Protein 7WEJ (pdb70)

Foldseek 3Di:
DDDDDDDVLQVLLLVVLVCVVQPVQVVVVSCVVVVHDFWAWDPLVVLLVCLLLLVLVVNCVSCVVVPPPPDDDLVLQLLSLLLNLVLLLLVQLVVDPDPSCVSVVSLVSSVVRDPDPVVSVVSVVCNPDSHNCVDPVNVPPFSNSSSVVSSVVVCVVVVPDGDPDGPRHADNSNVVVVLVVQVVLLVVVVVVCVVPPDDPVGSVVCTDSVAGSPNDPDDCPVVVVVVPDDPVVPDDDDDDRDDDDPVPRVVRSCSSVVSVVD/DDDDDDVLVVLLLVVLVCVVLVVQVVLVSCVVVVHDQDDWDPLVVLLVCLQLLVLVVNCVSCVVVPPPPPPVLVLLLLSLVLNLLLLQQVVLVVVSVSNVVSLVSNVVSDPDPVVSVLSVVCNVDSHNCVDPVNVPDDNRSSSVVSSVVVCVVCVVDPIVPTDDSVVRHDDHSNVVVVLVVQVVLLVVVVVVCVVVPDDCVSVVQGDSPQSPPNDDDDPDVVVVVVPDDPVVVVDDDDDDDDDDDDPDDNSVVVSVD

InterPro domains:
  IPR001680 WD40 repeat [PF00400] (599-633)
  IPR001680 WD40 repeat [PF00400] (659-688)
  IPR001680 WD40 repeat [PF00400] (749-783)
  IPR001680 WD40 repeat [PF00400] (795-829)
  IPR001680 WD40 repeat [PF00400] (834-870)
  IPR001680 WD40 repeat [PF00400] (882-916)
  IPR001680 WD40 repeat [PS50082] (658-688)
  IPR001680 WD40 repeat [PS50082] (752-792)
  IPR001680 WD40 repeat [PS50082] (797-838)
  IPR001680 WD40 repeat [PS50082] (839-873)
  IPR001680 WD40 repeat [PS50082] (885-920)
  IPR001680 WD40 repeat [SM00320] (597-635)
  IPR001680 WD40 repeat [SM00320] (648-690)
  IPR001680 WD40 repeat [SM00320] (698-742)
  IPR001680 WD40 repeat [SM00320] (745-783)
  IPR001680 WD40 repeat 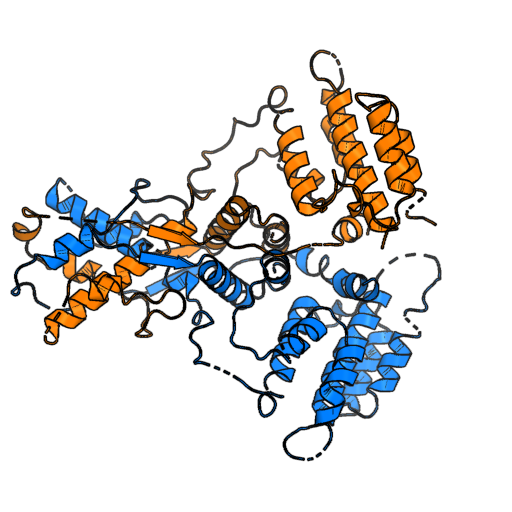[SM00320] (790-829)
  IPR001680 WD40 repeat [SM00320] (832-871)
  IPR001680 WD40 repeat [SM00320] (878-917)
  IPR006594 LIS1 homology motif [PS50896] (10-42)
  IPR006594 LIS1 homology motif [SM00667] (10-42)

Sequence (519 aa):
EETVNVKEVEIIKLILDFLNSKKLHISLALEKESGVINGLFSDDLFLRQLILDGQWDEVLQFIQPLECEKFDKKRFRYIILKQKFLEALCVNNAQHLEFTQEAVQCLHALEEYCPSKDDYSKLCLLLTLPRLTNHAEFKDWNPSTARVHCFEEVCVVAEFIPASEAGFKASNNRLFQLVKGLLYECCVEFCQSKATGITESEVLLGIDLLCGNGCDDLDLSLLSWLQNLPSSVFLNIHVDKLLKPTKAAYYADLLTPLISKLSETVNVKEVEIIKLILDFLNSKKLHISLALEKESGVINGLFSDDLFLRQLILDGQWDEVLQFIQPLECEKFDKKRFRYIILKQKFLEALCVNNAEFTQEAVQCLHALEEYCPSKDDYSKLCLLLTLPRLTNHAEFKDWNPSTARVHCFEEVCVVAEFIPADRKLSEAGFKASNNRLFQLVKGLLYECCVEFCQSKATGTESEVLLGIDLLCGNGCDDLDLSLLSWLQNLPSSVFSCALNIHVDKLLKPTLLTPLISKL

Secondary structure (DSSP, 8-state):
--EEEEEHHHHHHHHHHHHHHTT-----HHHHHHT--SS------HHHHHHHTT-HHHHHHHSGGG----S-HHHHHHHHHHHHHHHHHHHHH--------HHHHHHHHGGGG-S-HHHHHHHHHTSSSS-GGGSGGGTT--HHHHHHHHHHHHH--TTSS----STTS--TTHHHHH--HHHHHHHHHHHHHHTT---HHHHHHT--SSS-SS-----THHHHHHHTS-GGG---EEEE-----THHHHHHTTHHHHHHT-/--EEEEHHHHHHHHHHHHHHTT-----HHHHHH---SS------HHHHHHTTT-HHHHHHHSGGGG--TT-HHHHHHHHHHHHHHHHHHHHH-----HHHHHHHHHGGG-SSHHHHHHHHHHHHSSSGGGSGGGTT--HHHHHHHHHHHHH--TTTS----S--SBTTB--SSHHHHH--HHHHHHHHHHHHHHHT---HHHHT---SSS-SS-----S-HHHHHHHS-TTSTT---EEEEE---------HHHHH-

Nearest PDB structures (foldseek):
  7wej-assembly1_A  TM=1.004E+00  e=2.080E-37  Mus musculus
  7wej-assembly1_B  TM=8.939E-01  e=1.781E-29  Mus musculus
  7wek-assembly1_A  TM=9.346E-01  e=2.706E-26  Mus musculus
  7wek-assembly1_B  TM=8.889E-01  e=4.913E-27  Mus musculus
  4zhe-assembly1_C  TM=5.044E-01  e=4.305E-06  Oryza sativa Japonica Group

Radius of gyration: 27.25 Å; Cα contacts (8 Å, |Δi|>4): 610; chains: 2; bounding box: 67×61×81 Å

GO terms:
  GO:0043005 neuron projection (C, IDA)
  GO:0044297 cell body (C, IDA)
  GO:0005737 cytoplasm (C, IDA)
  GO:0005874 microtubule (C, IDA)
  GO:0030424 axon (C, IDA)
  GO:0030425 dendrite (C, IDA)
  GO:0030426 growth cone (C, IDA)
  GO:0006914 autophagy (P, IDA)
  GO:0031175 neuron projection development (P, IMP)
  GO:0021801 cerebral cortex radial glia-guided migration (P, IMP)
  GO:0021960 anterior commissure morphogenesis (P, IMP)
  GO:0021987 cerebral cortex development (P, IMP)
  GO:0022038 corpus callosum development (P, IMP)
  GO:0097150 neuronal stem cell population maintenance (P, IMP)
  GO:0006914 autophagy (P, IMP)
  GO:0120168 detection of hot stimulus involved in thermoception (P, IMP)
  GO:0007026 negative regulation of microtubule depolymerization (P, IMP)
  GO:0007420 brain development (P, IMP)
  GO:0007626 locomotory behavior (P, IMP)
  GO:0008344 adult locomotory behavior (P, IMP)

Organism: Mus musculus (NCBI:txid10090)

Solvent-accessible surface area: 27419 Å² total

B-factor: mean 99.3, std 19.81, range [30.0, 165.73]

Structure (mmCIF, N/CA/C/O backbone):
data_7WEJ
#
_entry.id   7WEJ
#
_cell.length_a   57.384
_cell.length_b   75.762
_cell.length_c   170.023
_cell.angle_alpha   90.000
_cell.angle_beta   90.000
_cell.angle_gamma   90.000
#
_symmetry.space_group_name_H-M   'P 21 21 21'
#
loop_
_atom_site.group_PDB
_atom_site.id
_atom_site.type_symbol
_atom_site.label_atom_id
_atom_site.label_alt_id
_atom_site.label_comp_id
_atom_site.label_asym_id
_atom_site.label_entity_id
_atom_site.label_seq_id
_atom_site.pdbx_PDB_ins_code
_atom_site.Cartn_x
_atom_site.Cartn_y
_atom_site.Cartn_z
_atom_site.occupancy
_atom_site.B_iso_or_equiv
_atom_site.auth_seq_id
_atom_site.auth_comp_id
_atom_site.auth_asym_id
_atom_site.auth_atom_id
_atom_site.pdbx_PDB_model_num
ATOM 1 N N . GLU A 1 8 ? -15.41003 17.60494 20.03709 1.000 109.00000 4 GLU A N 1
ATOM 2 C CA . GLU A 1 8 ? -15.59939 17.38807 18.60697 1.000 109.00000 4 GLU A CA 1
ATOM 3 C C . GLU A 1 8 ? -14.25900 17.26579 17.89028 1.000 109.00000 4 GLU A C 1
ATOM 4 O O . GLU A 1 8 ? -13.60970 18.26863 17.59908 1.000 109.00000 4 GLU A O 1
ATOM 6 N N . GLU A 1 9 ? -13.84641 16.03475 17.60909 1.000 109.00000 5 GLU A N 1
ATOM 7 C CA . GLU A 1 9 ? -12.61079 15.78976 16.88167 1.000 109.00000 5 GLU A CA 1
ATOM 8 C C . GLU A 1 9 ? -12.89633 15.63640 15.39152 1.000 109.00000 5 GLU A C 1
ATOM 9 O O . GLU A 1 9 ? -14.03041 15.39736 14.97181 1.000 109.00000 5 GLU A O 1
ATOM 11 N N . THR A 1 10 ? -11.84454 15.77816 14.59042 1.000 110.67000 6 THR A N 1
ATOM 12 C CA . THR A 1 10 ? -11.95739 15.76183 13.13976 1.000 109.53000 6 THR A CA 1
ATOM 13 C C . THR A 1 10 ? -11.08130 14.66479 12.55274 1.000 108.78000 6 THR A C 1
ATOM 14 O O . THR A 1 10 ? -9.99034 14.38719 13.06095 1.000 107.88000 6 THR A O 1
ATOM 16 N N . VAL A 1 11 ? -11.56795 14.04551 11.48006 1.000 110.15000 7 VAL A N 1
ATOM 17 C CA . VAL A 1 11 ? -10.81711 13.04398 10.73440 1.000 109.30000 7 VAL A CA 1
ATOM 18 C C . VAL A 1 11 ? -10.46921 13.61944 9.36902 1.000 107.87000 7 VAL A C 1
ATOM 19 O O . VAL A 1 11 ? -11.17865 14.47908 8.83321 1.000 107.95000 7 VAL A O 1
ATOM 23 N N . ASN A 1 12 ? -9.36187 13.14407 8.80752 1.000 104.05000 8 ASN A N 1
ATOM 24 C CA . ASN A 1 12 ? -8.88659 13.58384 7.50277 1.000 108.06000 8 ASN A CA 1
ATOM 25 C C . ASN A 1 12 ? -8.96420 12.42884 6.51534 1.000 108.43000 8 ASN A C 1
ATOM 26 O O . ASN A 1 12 ? -8.55360 11.30682 6.83095 1.000 106.79000 8 ASN A O 1
ATOM 31 N N . VAL A 1 13 ? -9.49061 12.70779 5.32495 1.000 103.63000 9 VAL A N 1
ATOM 32 C CA . VAL A 1 13 ? -9.67744 11.70467 4.28340 1.000 101.57000 9 VAL A CA 1
ATOM 33 C C . VAL A 1 13 ? -9.01561 12.20927 3.00986 1.000 100.61000 9 VAL A C 1
ATOM 34 O O . VAL A 1 13 ? -9.36381 13.28557 2.50907 1.000 100.12000 9 VAL A O 1
ATOM 38 N N . LYS A 1 14 ? -8.06731 11.43590 2.48936 1.000 92.60000 10 LYS A N 1
ATOM 39 C CA . LYS A 1 14 ? -7.40769 11.74654 1.22817 1.000 94.00000 10 LYS A CA 1
ATOM 40 C C . LYS A 1 14 ? -8.17620 11.08401 0.09148 1.000 93.28000 10 LYS A C 1
ATOM 41 O O . LYS A 1 14 ? -8.29945 9.85462 0.05643 1.000 98.77000 10 LYS A O 1
ATOM 47 N N . GLU A 1 15 ? -8.69438 11.89422 -0.83555 1.000 91.56000 11 GLU A N 1
ATOM 48 C CA . GLU A 1 15 ? -9.34894 11.32971 -2.01041 1.000 89.18000 11 GLU A CA 1
ATOM 49 C C . GLU A 1 15 ? -8.37579 10.53426 -2.86866 1.000 88.08000 11 GLU A C 1
ATOM 50 O O . GLU A 1 15 ? -8.80754 9.67388 -3.64471 1.000 90.41000 11 GLU A O 1
ATOM 56 N N . VAL A 1 16 ? -7.07394 10.80463 -2.74293 1.000 83.87000 12 VAL A N 1
ATOM 57 C CA . VAL A 1 16 ? -6.06759 9.99076 -3.41755 1.000 82.01000 12 VAL A CA 1
ATOM 58 C C . VAL A 1 16 ? -6.18208 8.53651 -2.97917 1.000 82.05000 12 VAL A C 1
ATOM 59 O O . VAL A 1 16 ? -6.08928 7.61565 -3.79811 1.000 83.46000 12 VAL A O 1
ATOM 63 N N . GLU A 1 17 ? -6.41374 8.30556 -1.68507 1.000 82.61000 13 GLU A N 1
ATOM 64 C CA . GLU A 1 17 ? -6.54286 6.93733 -1.19435 1.000 82.61000 13 GLU A CA 1
ATOM 65 C C . GLU A 1 17 ? -7.85053 6.29504 -1.64686 1.000 76.56000 13 GLU A C 1
ATOM 66 O O . GLU A 1 17 ? -7.89009 5.08497 -1.90358 1.000 75.48000 13 GLU A O 1
ATOM 72 N N . ILE A 1 18 ? -8.92337 7.08099 -1.76491 1.000 77.16000 14 ILE A N 1
ATOM 73 C CA . ILE A 1 18 ? -10.16673 6.55048 -2.31858 1.000 77.46000 14 ILE A CA 1
ATOM 74 C C . ILE A 1 18 ? -9.95682 6.12153 -3.76516 1.000 73.32000 14 ILE A C 1
ATOM 75 O O . ILE A 1 18 ? -10.43110 5.06087 -4.19339 1.000 68.16000 14 ILE A O 1
ATOM 80 N N . ILE A 1 19 ? -9.23059 6.93324 -4.53732 1.000 74.78000 15 ILE A N 1
ATOM 81 C CA . ILE A 1 19 ? -8.91852 6.56385 -5.91361 1.000 70.34000 15 ILE A CA 1
ATOM 82 C C . ILE A 1 19 ? -8.00373 5.34493 -5.95080 1.000 68.09000 15 ILE A C 1
ATOM 83 O O . ILE A 1 19 ? -8.09311 4.52563 -6.86890 1.000 62.01000 15 ILE A O 1
ATOM 88 N N . LYS A 1 20 ? -7.12299 5.19438 -4.95795 1.000 67.57000 16 LYS A N 1
ATOM 89 C CA . LYS A 1 20 ? -6.32098 3.97659 -4.85449 1.000 68.09000 16 LYS A CA 1
ATOM 90 C C . LYS A 1 20 ? -7.20471 2.74967 -4.65573 1.000 66.28000 16 LYS A C 1
ATOM 91 O O . LYS A 1 20 ? -6.97563 1.70025 -5.27086 1.000 66.61000 16 LYS A O 1
ATOM 97 N N . LEU A 1 21 ? -8.21096 2.86039 -3.78426 1.000 68.70000 17 LEU A N 1
ATOM 98 C CA . LEU A 1 21 ? -9.15420 1.75923 -3.59606 1.000 69.72000 17 LEU A CA 1
ATOM 99 C C . LEU A 1 21 ? -9.90401 1.45314 -4.88712 1.000 68.75000 17 LEU A C 1
ATOM 100 O O . LEU A 1 21 ? -10.10671 0.28321 -5.24145 1.000 64.93000 17 LEU A O 1
ATOM 105 N N . ILE A 1 22 ? -10.32871 2.49886 -5.59874 1.000 64.74000 18 ILE A N 1
ATOM 106 C CA . ILE A 1 22 ? -11.03190 2.31019 -6.86526 1.000 64.86000 18 ILE A CA 1
ATOM 107 C C . ILE A 1 22 ? -10.13032 1.61579 -7.87984 1.000 66.30000 18 ILE A C 1
ATOM 108 O O . ILE A 1 22 ? -10.57491 0.73944 -8.62944 1.000 66.83000 18 ILE A O 1
ATOM 113 N N . LEU A 1 23 ? -8.84874 1.98983 -7.91371 1.000 68.02000 19 LEU A N 1
ATOM 114 C CA . LEU A 1 23 ? -7.91068 1.37667 -8.84933 1.000 65.30000 19 LEU A CA 1
ATOM 115 C C . LEU A 1 23 ? -7.65775 -0.08354 -8.50075 1.000 63.03000 19 LEU A C 1
ATOM 116 O O . LEU A 1 23 ? -7.53482 -0.92955 -9.39508 1.000 63.79000 19 LEU A O 1
ATOM 121 N N . ASP A 1 24 ? -7.56794 -0.39608 -7.20626 1.000 64.15000 20 ASP A N 1
ATOM 122 C CA . ASP A 1 24 ? -7.46339 -1.79146 -6.79249 1.000 66.68000 20 ASP A CA 1
ATOM 123 C C . ASP A 1 24 ? -8.68240 -2.58732 -7.24158 1.000 66.29000 20 ASP A C 1
ATOM 124 O O . ASP A 1 24 ? -8.55191 -3.70765 -7.75314 1.000 66.36000 20 ASP A O 1
ATOM 129 N N . PHE A 1 25 ? -9.87812 -2.01973 -7.06366 1.000 67.49000 21 PHE A N 1
ATOM 130 C CA . PHE A 1 25 ? -11.08939 -2.70636 -7.50192 1.000 69.54000 21 PHE A CA 1
ATOM 131 C C . PHE A 1 25 ? -11.09315 -2.91023 -9.01301 1.000 70.20000 21 PHE A C 1
ATOM 132 O O . PHE A 1 25 ? -11.49027 -3.97397 -9.50336 1.000 72.69000 21 PHE A O 1
ATOM 140 N N . LEU A 1 26 ? -10.65374 -1.89977 -9.76650 1.000 66.82000 22 LEU A N 1
ATOM 141 C CA . LEU A 1 26 ? -10.61691 -2.01627 -11.22088 1.000 66.32000 22 LEU A CA 1
ATOM 142 C C . LEU A 1 26 ? -9.63021 -3.08875 -11.66432 1.000 66.61000 22 LEU A C 1
ATOM 143 O O . LEU A 1 26 ? -9.91081 -3.85481 -12.59356 1.000 68.43000 22 LEU A O 1
ATOM 148 N N . ASN A 1 27 ? -8.46767 -3.16010 -11.01218 1.000 68.91000 23 ASN A N 1
ATOM 149 C CA . ASN A 1 27 ? -7.49607 -4.19176 -11.35971 1.000 71.83000 23 ASN A CA 1
ATOM 150 C C . ASN A 1 27 ? -8.01303 -5.57947 -11.00384 1.000 72.58000 23 ASN A C 1
ATOM 151 O O . ASN A 1 27 ? -7.74141 -6.55003 -11.72073 1.000 73.33000 23 ASN A O 1
ATOM 156 N N . SER A 1 28 ? -8.75749 -5.69450 -9.89977 1.000 72.81000 24 SER A N 1
ATOM 157 C CA . SER A 1 28 ? -9.25555 -7.00210 -9.48242 1.000 76.26000 24 SER A CA 1
ATOM 158 C C . SER A 1 28 ? -10.18937 -7.60108 -10.52766 1.000 79.02000 24 SER A C 1
ATOM 159 O O . SER A 1 28 ? -10.20512 -8.82073 -10.73150 1.000 78.41000 24 SER A O 1
ATOM 162 N N . LYS A 1 29 ? -10.96771 -6.76123 -11.20611 1.000 75.75000 25 LYS A N 1
ATOM 163 C CA . LYS A 1 29 ? -11.90849 -7.21575 -12.22000 1.000 77.71000 25 LYS A CA 1
ATOM 164 C C . LYS A 1 29 ? -11.33584 -7.13594 -13.62935 1.000 75.08000 25 LYS A C 1
ATOM 165 O O . LYS A 1 29 ? -12.07745 -7.32869 -14.59831 1.000 72.22000 25 LYS A O 1
ATOM 171 N N . LYS A 1 30 ? -10.03575 -6.85745 -13.75818 1.000 76.00000 26 LYS A N 1
ATOM 172 C CA . LYS A 1 30 ? -9.35205 -6.76484 -15.05138 1.000 76.84000 26 LYS A CA 1
ATOM 173 C C . LYS A 1 30 ? -9.94314 -5.66013 -15.92584 1.000 71.55000 26 LYS A C 1
ATOM 174 O O . LYS A 1 30 ? -10.03502 -5.79151 -17.14876 1.000 71.76000 26 LYS A O 1
ATOM 180 N N . LEU A 1 31 ? -10.33930 -4.55941 -15.29559 1.000 73.98000 27 LEU A N 1
ATOM 181 C CA . LEU A 1 31 ? -10.78566 -3.36737 -16.01540 1.000 73.49000 27 LEU A CA 1
ATOM 182 C C . LEU A 1 31 ? -9.61766 -2.39713 -16.17890 1.000 69.43000 27 LEU A C 1
ATOM 183 O O . LEU A 1 31 ? -9.60985 -1.27980 -15.66005 1.000 69.08000 27 LEU A O 1
ATOM 188 N N . HIS A 1 32 ? -8.61459 -2.85273 -16.93192 1.000 71.75000 28 HIS A N 1
ATOM 189 C CA . HIS A 1 32 ? -7.33201 -2.16134 -16.99035 1.000 70.78000 28 HIS A CA 1
ATOM 190 C C . HIS A 1 32 ? -7.34034 -0.93791 -17.89713 1.000 69.59000 28 HIS A C 1
ATOM 191 O O . HIS A 1 32 ? -6.50721 -0.04526 -17.70772 1.000 73.28000 28 HIS A O 1
ATOM 198 N N . ILE A 1 33 ? -8.24281 -0.87585 -18.87723 1.000 64.36000 29 ILE A N 1
ATOM 199 C CA . ILE A 1 33 ? -8.34828 0.31783 -19.71468 1.000 65.36000 29 ILE A CA 1
ATOM 200 C C . ILE A 1 33 ? -8.76526 1.51207 -18.86605 1.000 67.41000 29 ILE A C 1
ATOM 201 O O . ILE A 1 33 ? -8.09005 2.54965 -18.83307 1.000 65.66000 29 ILE A O 1
ATOM 206 N N . SER A 1 34 ? -9.89098 1.37335 -18.16078 1.000 67.00000 30 SER A N 1
ATOM 207 C CA . SER A 1 34 ? -10.35201 2.43315 -17.27299 1.000 68.53000 30 SER A CA 1
ATOM 208 C C . SER A 1 34 ? -9.38722 2.65768 -16.11660 1.000 68.02000 30 SER A C 1
ATOM 209 O O . SER A 1 34 ? -9.27791 3.78120 -15.61776 1.000 66.11000 30 SER A O 1
ATOM 220 N N . LEU A 1 36 ? -6.00320 2.43864 -16.28460 1.000 67.24000 32 LEU A N 1
ATOM 221 C CA . LEU A 1 36 ? -4.96214 3.30121 -16.83464 1.000 66.17000 32 LEU A CA 1
ATOM 222 C C . LEU A 1 36 ? -5.48923 4.70839 -17.08306 1.000 65.30000 32 LEU A C 1
ATOM 223 O O . LEU A 1 36 ? -4.78086 5.69500 -16.84635 1.000 62.59000 32 LEU A O 1
ATOM 228 N N . ALA A 1 37 ? -6.73222 4.82123 -17.56226 1.000 65.28000 33 ALA A N 1
ATOM 229 C CA . ALA A 1 37 ? -7.32380 6.13951 -17.77166 1.000 65.18000 33 ALA A CA 1
ATOM 230 C C . ALA A 1 37 ? -7.41435 6.91766 -16.46421 1.000 65.22000 33 ALA A C 1
ATOM 231 O O . ALA A 1 37 ? -7.07793 8.10708 -16.41570 1.000 63.26000 33 ALA A O 1
ATOM 233 N N . LEU A 1 38 ? -7.85328 6.25613 -15.38941 1.000 68.90000 34 LEU A N 1
ATOM 234 C CA . LEU A 1 38 ? -7.95695 6.91359 -14.09121 1.000 68.42000 34 LEU A CA 1
ATOM 235 C C . LEU A 1 38 ? -6.58538 7.30274 -13.55672 1.000 68.66000 34 LEU A C 1
ATOM 236 O O . LEU A 1 38 ? -6.41608 8.40100 -13.01352 1.000 69.67000 34 LEU A O 1
ATOM 241 N N . GLU A 1 39 ? -5.59607 6.41670 -13.69992 1.000 65.20000 35 GLU A N 1
ATOM 242 C CA . GLU A 1 39 ? -4.23761 6.74947 -13.28072 1.000 66.73000 35 GLU A CA 1
ATOM 243 C C . GLU A 1 39 ? -3.73306 7.99046 -14.00533 1.000 65.65000 35 GLU A C 1
ATOM 244 O O . GLU A 1 39 ? -3.24166 8.93467 -13.37696 1.000 63.78000 35 GLU A O 1
ATOM 250 N N . LYS A 1 40 ? -3.86641 8.01355 -15.33371 1.000 62.32000 36 LYS A N 1
ATOM 251 C CA . LYS A 1 40 ? -3.35869 9.13975 -16.10932 1.000 64.30000 36 LYS A CA 1
ATOM 252 C C . LYS A 1 40 ? -4.13096 10.42324 -15.82771 1.000 64.48000 36 LYS A C 1
ATOM 253 O O . LYS A 1 40 ? -3.55335 11.51452 -15.89002 1.000 65.65000 36 LYS A O 1
ATOM 259 N N . GLU A 1 41 ? -5.42460 10.32168 -15.51086 1.000 66.86000 37 GLU A N 1
ATOM 260 C CA . GLU A 1 41 ? -6.22750 11.52487 -15.32686 1.000 68.70000 37 GLU A CA 1
ATOM 261 C C . GLU A 1 41 ? -6.11243 12.09472 -13.91791 1.000 70.20000 37 GLU A C 1
ATOM 262 O O . GLU A 1 41 ? -6.24286 13.31104 -13.73874 1.000 73.19000 37 GLU A O 1
ATOM 268 N N . SER A 1 42 ? -5.86658 11.25306 -12.91228 1.000 74.61000 38 SER A N 1
ATOM 269 C CA . SER A 1 42 ? -5.79499 11.71624 -11.53400 1.000 74.08000 38 SER A CA 1
ATOM 270 C C . SER A 1 42 ? -4.37264 11.81550 -10.99967 1.000 73.65000 38 SER A C 1
ATOM 271 O O . SER A 1 42 ? -4.17970 12.35982 -9.90683 1.000 74.22000 38 SER A O 1
ATOM 274 N N . GLY A 1 43 ? -3.37949 11.31529 -11.73184 1.000 74.42000 39 GLY A N 1
ATOM 275 C CA . GLY A 1 43 ? -2.01637 11.33672 -11.23773 1.000 74.03000 39 GLY A CA 1
ATOM 276 C C . GLY A 1 43 ? -1.79467 10.49529 -10.00210 1.000 71.29000 39 GLY A C 1
ATOM 277 O O . GLY A 1 43 ? -0.94570 10.83601 -9.17252 1.000 77.05000 39 GLY A O 1
ATOM 278 N N . VAL A 1 44 ? -2.53737 9.40099 -9.85515 1.000 69.43000 40 VAL A N 1
ATOM 279 C CA . VAL A 1 44 ? -2.47401 8.54841 -8.67450 1.000 69.33000 40 VAL A CA 1
ATOM 280 C C . VAL A 1 44 ? -2.10288 7.13908 -9.11180 1.000 68.70000 40 VAL A C 1
ATOM 281 O O . VAL A 1 44 ? -2.72137 6.58435 -10.02773 1.000 68.02000 40 VAL A O 1
ATOM 285 N N . ILE A 1 45 ? -1.09340 6.56721 -8.46035 1.000 66.74000 41 ILE A N 1
ATOM 286 C CA . ILE A 1 45 ? -0.66453 5.19371 -8.69736 1.000 69.26000 41 ILE A CA 1
ATOM 287 C C . ILE A 1 45 ? -0.82922 4.42838 -7.39294 1.000 68.02000 41 ILE A C 1
ATOM 288 O O . ILE A 1 45 ? -0.26896 4.82234 -6.36230 1.000 64.10000 41 ILE A O 1
ATOM 293 N N . ASN A 1 46 ? -1.59291 3.33958 -7.43538 1.000 70.94000 42 ASN A N 1
ATOM 294 C CA . ASN A 1 46 ? -1.84153 2.52437 -6.24804 1.000 73.21000 42 ASN A CA 1
ATOM 295 C C . ASN A 1 46 ? -0.67302 1.56613 -6.06001 1.000 73.96000 42 ASN A C 1
ATOM 296 O O . ASN A 1 46 ? -0.60188 0.51527 -6.70169 1.000 71.56000 42 ASN A O 1
ATOM 301 N N . GLY A 1 47 ? 0.24160 1.92564 -5.17801 1.000 73.66000 43 GLY A N 1
ATOM 302 C CA . GLY A 1 47 ? 1.39745 1.09557 -4.90078 1.000 77.81000 43 GLY A CA 1
ATOM 303 C C . GLY A 1 47 ? 2.56608 1.93560 -4.43703 1.000 80.00000 43 GLY A C 1
ATOM 304 O O . GLY A 1 47 ? 2.58686 3.15715 -4.57200 1.000 79.30000 43 GLY A O 1
ATOM 305 N N . LEU A 1 48 ? 3.55207 1.24856 -3.87320 1.000 78.15000 44 LEU A N 1
ATOM 306 C CA . LEU A 1 48 ? 4.78970 1.86727 -3.40778 1.000 82.25000 44 LEU A CA 1
ATOM 307 C C . LEU A 1 48 ? 5.88662 1.50928 -4.40400 1.000 79.24000 44 LEU A C 1
ATOM 308 O O . LEU A 1 48 ? 6.37432 0.37559 -4.42433 1.000 79.40000 44 LEU A O 1
ATOM 313 N N . PHE A 1 49 ? 6.26844 2.47713 -5.23219 1.000 78.04000 45 PHE A N 1
ATOM 314 C CA . PHE A 1 49 ? 7.28392 2.27302 -6.25154 1.000 78.59000 45 PHE A CA 1
ATOM 315 C C . PHE A 1 49 ? 8.31970 3.38442 -6.17655 1.000 81.53000 45 PHE A C 1
ATOM 316 O O . PHE A 1 49 ? 8.00420 4.52991 -5.84183 1.000 81.54000 45 PHE A O 1
ATOM 324 N N . SER A 1 50 ? 9.56261 3.03255 -6.49467 1.000 83.96000 46 SER A N 1
ATOM 325 C CA . SER A 1 50 ? 10.62270 4.02204 -6.57694 1.000 87.46000 46 SER A CA 1
ATOM 326 C C . SER A 1 50 ? 10.45511 4.86749 -7.83839 1.000 89.36000 46 SER A C 1
ATOM 327 O O . SER A 1 50 ? 9.63206 4.57865 -8.71159 1.000 94.49000 46 SER A O 1
ATOM 330 N N . ASP A 1 51 ? 11.25544 5.93225 -7.92832 1.000 89.87000 47 ASP A N 1
ATOM 331 C CA . ASP A 1 51 ? 11.16800 6.81798 -9.08481 1.000 92.02000 47 ASP A CA 1
ATOM 332 C C . ASP A 1 51 ? 11.57710 6.10833 -10.36912 1.000 88.82000 47 ASP A C 1
ATOM 333 O O . ASP A 1 51 ? 11.07182 6.43914 -11.44804 1.000 89.06000 47 ASP A O 1
ATOM 338 N N . ASP A 1 52 ? 12.48476 5.13452 -10.27818 1.000 88.73000 48 ASP A N 1
ATOM 339 C CA . ASP A 1 52 ? 12.81529 4.32579 -11.44600 1.000 87.99000 48 ASP A CA 1
ATOM 340 C C . ASP A 1 52 ? 11.72171 3.30869 -11.74104 1.000 82.79000 48 ASP A C 1
ATOM 341 O O . ASP A 1 52 ? 11.40650 3.05215 -12.90860 1.000 77.97000 48 ASP A O 1
ATOM 354 N N . LEU A 1 54 ? 8.54748 3.65171 -11.05173 1.000 76.83000 50 LEU A N 1
ATOM 355 C CA . LEU A 1 54 ? 7.42424 4.38821 -11.62245 1.000 76.46000 50 LEU A CA 1
ATOM 356 C C . LEU A 1 54 ? 7.65916 4.70142 -13.09449 1.000 74.48000 50 LEU A C 1
ATOM 357 O O . LEU A 1 54 ? 6.73769 4.59500 -13.91218 1.000 76.50000 50 LEU A O 1
ATOM 362 N N . PHE A 1 55 ? 8.88643 5.08383 -13.45348 1.000 75.76000 51 PHE A N 1
ATOM 363 C CA . PHE A 1 55 ? 9.18396 5.37094 -14.85272 1.000 76.07000 51 PHE A CA 1
ATOM 364 C C . PHE A 1 55 ? 9.11770 4.10535 -15.69904 1.000 75.78000 51 PHE A C 1
ATOM 365 O O . PHE A 1 55 ? 8.64762 4.13991 -16.84252 1.000 74.06000 51 PHE A O 1
ATOM 373 N N . LEU A 1 56 ? 9.57243 2.97611 -15.14982 1.000 75.98000 52 LEU A N 1
ATOM 374 C CA . LEU A 1 56 ? 9.45082 1.70740 -15.86053 1.000 75.61000 52 LEU A CA 1
ATOM 375 C C . LEU A 1 56 ? 7.98812 1.32933 -16.06084 1.000 78.61000 52 LEU A C 1
ATOM 376 O O . LEU A 1 56 ? 7.60386 0.85558 -17.13693 1.000 79.02000 52 LEU A O 1
ATOM 381 N N . ARG A 1 57 ? 7.15951 1.52885 -15.03147 1.000 75.77000 53 ARG A N 1
ATOM 382 C CA . ARG A 1 57 ? 5.72352 1.30083 -15.16562 1.000 75.89000 53 ARG A CA 1
ATOM 383 C C . ARG A 1 57 ? 5.13147 2.17382 -16.26333 1.000 77.80000 53 ARG A C 1
ATOM 384 O O . ARG A 1 57 ? 4.35199 1.70076 -17.09831 1.000 78.24000 53 ARG A O 1
ATOM 392 N N . GLN A 1 58 ? 5.48550 3.46026 -16.26591 1.000 75.61000 54 GLN A N 1
ATOM 393 C CA . GLN A 1 58 ? 4.97041 4.37945 -17.27497 1.000 76.49000 54 GLN A CA 1
ATOM 394 C C . GLN A 1 58 ? 5.36543 3.92522 -18.67566 1.000 75.80000 54 GLN A C 1
ATOM 395 O O . GLN A 1 58 ? 4.53460 3.89983 -19.59336 1.000 74.57000 54 GLN A O 1
ATOM 401 N N . LEU A 1 59 ? 6.63150 3.53594 -18.84931 1.000 76.98000 55 LEU A N 1
ATOM 402 C CA . LEU A 1 59 ? 7.10611 3.09390 -20.15723 1.000 75.36000 55 LEU A CA 1
ATOM 403 C C . LEU A 1 59 ? 6.38993 1.82583 -20.60823 1.000 74.78000 55 LEU A C 1
ATOM 404 O O . LEU A 1 59 ? 5.96142 1.72006 -21.76345 1.000 76.62000 55 LEU A O 1
ATOM 409 N N . ILE A 1 60 ? 6.25099 0.84837 -19.70882 1.000 73.84000 56 ILE A N 1
ATOM 410 C CA . ILE A 1 60 ? 5.63042 -0.41792 -20.08742 1.000 72.89000 56 ILE A CA 1
ATOM 411 C C . ILE A 1 60 ? 4.15280 -0.22063 -20.40560 1.000 75.24000 56 ILE A C 1
ATOM 412 O O . ILE A 1 60 ? 3.62383 -0.81711 -21.35192 1.000 76.60000 56 ILE A O 1
ATOM 417 N N . LEU A 1 61 ? 3.46417 0.62753 -19.63876 1.000 74.69000 57 LEU A N 1
ATOM 418 C CA . LEU A 1 61 ? 2.04124 0.83550 -19.87616 1.000 75.97000 57 LEU A CA 1
ATOM 419 C C . LEU A 1 61 ? 1.78184 1.69674 -21.10555 1.000 76.32000 57 LEU A C 1
ATOM 420 O O . LEU A 1 61 ? 0.72629 1.56259 -21.73465 1.000 74.12000 57 LEU A O 1
ATOM 425 N N . ASP A 1 62 ? 2.71502 2.57532 -21.46731 1.000 74.55000 58 ASP A N 1
ATOM 426 C CA . ASP A 1 62 ? 2.57564 3.37925 -22.67351 1.000 78.34000 58 ASP A CA 1
ATOM 427 C C . ASP A 1 62 ? 3.14192 2.69194 -23.91076 1.000 81.34000 58 ASP A C 1
ATOM 428 O O . ASP A 1 62 ? 3.21526 3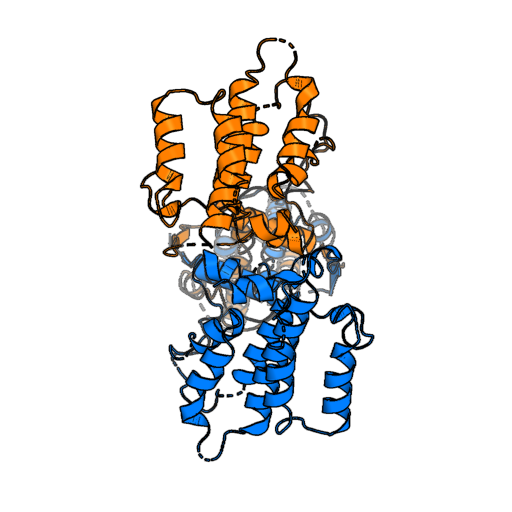.31787 -24.97318 1.000 83.28000 58 ASP A O 1
ATOM 433 N N . GLY A 1 63 ? 3.54152 1.42672 -23.79804 1.000 80.74000 59 GLY A N 1
ATOM 434 C CA . GLY A 1 63 ? 4.01425 0.68347 -24.94887 1.000 77.19000 59 GLY A CA 1
ATOM 435 C C . GLY A 1 63 ? 5.35668 1.11361 -25.49119 1.000 76.17000 59 GLY A C 1
ATOM 436 O O . GLY A 1 63 ? 5.65552 0.84272 -26.65668 1.000 81.13000 59 GLY A O 1
ATOM 437 N N . GLN A 1 64 ? 6.18208 1.77675 -24.67976 1.000 76.96000 60 GLN A N 1
ATOM 438 C CA . GLN A 1 64 ? 7.50616 2.22312 -25.11485 1.000 76.20000 60 GLN A CA 1
ATOM 439 C C . GLN A 1 64 ? 8.50307 1.09792 -24.85000 1.000 74.68000 60 GLN A C 1
ATOM 440 O O . GLN A 1 64 ? 9.28559 1.12126 -23.89842 1.000 75.17000 60 GLN A O 1
ATOM 446 N N . TRP A 1 65 ? 8.47550 0.09549 -25.73202 1.000 81.37000 61 TRP A N 1
ATOM 447 C CA . TRP A 1 65 ? 9.24193 -1.12432 -25.49294 1.000 79.15000 61 TRP A CA 1
ATOM 448 C C . TRP A 1 65 ? 10.73715 -0.89996 -25.68846 1.000 82.46000 61 TRP A C 1
ATOM 449 O O . TRP A 1 65 ? 11.55139 -1.39455 -24.89850 1.000 82.23000 61 TRP A O 1
ATOM 460 N N . ASP A 1 66 ? 11.12136 -0.16984 -26.73868 1.000 78.22000 62 ASP A N 1
ATOM 461 C CA . ASP A 1 66 ? 12.53387 0.14257 -26.93353 1.000 79.88000 62 ASP A CA 1
ATOM 462 C C . ASP A 1 66 ? 13.06146 1.00539 -25.79480 1.000 79.67000 62 ASP A C 1
ATOM 463 O O . ASP A 1 66 ? 14.21135 0.84846 -25.36408 1.000 79.10000 62 ASP A O 1
ATOM 468 N N . GLU A 1 67 ? 12.22827 1.91730 -25.28729 1.000 77.13000 63 GLU A N 1
ATOM 469 C CA . GLU A 1 67 ? 12.607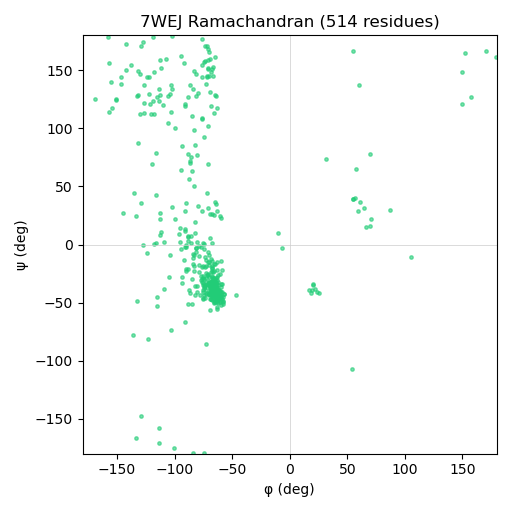67 2.69152 -24.11122 1.000 77.89000 63 GLU A CA 1
ATOM 470 C C . GLU A 1 67 ? 12.82149 1.78799 -22.90396 1.000 75.49000 63 GLU A C 1
ATOM 471 O O . GLU A 1 67 ? 13.74635 2.00666 -22.11621 1.000 73.89000 63 GLU A O 1
ATOM 477 N N . VAL A 1 68 ? 11.98412 0.75917 -22.74747 1.000 74.55000 64 VAL A N 1
ATOM 478 C CA . VAL A 1 68 ? 12.16326 -0.18410 -21.64502 1.000 75.10000 64 VAL A CA 1
ATOM 479 C C . VAL A 1 68 ? 13.47753 -0.93912 -21.79692 1.000 74.88000 64 VAL A C 1
ATOM 480 O O . VAL A 1 68 ? 14.22152 -1.12851 -20.82429 1.000 75.54000 64 VAL A O 1
ATOM 484 N N . LEU A 1 69 ? 13.78135 -1.38488 -23.01899 1.000 79.85000 65 LEU A N 1
ATOM 485 C CA . LEU A 1 69 ? 15.02797 -2.10573 -23.25922 1.000 78.84000 65 LEU A CA 1
ATOM 486 C C . LEU A 1 69 ? 16.23940 -1.22730 -22.97240 1.000 79.80000 65 LEU A C 1
ATOM 487 O O . LEU A 1 69 ? 17.23843 -1.69701 -22.41501 1.000 75.50000 65 LEU A O 1
ATOM 492 N N . GLN A 1 70 ? 16.16928 0.05311 -23.34373 1.000 76.63000 66 GLN A N 1
ATOM 493 C CA . GLN A 1 70 ? 17.27411 0.96219 -23.05484 1.000 80.73000 66 GLN A CA 1
ATOM 494 C C . GLN A 1 70 ? 17.35081 1.30723 -21.57184 1.000 81.82000 66 GLN A C 1
ATOM 495 O O . GLN A 1 70 ? 18.43939 1.59011 -21.05833 1.000 87.92000 66 GLN A O 1
ATOM 501 N N . PHE A 1 71 ? 16.21553 1.28337 -20.87098 1.000 84.17000 67 PHE A N 1
ATOM 502 C CA . PHE A 1 71 ? 16.18127 1.66630 -19.46442 1.000 82.48000 67 PHE A CA 1
ATOM 503 C C . PHE A 1 71 ? 16.71400 0.55777 -18.56442 1.000 82.10000 67 PHE A C 1
ATOM 504 O O . PHE A 1 71 ? 17.48830 0.82641 -17.63904 1.000 80.59000 67 PHE A O 1
ATOM 512 N N . ILE A 1 72 ? 16.31392 -0.69355 -18.81968 1.000 81.96000 68 ILE A N 1
ATOM 513 C CA . ILE A 1 72 ? 16.77175 -1.81936 -18.00913 1.000 84.00000 68 ILE A CA 1
ATOM 514 C C . ILE A 1 72 ? 18.10503 -2.37800 -18.49656 1.000 88.79000 68 ILE A C 1
ATOM 515 O O . ILE A 1 72 ? 18.61656 -3.34517 -17.91504 1.000 95.80000 68 ILE A O 1
ATOM 520 N N . GLN A 1 73 ? 18.69477 -1.78678 -19.53528 1.000 90.69000 69 GLN A N 1
ATOM 521 C CA . GLN A 1 73 ? 19.99810 -2.24841 -20.00779 1.000 90.56000 69 GLN A CA 1
ATOM 522 C C . GLN A 1 73 ? 21.08395 -2.22204 -18.93327 1.000 85.80000 69 GLN A C 1
ATOM 523 O O . GLN A 1 73 ? 21.86160 -3.19005 -18.86676 1.000 84.14000 69 GLN A O 1
ATOM 529 N N . PRO A 1 74 ? 21.21357 -1.18938 -18.08980 1.000 86.82000 70 PRO A N 1
ATOM 530 C CA . PRO A 1 74 ? 22.25841 -1.22540 -17.05059 1.000 87.04000 70 PRO A CA 1
ATOM 531 C C . PRO A 1 74 ? 22.13463 -2.38807 -16.07643 1.000 86.96000 70 PRO A C 1
ATOM 532 O O . PRO A 1 74 ? 23.09672 -2.65786 -15.34630 1.000 87.47000 70 PRO A O 1
ATOM 536 N N . LEU A 1 75 ? 20.99964 -3.08034 -16.03669 1.000 89.23000 71 LEU A N 1
ATOM 537 C CA . LEU A 1 75 ? 20.81851 -4.20937 -15.13450 1.000 94.41000 71 LEU A CA 1
ATOM 538 C C . LEU A 1 75 ? 21.13565 -5.55073 -15.78367 1.000 98.80000 71 LEU A C 1
ATOM 539 O O . LEU A 1 75 ? 21.09963 -6.57603 -15.09553 1.000 99.28000 71 LEU A O 1
ATOM 544 N N . GLU A 1 76 ? 21.45127 -5.57056 -17.08181 1.000 97.49000 72 GLU A N 1
ATOM 545 C CA . GLU A 1 76 ? 21.72162 -6.82886 -17.76889 1.000 102.33000 72 GLU A CA 1
ATOM 546 C C . GLU A 1 76 ? 23.00201 -7.49800 -17.28029 1.000 104.07000 72 GLU A C 1
ATOM 547 O O . GLU A 1 76 ? 23.16594 -8.70746 -17.47209 1.000 105.91000 72 GLU A O 1
ATOM 553 N N . CYS A 1 77 ? 23.90459 -6.74656 -16.64821 1.000 107.13000 73 CYS A N 1
ATOM 554 C CA . CYS A 1 77 ? 25.19136 -7.27921 -16.21880 1.000 109.33000 73 CYS A CA 1
ATOM 555 C C . CYS A 1 77 ? 25.14179 -7.96374 -14.85886 1.000 111.00000 73 CYS A C 1
ATOM 556 O O . CYS A 1 77 ? 26.06783 -8.71397 -14.52805 1.000 113.31000 73 CYS A O 1
ATOM 567 N N . GLU A 1 79 ? 24.29072 -10.51330 -11.75712 1.000 121.33000 75 GLU A N 1
ATOM 568 C CA . GLU A 1 79 ? 24.16980 -11.96648 -11.70491 1.000 128.12000 75 GLU A CA 1
ATOM 569 C C . GLU A 1 79 ? 22.74991 -12.39164 -11.35004 1.000 128.72000 75 GLU A C 1
ATOM 570 O O . GLU A 1 79 ? 22.18945 -13.29625 -11.97868 1.000 128.02000 75 GLU A O 1
ATOM 576 N N . LYS A 1 80 ? 22.15235 -11.74740 -10.34748 1.000 125.00000 76 LYS A N 1
ATOM 577 C CA . LYS A 1 80 ? 20.79212 -12.06965 -9.93322 1.000 123.87000 76 LYS A CA 1
ATOM 578 C C . LYS A 1 80 ? 19.77126 -11.35937 -10.81338 1.000 118.78000 76 LYS A C 1
ATOM 579 O O . LYS A 1 80 ? 18.84598 -10.71598 -10.30736 1.000 125.41000 76 LYS A O 1
ATOM 585 N N . PHE A 1 81 ? 19.93124 -11.47302 -12.13002 1.000 120.95000 77 PHE A N 1
ATOM 586 C CA . PHE A 1 81 ? 19.01239 -10.85538 -13.08025 1.000 114.31000 77 PHE A CA 1
ATOM 587 C C . PHE A 1 81 ? 19.05853 -11.65096 -14.37364 1.000 114.05000 77 PHE A C 1
ATOM 588 O O . PHE A 1 81 ? 20.10921 -11.72386 -15.01782 1.000 120.90000 77 PHE A O 1
ATOM 596 N N . ASP A 1 82 ? 17.92860 -12.24260 -14.75039 1.000 109.19000 78 ASP A N 1
ATOM 597 C CA . ASP A 1 82 ? 17.85197 -13.00338 -15.98881 1.000 106.47000 78 ASP A CA 1
ATOM 598 C C . ASP A 1 82 ? 17.69074 -12.05418 -17.16905 1.000 103.70000 78 ASP A C 1
ATOM 599 O O . ASP A 1 82 ? 16.83065 -11.16803 -17.15271 1.000 107.46000 78 ASP A O 1
ATOM 604 N N . LYS A 1 83 ? 18.52155 -12.24072 -18.19293 1.000 103.21000 79 LYS A N 1
ATOM 605 C CA . LYS A 1 83 ? 18.48213 -11.38292 -19.36978 1.000 101.48000 79 LYS A CA 1
ATOM 606 C C . LYS A 1 83 ? 17.61110 -11.94566 -20.48281 1.000 104.74000 79 LYS A C 1
ATOM 607 O O . LYS A 1 83 ? 17.05761 -11.17389 -21.27467 1.000 108.06000 79 LYS A O 1
ATOM 609 N N . LYS A 1 84 ? 17.47168 -13.27027 -20.56023 1.000 100.68000 80 LYS A N 1
ATOM 610 C CA . LYS A 1 84 ? 16.72439 -13.86916 -21.66074 1.000 106.40000 80 LYS A CA 1
ATOM 611 C C . LYS A 1 84 ? 15.22320 -13.68492 -21.47406 1.000 105.75000 80 LYS A C 1
ATOM 612 O O . LYS A 1 84 ? 14.51605 -13.30356 -22.41281 1.000 102.88000 80 LYS A O 1
ATOM 618 N N . ARG A 1 85 ? 14.71895 -13.94427 -20.26417 1.000 104.85000 81 ARG A N 1
ATOM 619 C CA . ARG A 1 85 ? 13.27931 -13.86626 -20.02775 1.000 105.79000 81 ARG A CA 1
ATOM 620 C C . ARG A 1 85 ? 12.76548 -12.43629 -20.15512 1.000 97.52000 81 ARG A C 1
ATOM 621 O O . ARG A 1 85 ? 11.69881 -12.20534 -20.73816 1.000 97.76000 81 ARG A O 1
ATOM 629 N N . PHE A 1 86 ? 13.50437 -11.46522 -19.61260 1.000 97.81000 82 PHE A N 1
ATOM 630 C CA . PHE A 1 86 ? 13.06996 -10.07290 -19.68529 1.000 93.02000 82 PHE A CA 1
ATOM 631 C C . PHE A 1 86 ? 13.00113 -9.59258 -21.12941 1.000 89.35000 82 PHE A C 1
ATOM 632 O O . PHE A 1 86 ? 11.97718 -9.05308 -21.57220 1.000 89.22000 82 PHE A O 1
ATOM 640 N N . ARG A 1 87 ? 14.09853 -9.75635 -21.87219 1.000 91.12000 83 ARG A N 1
ATOM 641 C CA . ARG A 1 87 ? 14.09216 -9.38928 -23.28255 1.000 92.64000 83 ARG A CA 1
ATOM 642 C C . ARG A 1 87 ? 13.03353 -10.17360 -24.04293 1.000 90.52000 83 ARG A C 1
ATOM 643 O O . ARG A 1 87 ? 12.37716 -9.63177 -24.93872 1.000 87.05000 83 ARG A O 1
ATOM 651 N N . TYR A 1 88 ? 12.83436 -11.44444 -23.68187 1.000 93.05000 84 TYR A N 1
ATOM 652 C CA . TYR A 1 88 ? 11.81790 -12.24916 -24.35126 1.000 93.46000 84 TYR A CA 1
ATOM 653 C C . TYR A 1 88 ? 10.43646 -11.62945 -24.19769 1.000 93.38000 84 TYR A C 1
ATOM 654 O O . TYR A 1 88 ? 9.73359 -11.41261 -25.18807 1.000 94.15000 84 TYR A O 1
ATOM 663 N N . ILE A 1 89 ? 10.03100 -11.32781 -22.96182 1.000 87.71000 85 ILE A N 1
ATOM 664 C CA . ILE A 1 89 ? 8.67676 -10.82453 -22.74556 1.000 88.40000 85 ILE A CA 1
ATOM 665 C C . ILE A 1 89 ? 8.51913 -9.42394 -23.33043 1.000 89.60000 85 ILE A C 1
ATOM 666 O O . ILE A 1 89 ? 7.47398 -9.09618 -23.91027 1.000 91.83000 85 ILE A O 1
ATOM 671 N N . ILE A 1 90 ? 9.5552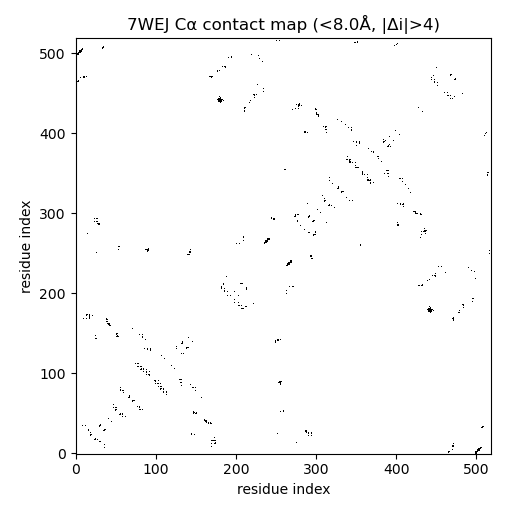8 -8.58547 -23.22364 1.000 85.04000 86 ILE A N 1
ATOM 672 C CA . ILE A 1 90 ? 9.45301 -7.22800 -23.75487 1.000 85.77000 86 ILE A CA 1
ATOM 673 C C . ILE A 1 90 ? 9.32972 -7.25568 -25.27450 1.000 84.33000 86 ILE A C 1
ATOM 674 O O . ILE A 1 90 ? 8.43883 -6.62007 -25.85394 1.000 82.16000 86 ILE A O 1
ATOM 679 N N . LEU A 1 91 ? 10.21647 -7.99695 -25.94523 1.000 87.45000 87 LEU A N 1
ATOM 680 C CA . LEU A 1 91 ? 10.14878 -8.08670 -27.39731 1.000 86.33000 87 LEU A CA 1
ATOM 681 C C . LEU A 1 91 ? 8.89817 -8.82108 -27.85831 1.000 83.56000 87 LEU A C 1
ATOM 682 O O . LEU A 1 91 ? 8.38962 -8.53911 -28.94545 1.000 85.38000 87 LEU A O 1
ATOM 687 N N . LYS A 1 92 ? 8.36852 -9.73873 -27.04561 1.000 80.92000 88 LYS A N 1
ATOM 688 C CA . LYS A 1 92 ? 7.14039 -10.42601 -27.42393 1.000 80.20000 88 LYS A CA 1
ATOM 689 C C . LYS A 1 92 ? 5.94802 -9.48306 -27.37085 1.000 78.04000 88 LYS A C 1
ATOM 690 O O . LYS A 1 92 ? 5.09147 -9.51146 -28.25997 1.000 77.58000 88 LYS A O 1
ATOM 696 N N . GLN A 1 93 ? 5.87544 -8.63562 -26.34103 1.000 78.39000 89 GLN A N 1
ATOM 697 C CA . GLN A 1 93 ? 4.82953 -7.61731 -26.31460 1.000 79.49000 89 GLN A CA 1
ATOM 698 C C . GLN A 1 93 ? 4.99726 -6.62974 -27.46329 1.000 81.63000 89 GLN A C 1
ATOM 699 O O . GLN A 1 93 ? 4.00993 -6.20769 -28.07987 1.000 84.41000 89 GLN A O 1
ATOM 705 N N . LYS A 1 94 ? 6.24317 -6.25845 -27.77084 1.000 82.32000 90 LYS A N 1
ATOM 706 C CA . LYS A 1 94 ? 6.50293 -5.37370 -28.90377 1.000 79.32000 90 LYS A CA 1
ATOM 707 C C . LYS A 1 94 ? 6.00699 -5.99219 -30.20776 1.000 80.23000 90 LYS A C 1
ATOM 708 O O . LYS A 1 94 ? 5.34485 -5.32891 -31.01567 1.000 80.02000 90 LYS A O 1
ATOM 714 N N . PHE A 1 95 ? 6.30495 -7.27634 -30.41688 1.000 83.72000 91 PHE A N 1
ATOM 715 C CA . PHE A 1 95 ? 5.89100 -7.96359 -31.63512 1.000 85.44000 91 PHE A CA 1
ATOM 716 C C . PHE A 1 95 ? 4.37893 -8.13139 -31.69468 1.000 83.85000 91 PHE A C 1
ATOM 717 O O . PHE A 1 95 ? 3.77889 -8.00190 -32.76710 1.000 84.25000 91 PHE A O 1
ATOM 725 N N . LEU A 1 96 ? 3.74450 -8.42155 -30.55655 1.000 84.90000 92 LEU A N 1
ATOM 726 C CA . LEU A 1 96 ? 2.29177 -8.54800 -30.53806 1.000 84.43000 92 LEU A CA 1
ATOM 727 C C . LEU A 1 96 ? 1.62229 -7.22192 -30.86967 1.000 82.84000 92 LEU A C 1
ATOM 728 O O . LEU A 1 96 ? 0.64669 -7.18534 -31.62574 1.000 84.39000 92 LEU A O 1
ATOM 733 N N . GLU A 1 97 ? 2.14279 -6.11579 -30.33307 1.000 81.59000 93 GLU A N 1
ATOM 734 C CA . GLU A 1 97 ? 1.56023 -4.81691 -30.65435 1.000 83.65000 93 GLU A CA 1
ATOM 735 C C . GLU A 1 97 ? 1.82500 -4.42117 -32.10286 1.000 86.99000 93 GLU A C 1
ATOM 736 O O . GLU A 1 97 ? 0.97174 -3.78527 -32.73509 1.000 87.56000 93 GLU A O 1
ATOM 742 N N . ALA A 1 98 ? 2.98762 -4.79053 -32.64856 1.000 89.63000 94 ALA A N 1
ATOM 743 C CA . ALA A 1 98 ? 3.24217 -4.54694 -34.06547 1.000 94.03000 94 ALA A CA 1
ATOM 744 C C . ALA A 1 98 ? 2.27541 -5.33705 -34.93959 1.000 94.62000 94 ALA A C 1
ATOM 745 O O . ALA A 1 98 ? 1.72758 -4.80797 -35.91375 1.000 93.16000 94 ALA A O 1
ATOM 747 N N . LEU A 1 99 ? 2.04111 -6.60471 -34.59743 1.000 92.96000 95 LEU A N 1
ATOM 748 C CA . LEU A 1 99 ? 1.06874 -7.40187 -35.33543 1.000 95.64000 95 LEU A CA 1
ATOM 749 C C . LEU A 1 99 ? -0.34118 -6.84409 -35.18288 1.000 98.66000 95 LEU A C 1
ATOM 750 O O . LEU A 1 99 ? -1.14334 -6.92160 -36.11944 1.000 100.79000 95 LEU A O 1
ATOM 755 N N . CYS A 1 100 ? -0.65734 -6.26971 -34.01986 1.000 99.69000 96 CYS A N 1
ATOM 756 C CA . CYS A 1 100 ? -1.97774 -5.68207 -33.81398 1.000 102.50000 96 CYS A CA 1
ATOM 757 C C . CYS A 1 100 ? -2.17187 -4.44293 -34.67981 1.000 105.21000 96 CYS A C 1
ATOM 758 O O . CYS A 1 100 ? -3.21153 -4.28776 -35.33126 1.000 105.37000 96 CYS A O 1
ATOM 761 N N . VAL A 1 101 ? -1.18357 -3.54303 -34.69814 1.000 105.51000 97 VAL A N 1
ATOM 762 C CA . VAL A 1 101 ? -1.29365 -2.37164 -35.56279 1.000 108.03000 97 VAL A CA 1
ATOM 763 C C . VAL A 1 101 ? -1.22957 -2.76459 -37.03264 1.000 111.40000 97 VAL A C 1
ATOM 764 O O . VAL A 1 101 ? -1.70982 -2.01576 -37.89150 1.000 112.38000 97 VAL A O 1
ATOM 768 N N . ASN A 1 102 ? -0.65006 -3.92621 -37.34818 1.000 113.73000 98 ASN A N 1
ATOM 769 C CA . ASN A 1 102 ? -0.70742 -4.42561 -38.71761 1.000 117.79000 98 ASN A CA 1
ATOM 770 C C . ASN A 1 102 ? -2.09987 -4.94550 -39.05583 1.000 118.74000 98 ASN A C 1
ATOM 771 O O . ASN A 1 102 ? -2.56820 -4.79011 -40.18977 1.000 124.10000 98 ASN A O 1
ATOM 776 N N . ASN A 1 103 ? -2.77726 -5.56511 -38.08524 1.000 116.86000 99 ASN A N 1
ATOM 777 C CA . ASN A 1 103 ? -4.12922 -6.06040 -38.31769 1.000 116.35000 99 ASN A CA 1
ATOM 778 C C . ASN A 1 103 ? -5.14615 -4.93394 -38.44214 1.000 119.64000 99 ASN A C 1
ATOM 779 O O . ASN A 1 103 ? -6.26286 -5.17450 -38.91305 1.000 121.73000 99 ASN A O 1
ATOM 784 N N . ALA A 1 104 ? -4.79166 -3.71897 -38.02994 1.000 122.45000 100 ALA A N 1
ATOM 785 C CA . ALA A 1 104 ? -5.67875 -2.56880 -38.12684 1.000 125.61000 100 ALA A CA 1
ATOM 786 C C . ALA A 1 104 ? -5.58586 -1.86424 -39.47456 1.000 130.81000 100 ALA A C 1
ATOM 787 O O . ALA A 1 104 ? -6.18295 -0.79618 -39.64428 1.000 131.29000 100 ALA A O 1
ATOM 797 N N . GLN A 1 112 ? -6.21374 0.45272 -49.22850 1.000 144.69000 108 GLN A N 1
ATOM 798 C CA . GLN A 1 112 ? -4.91749 1.04401 -49.53898 1.000 148.36000 108 GLN A CA 1
ATOM 799 C C . GLN A 1 112 ? -3.78027 0.10716 -49.14772 1.000 150.39000 108 GLN A C 1
ATOM 800 O O . GLN A 1 112 ? -3.98798 -0.86862 -48.42648 1.000 153.88000 108 GLN A O 1
ATOM 806 N N . HIS A 1 113 ? -2.57399 0.41256 -49.62636 1.000 151.27000 109 HIS A N 1
ATOM 807 C CA . HIS A 1 113 ? -1.38134 -0.39367 -49.36157 1.000 152.27000 109 HIS A CA 1
ATOM 808 C C . HIS A 1 113 ? -0.25810 0.53928 -48.91543 1.000 151.30000 109 HIS A C 1
ATOM 809 O O . HIS A 1 113 ? 0.54258 1.00366 -49.73128 1.000 152.21000 109 HIS A O 1
ATOM 816 N N . LEU A 1 114 ? -0.20895 0.81081 -47.61084 1.000 148.58000 110 LEU A N 1
ATOM 817 C CA . LEU A 1 114 ? 0.83599 1.61784 -46.99115 1.000 145.57000 110 LEU A CA 1
ATOM 818 C C . LEU A 1 114 ? 1.42159 0.88017 -45.79237 1.000 141.31000 110 LEU A C 1
ATOM 819 O O . LEU A 1 114 ? 1.77400 1.49214 -44.78149 1.000 143.58000 110 LEU A O 1
ATOM 824 N N . GLU A 1 115 ? 1.53248 -0.44420 -45.89590 1.000 141.68000 111 GLU A N 1
ATOM 825 C CA . GLU A 1 115 ? 1.79769 -1.29478 -44.73721 1.000 133.53000 111 GLU A CA 1
ATOM 826 C C . GLU A 1 115 ? 3.29637 -1.54499 -44.59961 1.000 128.82000 111 GLU A C 1
ATOM 827 O O . GLU A 1 115 ? 3.84174 -2.54307 -45.07134 1.000 121.35000 111 GLU A O 1
ATOM 833 N N . PHE A 1 116 ? 3.97002 -0.60275 -43.93556 1.000 122.86000 112 PHE A N 1
ATOM 834 C CA . PHE A 1 116 ? 5.29241 -0.85018 -43.37361 1.000 118.59000 112 PHE A CA 1
ATOM 835 C C . PHE A 1 116 ? 5.20937 -1.50034 -42.00001 1.000 119.22000 112 PHE A C 1
ATOM 836 O O . PHE A 1 116 ? 6.24031 -1.92052 -41.45621 1.000 117.96000 112 PHE A O 1
ATOM 838 N N . THR A 1 117 ? 4.00141 -1.59293 -41.43564 1.000 115.24000 113 THR A N 1
ATOM 839 C CA . THR A 1 117 ? 3.81852 -2.28079 -40.16380 1.000 116.09000 113 THR A CA 1
ATOM 840 C C . THR A 1 117 ? 4.15644 -3.76002 -40.27770 1.000 117.56000 113 THR A C 1
ATOM 841 O O . THR A 1 117 ? 4.60619 -4.36769 -39.30225 1.000 119.98000 113 THR A O 1
ATOM 853 N N . GLN A 1 119 ? 6.58200 -5.00498 -42.20957 1.000 112.41000 115 GLN A N 1
ATOM 854 C CA . GLN A 1 119 ? 8.03767 -5.03829 -42.11513 1.000 109.29000 115 GLN A CA 1
ATOM 855 C C . GLN A 1 119 ? 8.49842 -4.80265 -40.68259 1.000 108.44000 115 GLN A C 1
ATOM 856 O O . GLN A 1 119 ? 9.44847 -5.44031 -40.21359 1.000 103.22000 115 GLN A O 1
ATOM 858 N N . GLU A 1 120 ? 7.82900 -3.89596 -39.96743 1.000 110.01000 116 GLU A N 1
ATOM 859 C CA . GLU A 1 120 ? 8.19098 -3.64836 -38.57374 1.000 107.62000 116 GLU A CA 1
ATOM 860 C C . GLU A 1 120 ? 7.92272 -4.87536 -37.70548 1.000 102.28000 116 GLU A C 1
ATOM 861 O O . GLU A 1 120 ? 8.71362 -5.19787 -36.80986 1.000 101.42000 116 GLU A O 1
ATOM 867 N N . ALA A 1 121 ? 6.81994 -5.58108 -37.96573 1.000 99.62000 117 ALA A N 1
ATOM 868 C CA . ALA A 1 121 ? 6.52056 -6.79829 -37.21946 1.000 97.65000 117 ALA A CA 1
ATOM 869 C C . ALA A 1 121 ? 7.51640 -7.90362 -37.54466 1.000 96.98000 117 ALA A C 1
ATOM 870 O O . ALA A 1 121 ? 7.88166 -8.69429 -36.66802 1.000 98.81000 117 ALA A O 1
ATOM 872 N N . VAL A 1 122 ? 7.96762 -7.97576 -38.79843 1.000 97.67000 118 VAL A N 1
ATOM 873 C CA . VAL A 1 122 ? 9.00341 -8.94265 -39.15147 1.000 97.39000 118 VAL A CA 1
ATOM 874 C C . VAL A 1 122 ? 10.31098 -8.60257 -38.44374 1.000 100.00000 118 VAL A C 1
ATOM 875 O O . VAL A 1 122 ? 11.03728 -9.49426 -37.98882 1.000 100.33000 118 VAL A O 1
ATOM 879 N N . GLN A 1 123 ? 10.62434 -7.30942 -38.32562 1.000 96.29000 119 GLN A N 1
ATOM 880 C CA . GLN A 1 123 ? 11.79501 -6.89725 -37.55434 1.000 99.04000 119 GLN A CA 1
ATOM 881 C C . GLN A 1 123 ? 11.66861 -7.31787 -36.09425 1.000 99.35000 119 GLN A C 1
ATOM 882 O O . GLN A 1 123 ? 12.62854 -7.82234 -35.49661 1.000 95.97000 119 GLN A O 1
ATOM 888 N N . CYS A 1 124 ? 10.48861 -7.11178 -35.50343 1.000 99.90000 120 CYS A N 1
ATOM 889 C CA . CYS A 1 124 ? 10.26966 -7.51615 -34.11671 1.000 97.32000 120 CYS A CA 1
ATOM 890 C C . CYS A 1 124 ? 10.40920 -9.02478 -33.95084 1.000 95.91000 120 CYS A C 1
ATOM 891 O O . CYS A 1 124 ? 10.98241 -9.49851 -32.96263 1.000 99.24000 120 CYS A O 1
ATOM 894 N N . LEU A 1 125 ? 9.88496 -9.79563 -34.90684 1.000 97.63000 121 LEU A N 1
ATOM 895 C CA . LEU A 1 125 ? 10.00935 -11.24800 -34.84399 1.000 97.35000 121 LEU A CA 1
ATOM 896 C C . LEU A 1 125 ? 11.45640 -11.69252 -35.01470 1.000 98.32000 121 LEU A C 1
ATOM 897 O O . LEU A 1 125 ? 11.86518 -12.70632 -34.43718 1.000 98.67000 121 LEU A O 1
ATOM 902 N N . HIS A 1 126 ? 12.24063 -10.95433 -35.80353 1.000 95.87000 122 HIS A N 1
ATOM 903 C CA . HIS A 1 126 ? 13.66862 -11.23624 -35.89947 1.000 99.04000 122 HIS A CA 1
ATOM 904 C C . HIS A 1 126 ? 14.39092 -10.90911 -34.59962 1.000 96.78000 122 HIS A C 1
ATOM 905 O O . HIS A 1 126 ? 15.36314 -11.58550 -34.24458 1.000 93.76000 122 HIS A O 1
ATOM 912 N N . ALA A 1 127 ? 13.93315 -9.88024 -33.88172 1.000 99.59000 123 ALA A N 1
ATOM 913 C CA . ALA A 1 127 ? 14.62919 -9.45231 -32.67193 1.000 99.09000 123 ALA A CA 1
ATOM 914 C C . ALA A 1 127 ? 14.54572 -10.50376 -31.57087 1.000 96.63000 123 ALA A C 1
ATOM 915 O O . ALA A 1 127 ? 15.54115 -10.77352 -30.88870 1.000 91.61000 123 ALA A O 1
ATOM 917 N N . LEU A 1 128 ? 13.37460 -11.10807 -31.38131 1.000 97.71000 124 LEU A N 1
ATOM 918 C CA . LEU A 1 128 ? 13.15701 -12.06033 -30.29994 1.000 98.93000 124 LEU A CA 1
ATOM 919 C C . LEU A 1 128 ? 13.45764 -13.50047 -30.69945 1.000 102.63000 124 LEU A C 1
ATOM 920 O O . LEU A 1 128 ? 13.10772 -14.42050 -29.95273 1.000 104.35000 124 LEU A O 1
ATOM 925 N N . GLU A 1 129 ? 14.09873 -13.71726 -31.85040 1.000 101.28000 125 GLU A N 1
ATOM 926 C CA . GLU A 1 129 ? 14.34858 -15.08020 -32.31030 1.000 103.91000 125 GLU A CA 1
ATOM 927 C C . GLU A 1 129 ? 15.30222 -15.81528 -31.37535 1.000 100.44000 125 GLU A C 1
ATOM 928 O O . GLU A 1 129 ? 15.15440 -17.02271 -31.15177 1.000 100.98000 125 GLU A O 1
ATOM 934 N N . GLU A 1 130 ? 16.27846 -15.10658 -30.81529 1.000 101.99000 126 GLU A N 1
ATOM 935 C CA . GLU A 1 130 ? 17.27865 -15.71062 -29.94612 1.000 102.64000 126 GLU A CA 1
ATOM 936 C C . GLU A 1 130 ? 16.86220 -15.74395 -28.48148 1.000 102.60000 126 GLU A C 1
ATOM 937 O O . GLU A 1 130 ? 17.65150 -16.18801 -27.64121 1.000 108.09000 126 GLU A O 1
ATOM 943 N N . TYR A 1 131 ? 15.65205 -15.29197 -28.15184 1.000 108.07000 127 TYR A N 1
ATOM 944 C CA . TYR A 1 131 ? 15.19931 -15.24637 -26.76915 1.000 106.57000 127 TYR A CA 1
ATOM 945 C C . TYR A 1 131 ? 14.00736 -16.15010 -26.48635 1.000 108.61000 127 TYR A C 1
ATOM 946 O O . TYR A 1 131 ? 13.52626 -16.17071 -25.34753 1.000 110.32000 127 TYR A O 1
ATOM 955 N N . CYS A 1 132 ? 13.51904 -16.89374 -27.47392 1.000 102.20000 128 CYS A N 1
ATOM 956 C CA . CYS A 1 132 ? 12.37406 -17.76268 -27.24542 1.000 107.08000 128 CYS A CA 1
ATOM 957 C C . CYS A 1 132 ? 12.78283 -18.96096 -26.39034 1.000 110.49000 128 CYS A C 1
ATOM 958 O O . CYS A 1 132 ? 13.90161 -19.46704 -26.52212 1.000 113.33000 128 CYS A O 1
ATOM 961 N N . PRO A 1 133 ? 11.90226 -19.43655 -25.50438 1.000 109.63000 129 PRO A N 1
ATOM 962 C CA . PRO A 1 133 ? 12.26565 -20.58416 -24.65877 1.000 110.98000 129 PRO A CA 1
ATOM 963 C C . PRO A 1 133 ? 12.31451 -21.90249 -25.40908 1.000 110.96000 129 PRO A C 1
ATOM 964 O O . PRO A 1 133 ? 12.93093 -22.85323 -24.91239 1.000 112.22000 129 PRO A O 1
ATOM 968 N N . SER A 1 134 ? 11.69002 -21.99412 -26.57999 1.000 108.75000 130 SER A N 1
ATOM 969 C CA . SER A 1 134 ? 11.69360 -23.22843 -27.35112 1.000 109.78000 130 SER A CA 1
ATOM 970 C C . SER A 1 134 ? 11.42619 -22.89455 -28.81020 1.000 110.64000 130 SER A C 1
ATOM 971 O O . SER A 1 134 ? 10.83356 -21.86109 -29.13189 1.000 113.05000 130 SER A O 1
ATOM 974 N N . LYS A 1 135 ? 11.87742 -23.78926 -29.69257 1.000 111.47000 131 LYS A N 1
ATOM 975 C CA . LYS A 1 135 ? 11.64970 -23.59314 -31.11978 1.000 113.97000 131 LYS A CA 1
ATOM 976 C C . LYS A 1 135 ? 10.16841 -23.67489 -31.46385 1.000 111.33000 131 LYS A C 1
ATOM 977 O O . LYS A 1 135 ? 9.71113 -23.00252 -32.39557 1.000 110.24000 131 LYS A O 1
ATOM 983 N N . ASP A 1 136 ? 9.40540 -24.48246 -30.72290 1.000 109.56000 132 ASP A N 1
ATOM 984 C CA . ASP A 1 136 ? 7.96727 -24.56034 -30.95589 1.000 110.88000 132 ASP A CA 1
ATOM 985 C C . ASP A 1 136 ? 7.28157 -23.24439 -30.61017 1.000 110.50000 132 ASP A C 1
ATOM 986 O O . ASP A 1 136 ? 6.32767 -22.83958 -31.28387 1.000 111.52000 132 ASP A O 1
ATOM 991 N N . ASP A 1 137 ? 7.75998 -22.55648 -29.57075 1.000 109.54000 133 ASP A N 1
ATOM 992 C CA . ASP A 1 137 ? 7.19657 -21.25496 -29.22619 1.000 108.78000 133 ASP A CA 1
ATOM 993 C C . ASP A 1 137 ? 7.45990 -20.23393 -30.32704 1.000 109.07000 133 ASP A C 1
ATOM 994 O O . ASP A 1 137 ? 6.56982 -19.45249 -30.68618 1.000 105.32000 133 ASP A O 1
ATOM 999 N N . TYR A 1 138 ? 8.67372 -20.23274 -30.88405 1.000 107.88000 134 TYR A N 1
ATOM 1000 C CA . TYR A 1 138 ? 8.97288 -19.32441 -31.98496 1.000 107.30000 134 TYR A CA 1
ATOM 1001 C C . TYR A 1 138 ? 8.18625 -19.68437 -33.23842 1.000 106.65000 134 TYR A C 1
ATOM 1002 O O . TYR A 1 138 ? 7.80572 -18.79277 -34.00419 1.000 106.75000 134 TYR A O 1
ATOM 1011 N N . SER A 1 139 ? 7.92830 -20.97505 -33.46409 1.000 110.82000 135 SER A N 1
ATOM 1012 C CA . SER A 1 139 ? 7.10351 -21.36874 -34.60225 1.000 109.30000 135 SER A CA 1
ATOM 1013 C C . SER A 1 139 ? 5.65806 -20.92393 -34.41190 1.000 108.79000 135 SER A C 1
ATOM 1014 O O . SER A 1 139 ? 4.99580 -20.51714 -35.37408 1.000 105.83000 135 SER A O 1
ATOM 1017 N N . LYS A 1 140 ? 5.15103 -21.00132 -33.17794 1.000 111.65000 136 LYS A N 1
ATOM 1018 C CA . LYS A 1 140 ? 3.82610 -20.46330 -32.88386 1.000 108.97000 136 LYS A CA 1
ATOM 1019 C C . LYS A 1 140 ? 3.78133 -18.96054 -33.12433 1.000 107.25000 136 LYS A C 1
ATOM 1020 O O . LYS A 1 140 ? 2.81391 -18.44248 -33.69427 1.000 103.78000 136 LYS A O 1
ATOM 1026 N N . LEU A 1 141 ? 4.82019 -18.24336 -32.68832 1.000 106.77000 137 LEU A N 1
ATOM 1027 C CA . LEU A 1 141 ? 4.87553 -16.80356 -32.92241 1.000 105.84000 137 LEU A CA 1
ATOM 1028 C C . LEU A 1 141 ? 4.95677 -16.47975 -34.40893 1.000 104.36000 137 LEU A C 1
ATOM 1029 O O . LEU A 1 141 ? 4.42667 -15.45352 -34.85023 1.000 102.84000 137 LEU A O 1
ATOM 1034 N N . CYS A 1 142 ? 5.61328 -17.33758 -35.19443 1.000 108.65000 138 CYS A N 1
ATOM 1035 C CA . CYS A 1 142 ? 5.64130 -17.14396 -36.63997 1.000 106.53000 138 CYS A CA 1
ATOM 1036 C C . CYS A 1 142 ? 4.29762 -17.47317 -37.27503 1.000 107.80000 138 CYS A C 1
ATOM 1037 O O . CYS A 1 142 ? 3.92263 -16.85920 -38.28045 1.000 108.19000 138 CYS A O 1
ATOM 1040 N N . LEU A 1 143 ? 3.56158 -18.43235 -36.70880 1.000 108.53000 139 LEU A N 1
ATOM 1041 C CA . LEU A 1 143 ? 2.25044 -18.78469 -37.23875 1.000 108.19000 139 LEU A CA 1
ATOM 1042 C C . LEU A 1 143 ? 1.22986 -17.66878 -37.06599 1.000 108.69000 139 LEU A C 1
ATOM 1043 O O . LEU A 1 143 ? 0.16500 -17.72253 -37.68982 1.000 105.73000 139 LEU A O 1
ATOM 1045 N N . LEU A 1 144 ? 1.52513 -16.66625 -36.24062 1.000 104.90000 140 LEU A N 1
ATOM 1046 C CA . LEU A 1 144 ? 0.62923 -15.53242 -36.06489 1.000 107.21000 140 LEU A CA 1
ATOM 1047 C C . LEU A 1 144 ? 0.72614 -14.52057 -37.19888 1.000 104.87000 140 LEU A C 1
ATOM 1048 O O . LEU A 1 144 ? -0.10640 -13.60966 -37.26554 1.000 101.07000 140 LEU A O 1
ATOM 1053 N N . LEU A 1 145 ? 1.71343 -14.65747 -38.08749 1.000 106.21000 141 LEU A N 1
ATOM 1054 C CA . LEU A 1 145 ? 1.83425 -13.74734 -39.22105 1.000 110.37000 141 LEU A CA 1
ATOM 1055 C C . LEU A 1 145 ? 0.83007 -14.06504 -40.32093 1.000 115.69000 141 LEU A C 1
ATOM 1056 O O . LEU A 1 145 ? 0.39487 -13.15597 -41.03673 1.000 114.62000 141 LEU A O 1
ATOM 1061 N N . THR A 1 146 ? 0.45513 -15.33525 -40.47451 1.000 119.49000 142 THR A N 1
ATOM 1062 C CA . THR A 1 146 ? -0.51369 -15.72092 -41.49136 1.000 118.87000 142 THR A CA 1
ATOM 1063 C C . THR A 1 146 ? -1.95444 -15.51468 -41.04494 1.000 118.86000 142 THR A C 1
ATOM 1064 O O . THR A 1 146 ? -2.86432 -15.64152 -41.87147 1.000 122.73000 142 THR A O 1
ATOM 1068 N N . LEU A 1 147 ? -2.18333 -15.20448 -39.77504 1.000 116.77000 143 LEU A N 1
ATOM 1069 C CA . LEU A 1 147 ? -3.53979 -14.97484 -39.29475 1.000 117.22000 143 LEU A CA 1
ATOM 1070 C C . LEU A 1 147 ? -3.95293 -13.53529 -39.58034 1.000 118.13000 143 LEU A C 1
ATOM 1071 O O . LEU A 1 147 ? -3.17666 -12.61087 -39.31787 1.000 112.96000 143 LEU A O 1
ATOM 1076 N N . PRO A 1 148 ? -5.15364 -13.30561 -40.12109 1.000 123.79000 144 PRO A N 1
ATOM 1077 C CA . PRO A 1 148 ? -5.61589 -11.92479 -40.32734 1.000 126.00000 144 PRO A CA 1
ATOM 1078 C C . PRO A 1 148 ? -5.93095 -11.19471 -39.03649 1.000 127.35000 144 PRO A C 1
ATOM 1079 O O . PRO A 1 148 ? -6.16959 -9.98095 -39.07523 1.000 122.50000 144 PRO A O 1
ATOM 1083 N N . ARG A 1 149 ? -5.94067 -11.88825 -37.90188 1.000 127.37000 145 ARG A N 1
ATOM 1084 C CA . ARG A 1 149 ? -6.26836 -11.26965 -36.62372 1.000 126.57000 145 ARG A CA 1
ATOM 1085 C C . ARG A 1 149 ? -5.53811 -12.02664 -35.52747 1.000 122.83000 145 ARG A C 1
ATOM 1086 O O . ARG A 1 149 ? -5.67991 -13.24860 -35.41800 1.000 117.11000 145 ARG A O 1
ATOM 1094 N N . LEU A 1 150 ? -4.75581 -11.30181 -34.72515 1.000 122.45000 146 LEU A N 1
ATOM 1095 C CA . LEU A 1 150 ? -3.97689 -11.94540 -33.67413 1.000 120.89000 146 LEU A CA 1
ATOM 1096 C C . LEU A 1 150 ? -4.87071 -12.53876 -32.59374 1.000 125.19000 146 LEU A C 1
ATOM 1097 O O . LEU A 1 150 ? -4.51499 -13.55719 -31.98916 1.000 124.21000 146 LEU A O 1
ATOM 1099 N N . THR A 1 151 ? -6.02780 -11.93068 -32.34057 1.000 125.44000 147 THR A N 1
ATOM 1100 C CA . THR A 1 151 ? -6.93618 -12.42231 -31.31437 1.000 128.38000 147 THR A CA 1
ATOM 1101 C C . THR A 1 151 ? -7.94060 -13.43980 -31.84303 1.000 130.28000 147 THR A C 1
ATOM 1102 O O . THR A 1 151 ? -8.75952 -13.93888 -31.06444 1.000 134.91000 147 THR A O 1
ATOM 1106 N N . ASN A 1 152 ? -7.90126 -13.76127 -33.13596 1.000 130.85000 148 ASN A N 1
ATOM 1107 C CA . ASN A 1 152 ? -8.70968 -14.85096 -33.66940 1.000 132.67000 148 ASN A CA 1
ATOM 1108 C C . ASN A 1 152 ? -8.08016 -16.21794 -33.43690 1.000 127.82000 148 ASN A C 1
ATOM 1109 O O . ASN A 1 152 ? -8.68683 -17.23201 -33.79938 1.000 121.67000 148 ASN A O 1
ATOM 1114 N N . HIS A 1 153 ? -6.88761 -16.26896 -32.85046 1.000 127.71000 149 HIS A N 1
ATOM 1115 C CA . HIS A 1 153 ? -6.23902 -17.53607 -32.55919 1.000 129.53000 149 HIS A CA 1
ATOM 1116 C C . HIS A 1 153 ? -6.91168 -18.21393 -31.36736 1.000 130.22000 149 HIS A C 1
ATOM 1117 O O . HIS A 1 153 ? -7.56506 -17.57343 -30.53878 1.000 132.89000 149 HIS A O 1
ATOM 1124 N N . ALA A 1 154 ? -6.74709 -19.53677 -31.29188 1.000 131.43000 150 ALA A N 1
ATOM 1125 C CA . ALA A 1 154 ? -7.37333 -20.29674 -30.21445 1.000 132.26000 150 ALA A CA 1
ATOM 1126 C C . ALA A 1 154 ? -6.73611 -19.98047 -28.86684 1.000 131.07000 150 ALA A C 1
ATOM 1127 O O . ALA A 1 154 ? -7.42825 -19.93184 -27.84320 1.000 135.29000 150 ALA A O 1
ATOM 1129 N N . GLU A 1 155 ? -5.42332 -19.76285 -28.84484 1.000 129.40000 151 GLU A N 1
ATOM 1130 C CA . GLU A 1 155 ? -4.70275 -19.44638 -27.61968 1.000 128.51000 151 GLU A CA 1
ATOM 1131 C C . GLU A 1 155 ? -4.66373 -17.95071 -27.32764 1.000 125.70000 151 GLU A C 1
ATOM 1132 O O . GLU A 1 155 ? -3.98524 -17.53274 -26.38365 1.000 124.03000 151 GLU A O 1
ATOM 1138 N N . PHE A 1 156 ? -5.36989 -17.14075 -28.11416 1.000 121.53000 152 PHE A N 1
ATOM 1139 C CA . PHE A 1 156 ? -5.44375 -15.69730 -27.91131 1.000 121.16000 152 PHE A CA 1
ATOM 1140 C C . PHE A 1 156 ? -6.88071 -15.21940 -28.06287 1.000 127.08000 152 PHE A C 1
ATOM 1141 O O . PHE A 1 156 ? -7.14845 -14.19572 -28.69952 1.000 130.41000 152 PHE A O 1
ATOM 1149 N N . LYS A 1 157 ? -7.82703 -15.95451 -27.47391 1.000 127.16000 153 LYS A N 1
ATOM 1150 C CA . LYS A 1 157 ? -9.24039 -15.66057 -27.69497 1.000 128.20000 153 LYS A CA 1
ATOM 1151 C C . LYS A 1 157 ? -9.62635 -14.30627 -27.11086 1.000 121.38000 153 LYS A C 1
ATOM 1152 O O . LYS A 1 157 ? -10.23417 -13.47482 -27.79536 1.000 113.91000 153 LYS A O 1
ATOM 1158 N N . ASP A 1 158 ? -9.28370 -14.06566 -25.84881 1.000 127.42000 154 ASP A N 1
ATOM 1159 C CA . ASP A 1 158 ? -9.62656 -12.82962 -25.15665 1.000 122.03000 154 ASP A CA 1
ATOM 1160 C C . ASP A 1 158 ? -8.37438 -12.04711 -24.77836 1.000 117.00000 154 ASP A C 1
ATOM 1161 O O . ASP A 1 158 ? -8.26602 -11.50511 -23.67636 1.000 123.36000 154 ASP A O 1
ATOM 1163 N N . TRP A 1 159 ? -7.41141 -11.97928 -25.69343 1.000 117.68000 155 TRP A N 1
ATOM 1164 C CA . TRP A 1 159 ? -6.19097 -11.22830 -25.43693 1.000 108.16000 155 TRP A CA 1
ATOM 1165 C C . TRP A 1 159 ? -6.47041 -9.73147 -25.49571 1.000 111.20000 155 TRP A C 1
ATOM 1166 O O . TRP A 1 159 ? -7.20358 -9.25244 -26.36536 1.000 113.39000 155 TRP A O 1
ATOM 1177 N N . ASN A 1 160 ? -5.88093 -8.99028 -24.55871 1.000 96.19000 156 ASN A N 1
ATOM 1178 C CA . ASN A 1 160 ? -6.12264 -7.56151 -24.43287 1.000 93.33000 156 ASN A CA 1
ATOM 1179 C C . ASN A 1 160 ? -4.78808 -6.83705 -24.30713 1.000 85.74000 156 ASN A C 1
ATOM 1180 O O . ASN A 1 160 ? -3.95564 -7.21765 -23.46591 1.000 84.88000 156 ASN A O 1
ATOM 1185 N N . PRO A 1 161 ? -4.53852 -5.80336 -25.11838 1.000 85.84000 157 PRO A N 1
ATOM 1186 C CA . PRO A 1 161 ? -3.25589 -5.08211 -25.00250 1.000 85.33000 157 PRO A CA 1
ATOM 1187 C C . PRO A 1 161 ? -3.02196 -4.46614 -23.63212 1.000 83.25000 157 PRO A C 1
ATOM 1188 O O . PRO A 1 161 ? -1.93868 -4.63809 -23.05874 1.000 84.59000 157 PRO A O 1
ATOM 1192 N N . SER A 1 162 ? -4.00890 -3.74820 -23.08762 1.000 82.67000 158 SER A N 1
ATOM 1193 C CA . SER A 1 162 ? -3.82613 -3.11115 -21.78581 1.000 80.03000 158 SER A CA 1
ATOM 1194 C C . SER A 1 162 ? -3.62572 -4.14566 -20.68500 1.000 78.03000 158 SER A C 1
ATOM 1195 O O . SER A 1 162 ? -2.75186 -3.98557 -19.82437 1.000 83.37000 158 SER A O 1
ATOM 1198 N N . THR A 1 163 ? -4.42444 -5.21543 -20.69563 1.000 77.19000 159 THR A N 1
ATOM 1199 C CA . THR A 1 163 ? -4.24105 -6.28138 -19.71530 1.000 77.97000 159 THR A CA 1
ATOM 1200 C C . THR A 1 163 ? -2.88770 -6.96104 -19.89213 1.000 77.89000 159 THR A C 1
ATOM 1201 O O . THR A 1 163 ? -2.21185 -7.28948 -18.90735 1.000 80.84000 159 THR A O 1
ATOM 1205 N N . ALA A 1 164 ? -2.47082 -7.17255 -21.14323 1.000 78.10000 160 ALA A N 1
ATOM 1206 C CA . ALA A 1 164 ? -1.15602 -7.75286 -21.39214 1.000 79.42000 160 ALA A CA 1
ATOM 1207 C C . ALA A 1 164 ? -0.04722 -6.82080 -20.92367 1.000 78.74000 160 ALA A C 1
ATOM 1208 O O . ALA A 1 164 ? 0.97162 -7.27723 -20.39557 1.000 82.67000 160 ALA A O 1
ATOM 1210 N N . ARG A 1 165 ? -0.22958 -5.50899 -21.10075 1.000 78.07000 161 ARG A N 1
ATOM 1211 C CA . ARG A 1 165 ? 0.75579 -4.55548 -20.59927 1.000 77.05000 161 ARG A CA 1
ATOM 1212 C C . ARG A 1 165 ? 0.83361 -4.59318 -19.07894 1.000 76.04000 161 ARG A C 1
ATOM 1213 O O . ARG A 1 165 ? 1.92505 -4.51248 -18.50457 1.000 72.70000 161 ARG A O 1
ATOM 1221 N N . VAL A 1 166 ? -0.31408 -4.72342 -18.40907 1.000 76.07000 162 VAL A N 1
ATOM 1222 C CA . VAL A 1 166 ? -0.31459 -4.80167 -16.94966 1.000 78.50000 162 VAL A CA 1
ATOM 1223 C C . VAL A 1 166 ? 0.39905 -6.06476 -16.48111 1.000 80.81000 162 VAL A C 1
ATOM 1224 O O . VAL A 1 166 ? 1.21203 -6.02668 -15.54873 1.000 77.26000 162 VAL A O 1
ATOM 1228 N N . HIS A 1 167 ? 0.11446 -7.20160 -17.12307 1.000 79.38000 163 HIS A N 1
ATOM 1229 C CA . HIS A 1 167 ? 0.77052 -8.44967 -16.73698 1.000 84.96000 163 HIS A CA 1
ATOM 1230 C C . HIS A 1 167 ? 2.26975 -8.39758 -17.01266 1.000 84.11000 163 HIS A C 1
ATOM 1231 O O . HIS A 1 167 ? 3.07603 -8.90533 -16.22112 1.000 89.66000 163 HIS A O 1
ATOM 1238 N N . CYS A 1 168 ? 2.66334 -7.78244 -18.12950 1.000 84.20000 164 CYS A N 1
ATOM 1239 C CA . CYS A 1 168 ? 4.08024 -7.63952 -18.43868 1.000 83.09000 164 CYS A CA 1
ATOM 1240 C C . CYS A 1 168 ? 4.77616 -6.75017 -17.41804 1.000 79.79000 164 CYS A C 1
ATOM 1241 O O . CYS A 1 168 ? 5.89786 -7.04613 -16.98867 1.000 77.98000 164 CYS A O 1
ATOM 1244 N N . PHE A 1 169 ? 4.12778 -5.65289 -17.01796 1.000 80.14000 165 PHE A N 1
ATOM 1245 C CA . PHE A 1 169 ? 4.70377 -4.80152 -15.98450 1.000 80.82000 165 PHE A CA 1
ATOM 1246 C C . PHE A 1 169 ? 4.82431 -5.54725 -14.66452 1.000 81.42000 165 PHE A C 1
ATOM 1247 O O . PHE A 1 169 ? 5.81100 -5.38271 -13.94372 1.000 80.66000 165 PHE A O 1
ATOM 1255 N N . GLU A 1 170 ? 3.83041 -6.37234 -14.32976 1.000 80.39000 166 GLU A N 1
ATOM 1256 C CA . GLU A 1 170 ? 3.91303 -7.16011 -13.10313 1.000 83.17000 166 GLU A CA 1
ATOM 1257 C C . GLU A 1 170 ? 5.09215 -8.12453 -13.14673 1.000 86.24000 166 GLU A C 1
ATOM 1258 O O . GLU A 1 170 ? 5.83759 -8.25346 -12.16684 1.000 90.96000 166 GLU A O 1
ATOM 1264 N N . GLU A 1 171 ? 5.28248 -8.80202 -14.28123 1.000 88.41000 167 GLU A N 1
ATOM 1265 C CA . GLU A 1 171 ? 6.39851 -9.73576 -14.41307 1.000 88.20000 167 GLU A CA 1
ATOM 1266 C C . GLU A 1 171 ? 7.73918 -9.01264 -14.31158 1.000 85.72000 167 GLU A C 1
ATOM 1267 O O . GLU A 1 171 ? 8.64028 -9.44221 -13.57763 1.000 79.49000 167 GLU A O 1
ATOM 1273 N N . VAL A 1 172 ? 7.88741 -7.90398 -15.04255 1.000 85.94000 168 VAL A N 1
ATOM 1274 C CA . VAL A 1 172 ? 9.13972 -7.15274 -15.01246 1.000 89.48000 168 VAL A CA 1
ATOM 1275 C C . VAL A 1 172 ? 9.38591 -6.56620 -13.62878 1.000 91.02000 168 VAL A C 1
ATOM 1276 O O . VAL A 1 172 ? 10.53671 -6.44595 -13.19269 1.000 95.41000 168 VAL A O 1
ATOM 1280 N N . CYS A 1 173 ? 8.31997 -6.21031 -12.90860 1.000 90.12000 169 CYS A N 1
ATOM 1281 C CA . CYS A 1 173 ? 8.47684 -5.68783 -11.55744 1.000 91.89000 169 CYS A CA 1
ATOM 1282 C C . CYS A 1 173 ? 8.94184 -6.77507 -10.60170 1.000 92.79000 169 CYS A C 1
ATOM 1283 O O . CYS A 1 173 ? 9.81201 -6.53421 -9.75832 1.000 92.04000 169 CYS A O 1
ATOM 1286 N N . VAL A 1 174 ? 8.36908 -7.97601 -10.71518 1.000 91.94000 170 VAL A N 1
ATOM 1287 C CA . VAL A 1 174 ? 8.84896 -9.10250 -9.91878 1.000 93.76000 170 VAL A CA 1
ATOM 1288 C C . VAL A 1 174 ? 10.31719 -9.37622 -10.22175 1.000 96.81000 170 VAL A C 1
ATOM 1289 O O . VAL A 1 174 ? 11.10515 -9.69508 -9.32203 1.000 93.40000 170 VAL A O 1
ATOM 1301 N N . VAL A 1 176 ? 12.83145 -7.15787 -11.59082 1.000 91.85000 172 VAL A N 1
ATOM 1302 C CA . VAL A 1 176 ? 13.77051 -6.09433 -11.24683 1.000 94.19000 172 VAL A CA 1
ATOM 1303 C C . VAL A 1 176 ? 13.52630 -5.59409 -9.82836 1.000 98.20000 172 VAL A C 1
ATOM 1304 O O . VAL A 1 176 ? 14.09505 -4.57712 -9.41535 1.000 99.59000 172 VAL A O 1
ATOM 1308 N N . ALA A 1 177 ? 12.68487 -6.30341 -9.06960 1.000 103.15000 173 ALA A N 1
ATOM 1309 C CA . ALA A 1 177 ? 12.42301 -5.90158 -7.69008 1.000 101.69000 173 ALA A CA 1
ATOM 1310 C C . ALA A 1 177 ? 13.67633 -5.98742 -6.83180 1.000 99.65000 173 ALA A C 1
ATOM 1311 O O . ALA A 1 177 ? 13.81407 -5.23784 -5.85830 1.000 95.56000 173 ALA A O 1
ATOM 1313 N N . GLU A 1 178 ? 14.59633 -6.89229 -7.17441 1.000 102.53000 174 GLU A N 1
ATOM 1314 C CA . GLU A 1 178 ? 15.81578 -7.05084 -6.39032 1.000 104.67000 174 GLU A CA 1
ATOM 1315 C C . GLU A 1 178 ? 16.67095 -5.79050 -6.41881 1.000 103.55000 174 GLU A C 1
ATOM 1316 O O . GLU A 1 178 ? 17.40776 -5.51805 -5.46372 1.000 103.05000 174 GLU A O 1
ATOM 1322 N N . PHE A 1 179 ? 16.57743 -5.00683 -7.48824 1.000 107.09000 175 PHE A N 1
ATOM 1323 C CA . PHE A 1 179 ? 17.39056 -3.81576 -7.67046 1.000 106.99000 175 PHE A CA 1
ATOM 1324 C C . PHE A 1 179 ? 16.52196 -2.56511 -7.62016 1.000 111.38000 175 PHE A C 1
ATOM 1325 O O . PHE A 1 179 ? 15.31262 -2.61274 -7.86336 1.000 114.22000 175 PHE A O 1
ATOM 1333 N N . ILE A 1 180 ? 17.17703 -1.44144 -7.32868 1.000 105.18000 176 ILE A N 1
ATOM 1334 C CA . ILE A 1 180 ? 16.57624 -0.12929 -7.06423 1.000 111.02000 176 ILE A CA 1
ATOM 1335 C C . ILE A 1 180 ? 15.20312 -0.27857 -6.40812 1.000 113.09000 176 ILE A C 1
ATOM 1336 O O . ILE A 1 180 ? 14.16515 -0.07557 -7.05635 1.000 112.49000 176 ILE A O 1
ATOM 1341 N N . PRO A 1 181 ? 15.14552 -0.65627 -5.12675 1.000 113.36000 177 PRO A N 1
ATOM 1342 C CA . PRO A 1 181 ? 13.85512 -0.70107 -4.43217 1.000 114.25000 177 PRO A CA 1
ATOM 1343 C C . PRO A 1 181 ? 13.64609 0.51667 -3.54704 1.000 118.93000 177 PRO A C 1
ATOM 1344 O O . PRO A 1 181 ? 14.46912 1.43763 -3.54514 1.000 120.16000 177 PRO A O 1
ATOM 1348 N N . ALA A 1 182 ? 12.55444 0.53093 -2.78943 1.000 121.81000 178 ALA A N 1
ATOM 1349 C CA . ALA A 1 182 ? 12.26554 1.64088 -1.88844 1.000 126.99000 178 ALA A CA 1
ATOM 1350 C C . ALA A 1 182 ? 12.33016 1.19189 -0.43069 1.000 131.54000 178 ALA A C 1
ATOM 1351 O O . ALA A 1 182 ? 12.29787 2.01296 0.48645 1.000 132.44000 178 ALA A O 1
ATOM 1353 N N . SER A 1 187 ? 10.02684 3.47677 3.67336 1.000 124.91000 183 SER A N 1
ATOM 1354 C CA . SER A 1 187 ? 8.57029 3.54713 3.66203 1.000 121.27000 183 SER A CA 1
ATOM 1355 C C . SER A 1 187 ? 7.95666 2.15081 3.61283 1.000 122.72000 183 SER A C 1
ATOM 1356 O O . SER A 1 187 ? 8.42048 1.28412 2.86674 1.000 122.32000 183 SER A O 1
ATOM 1359 N N . GLU A 1 188 ? 6.91368 1.93847 4.41419 1.000 119.53000 184 GLU A N 1
ATOM 1360 C CA . GLU A 1 188 ? 6.20404 0.66988 4.43077 1.000 122.11000 184 GLU A CA 1
ATOM 1361 C C . GLU A 1 188 ? 5.16188 0.62944 3.31081 1.000 118.83000 184 GLU A C 1
ATOM 1362 O O . GLU A 1 188 ? 4.99489 1.57871 2.53822 1.000 116.80000 184 GLU A O 1
ATOM 1368 N N . ALA A 1 189 ? 4.43991 -0.48943 3.23021 1.000 118.20000 185 ALA A N 1
ATOM 1369 C CA . ALA A 1 189 ? 3.38755 -0.67913 2.23605 1.000 114.81000 185 ALA A CA 1
ATOM 1370 C C . ALA A 1 189 ? 2.08451 0.01386 2.61479 1.000 111.56000 185 ALA A C 1
ATOM 1371 O O . ALA A 1 189 ? 1.00017 -0.47782 2.29518 1.000 110.46000 185 ALA A O 1
ATOM 1373 N N . GLY A 1 190 ? 2.15676 1.15734 3.29090 1.000 106.83000 186 GLY A N 1
ATOM 1374 C CA . GLY A 1 190 ? 0.96337 1.90458 3.63635 1.000 100.09000 186 GLY A CA 1
ATOM 1375 C C . GLY A 1 190 ? 0.59030 2.93597 2.59331 1.000 97.96000 186 GLY A C 1
ATOM 1376 O O . GLY A 1 190 ? -0.00814 3.96370 2.92037 1.000 94.01000 186 GLY A O 1
ATOM 1377 N N . PHE A 1 191 ? 0.94013 2.67054 1.33348 1.000 94.64000 187 PHE A N 1
ATOM 1378 C CA . PHE A 1 191 ? 0.62037 3.55433 0.22205 1.000 90.22000 187 PHE A CA 1
ATOM 1379 C C . PHE A 1 191 ? -0.28522 2.90243 -0.81234 1.000 82.42000 187 PHE A C 1
ATOM 1380 O O . PHE A 1 191 ? -0.61694 3.54401 -1.81659 1.000 75.37000 187 PHE A O 1
ATOM 1388 N N . LYS A 1 192 ? -0.68604 1.65022 -0.60462 1.000 80.75000 188 LYS A N 1
ATOM 1389 C CA . LYS A 1 192 ? -1.62444 0.97143 -1.48326 1.000 79.63000 188 LYS A CA 1
ATOM 1390 C C . LYS A 1 192 ? -2.70821 0.30247 -0.65048 1.000 77.13000 188 LYS A C 1
ATOM 1391 O O . LYS A 1 192 ? -2.47275 -0.11883 0.48554 1.000 77.09000 188 LYS A O 1
ATOM 1397 N N . ALA A 1 193 ? -3.90325 0.21551 -1.22694 1.000 84.68000 189 ALA A N 1
ATOM 1398 C CA . ALA A 1 193 ? -5.01408 -0.42861 -0.54697 1.000 82.43000 189 ALA A CA 1
ATOM 1399 C C . ALA A 1 193 ? -4.82806 -1.94407 -0.53832 1.000 82.99000 189 ALA A C 1
ATOM 1400 O O . ALA A 1 193 ? -4.11208 -2.51792 -1.36430 1.000 84.65000 189 ALA A O 1
ATOM 1401 N N . SER A 1 194 ? -5.49086 -2.59207 0.41640 1.000 79.55000 190 SER A N 1
ATOM 1402 C CA . SER A 1 194 ? -5.42742 -4.03773 0.55510 1.000 83.76000 190 SER A CA 1
ATOM 1403 C C . SER A 1 194 ? -6.25352 -4.71185 -0.53979 1.000 89.36000 190 SER A C 1
ATOM 1404 O O . SER A 1 194 ? -6.85539 -4.05884 -1.39714 1.000 91.97000 190 SER A O 1
ATOM 1407 N N . ASN A 1 195 ? -6.28461 -6.04289 -0.50788 1.000 91.33000 191 ASN A N 1
ATOM 1408 C CA . ASN A 1 195 ? -7.01573 -6.81099 -1.50917 1.000 96.83000 191 ASN A CA 1
ATOM 1409 C C . ASN A 1 195 ? -8.51552 -6.59469 -1.34127 1.000 93.23000 191 ASN A C 1
ATOM 1410 O O . ASN A 1 195 ? -9.08125 -6.91671 -0.29094 1.000 99.43000 191 ASN A O 1
ATOM 1415 N N . ASN A 1 196 ? -9.15452 -6.04917 -2.37946 1.000 92.65000 192 ASN A N 1
ATOM 1416 C CA . ASN A 1 196 ? -10.59239 -5.76948 -2.37398 1.000 91.93000 192 ASN A CA 1
ATOM 1417 C C . ASN A 1 196 ? -10.98169 -4.86944 -1.20387 1.000 90.40000 192 ASN A C 1
ATOM 1418 O O . ASN A 1 196 ? -12.02469 -5.05614 -0.57550 1.000 92.07000 192 ASN A O 1
ATOM 1423 N N . ARG A 1 197 ? -10.13631 -3.87830 -0.91195 1.000 90.44000 193 ARG A N 1
ATOM 1424 C CA . ARG A 1 197 ? -10.40188 -2.99000 0.21540 1.000 87.25000 193 ARG A CA 1
ATOM 1425 C C . ARG A 1 197 ? -11.67639 -2.18334 -0.00077 1.000 86.70000 193 ARG A C 1
ATOM 1426 O O . ARG A 1 197 ? -12.44400 -1.95729 0.94276 1.000 85.27000 193 ARG A O 1
ATOM 1434 N N . LEU A 1 198 ? -11.91948 -1.74119 -1.23737 1.000 83.92000 194 LEU A N 1
ATOM 1435 C CA . LEU A 1 198 ? -13.13015 -0.97808 -1.52323 1.000 80.83000 194 LEU A CA 1
ATOM 1436 C C . LEU A 1 198 ? -14.37954 -1.80890 -1.26001 1.000 80.96000 194 LEU A C 1
ATOM 1437 O O . LEU A 1 198 ? -15.34297 -1.32057 -0.65820 1.000 84.77000 194 LEU A O 1
ATOM 1442 N N . PHE A 1 199 ? -14.37844 -3.07041 -1.69805 1.000 88.26000 195 PHE A N 1
ATOM 1443 C CA . PHE A 1 199 ? -15.52618 -3.94023 -1.46089 1.000 87.27000 195 PHE A CA 1
ATOM 1444 C C . PHE A 1 199 ? -15.74106 -4.17732 0.02884 1.000 89.98000 195 PHE A C 1
ATOM 1445 O O . PHE A 1 199 ? -16.87859 -4.12976 0.51614 1.000 91.01000 195 PHE A O 1
ATOM 1453 N N . GLN A 1 200 ? -14.65800 -4.43933 0.76732 1.000 86.52000 196 GLN A N 1
ATOM 1454 C CA . GLN A 1 200 ? -14.77348 -4.64257 2.20822 1.000 90.92000 196 GLN A CA 1
ATOM 1455 C C . GLN A 1 200 ? -15.34512 -3.40833 2.89348 1.000 88.64000 196 GLN A C 1
ATOM 1456 O O . GLN A 1 200 ? -16.21863 -3.51969 3.76051 1.000 95.97000 196 GLN A O 1
ATOM 1462 N N . LEU A 1 201 ? -14.87771 -2.21941 2.50615 1.000 84.09000 197 LEU A N 1
ATOM 1463 C CA . LEU A 1 201 ? -15.35485 -0.99835 3.14824 1.000 83.19000 197 LEU A CA 1
ATOM 1464 C C . LEU A 1 201 ? -16.80410 -0.70256 2.78188 1.000 84.14000 197 LEU A C 1
ATOM 1465 O O . LEU A 1 201 ? -17.56838 -0.20038 3.61316 1.000 86.70000 197 LEU A O 1
ATOM 1470 N N . VAL A 1 202 ? -17.20994 -1.01871 1.55174 1.000 83.49000 198 VAL A N 1
ATOM 1471 C CA . VAL A 1 202 ? -18.60612 -0.81861 1.17331 1.000 84.11000 198 VAL A CA 1
ATOM 1472 C C . VAL A 1 202 ? -19.51268 -1.77349 1.94390 1.000 85.08000 198 VAL A C 1
ATOM 1473 O O . VAL A 1 202 ? -20.58775 -1.38373 2.42282 1.000 86.66000 198 VAL A O 1
ATOM 1485 N N . LYS A 1 204 ? -18.85635 -3.05769 4.87562 1.000 82.15000 200 LYS A N 1
ATOM 1486 C CA . LYS A 1 204 ? -18.86906 -2.59241 6.25724 1.000 81.95000 200 LYS A CA 1
ATOM 1487 C C . LYS A 1 204 ? -19.74556 -1.35860 6.42635 1.000 79.71000 200 LYS A C 1
ATOM 1488 O O . LYS A 1 204 ? -20.40140 -1.21020 7.45966 1.000 82.58000 200 LYS A O 1
ATOM 1494 N N . GLY A 1 205 ? -19.78769 -0.47635 5.42667 1.000 81.42000 201 GLY A N 1
ATOM 1495 C CA . GLY A 1 205 ? -20.70436 0.65045 5.49035 1.000 81.76000 201 GLY A CA 1
ATOM 1496 C C . GLY A 1 205 ? -22.15672 0.21919 5.42549 1.000 82.71000 201 GLY A C 1
ATOM 1497 O O . GLY A 1 205 ? -23.01601 0.79208 6.10182 1.000 83.63000 201 GLY A O 1
ATOM 1498 N N . LEU A 1 206 ? -22.44965 -0.80584 4.62219 1.000 82.48000 202 LEU A N 1
ATOM 1499 C CA . LEU A 1 206 ? -23.80599 -1.34467 4.58767 1.000 85.13000 202 LEU A CA 1
ATOM 1500 C C . LEU A 1 206 ? -24.18832 -1.96178 5.92884 1.000 89.23000 202 LEU A C 1
ATOM 1501 O O . LEU A 1 206 ? -25.30374 -1.75385 6.42342 1.000 89.38000 202 LEU A O 1
ATOM 1506 N N . LEU A 1 207 ? -23.27250 -2.71852 6.53882 1.000 87.70000 203 LEU A N 1
ATOM 1507 C CA . LEU A 1 207 ? -23.55038 -3.27625 7.85965 1.000 90.83000 203 LEU A CA 1
ATOM 1508 C C . LEU A 1 207 ? -23.67160 -2.18497 8.91794 1.000 90.22000 203 LEU A C 1
ATOM 1509 O O . LEU A 1 207 ? -24.44626 -2.32994 9.86939 1.000 91.31000 203 LEU A O 1
ATOM 1514 N N . TYR A 1 208 ? -22.92490 -1.08909 8.76857 1.000 89.43000 204 TYR A N 1
ATOM 1515 C CA . TYR A 1 208 ? -23.06756 0.04204 9.67839 1.000 89.43000 204 TYR A CA 1
ATOM 1516 C C . TYR A 1 208 ? -24.44063 0.68497 9.53839 1.000 88.73000 204 TYR A C 1
ATOM 1517 O O . TYR A 1 208 ? -25.06344 1.05573 10.53930 1.000 90.22000 204 TYR A O 1
ATOM 1526 N N . GLU A 1 209 ? -24.92498 0.82920 8.30258 1.000 91.56000 205 GLU A N 1
ATOM 1527 C CA . GLU A 1 209 ? -26.28942 1.30600 8.09599 1.000 93.24000 205 GLU A CA 1
ATOM 1528 C C . GLU A 1 209 ? -27.30104 0.36347 8.73374 1.000 97.47000 205 GLU A C 1
ATOM 1529 O O . GLU A 1 209 ? -28.29251 0.80961 9.32427 1.000 101.50000 205 GLU A O 1
ATOM 1535 N N . CYS A 1 210 ? -27.06893 -0.94582 8.61693 1.000 100.25000 206 CYS A N 1
ATOM 1536 C CA . CYS A 1 210 ? -27.95935 -1.91766 9.24638 1.000 102.27000 206 CYS A CA 1
ATOM 1537 C C . CYS A 1 210 ? -27.97929 -1.74257 10.76147 1.000 104.17000 206 CYS A C 1
ATOM 1538 O O . CYS A 1 210 ? -29.04696 -1.73811 11.38571 1.000 105.38000 206 CYS A O 1
ATOM 1541 N N . CYS A 1 211 ? -26.79981 -1.59018 11.36875 1.000 100.53000 207 CYS A N 1
ATOM 1542 C CA . CYS A 1 211 ? -26.72296 -1.41208 12.81649 1.000 101.21000 207 CYS A CA 1
ATOM 1543 C C . CYS A 1 211 ? -27.38058 -0.10775 13.25130 1.000 104.58000 207 CYS A C 1
ATOM 1544 O O . CYS A 1 211 ? -28.03059 -0.05129 14.30207 1.000 113.26000 207 CYS A O 1
ATOM 1547 N N . VAL A 1 212 ? -27.22484 0.95236 12.45578 1.000 104.24000 208 VAL A N 1
ATOM 1548 C CA . VAL A 1 212 ? -27.83950 2.23075 12.79925 1.000 104.44000 208 VAL A CA 1
ATOM 1549 C C . VAL A 1 212 ? -29.35753 2.13481 12.71502 1.000 105.51000 208 VAL A C 1
ATOM 1550 O O . VAL A 1 212 ? -30.07290 2.63048 13.59433 1.000 112.34000 208 VAL A O 1
ATOM 1554 N N . GLU A 1 213 ? -29.87635 1.48974 11.66664 1.000 106.41000 209 GLU A N 1
ATOM 1555 C CA . GLU A 1 213 ? -31.32133 1.31851 11.56134 1.000 112.24000 209 GLU A CA 1
ATOM 1556 C C . GLU A 1 213 ? -31.85704 0.40470 12.65691 1.000 113.65000 209 GLU A C 1
ATOM 1557 O O . GLU A 1 213 ? -33.00433 0.56502 13.08910 1.000 118.25000 209 GLU A O 1
ATOM 1563 N N . PHE A 1 214 ? -31.04759 -0.55118 13.11939 1.000 116.22000 210 PHE A N 1
ATOM 1564 C CA . PHE A 1 214 ? -31.46447 -1.39847 14.23237 1.000 118.23000 210 PHE A CA 1
ATOM 1565 C C . PHE A 1 214 ? -31.53658 -0.60076 15.52883 1.000 117.47000 210 PHE A C 1
ATOM 1566 O O . PHE A 1 214 ? -32.51754 -0.69740 16.27571 1.000 121.92000 210 PHE A O 1
ATOM 1574 N N . CYS A 1 215 ? -30.49882 0.19052 15.81562 1.000 116.44000 211 CYS A N 1
ATOM 1575 C CA . CYS A 1 215 ? -30.51045 1.02195 17.01549 1.000 117.59000 211 CYS A CA 1
ATOM 1576 C C . CYS A 1 215 ? -31.62479 2.05844 16.96734 1.000 117.46000 211 CYS A C 1
ATOM 1577 O O . CYS A 1 215 ? -32.15807 2.44643 18.01324 1.000 113.64000 211 CYS A O 1
ATOM 1580 N N . GLN A 1 216 ? -31.98966 2.51720 15.76936 1.000 117.08000 212 GLN A N 1
ATOM 1581 C CA . GLN A 1 216 ? -33.09209 3.45782 15.62701 1.000 125.11000 212 GLN A CA 1
ATOM 1582 C C . GLN A 1 216 ? -34.45185 2.77607 15.70388 1.000 127.17000 212 GLN A C 1
ATOM 1583 O O . GLN A 1 216 ? -35.45808 3.45373 15.93978 1.000 129.99000 212 GLN A O 1
ATOM 1589 N N . SER A 1 217 ? -34.50313 1.45491 15.52024 1.000 129.15000 213 SER A N 1
ATOM 1590 C CA . SER A 1 217 ? -35.77933 0.74775 15.50771 1.000 128.84000 213 SER A CA 1
ATOM 1591 C C . SER A 1 217 ? -36.23355 0.38323 16.91667 1.000 127.84000 213 SER A C 1
ATOM 1592 O O . SER A 1 217 ? -37.37381 0.66587 17.30001 1.000 128.77000 213 SER A O 1
ATOM 1595 N N . LYS A 1 218 ? -35.35619 -0.24824 17.70100 1.000 126.26000 214 LYS A N 1
ATOM 1596 C CA . LYS A 1 218 ? -35.74444 -0.67725 19.04149 1.000 125.36000 214 LYS A CA 1
ATOM 1597 C C . LYS A 1 218 ? -35.96911 0.51487 19.96433 1.000 125.94000 214 LYS A C 1
ATOM 1598 O O . LYS A 1 218 ? -36.86969 0.48984 20.81161 1.000 126.18000 214 LYS A O 1
ATOM 1604 N N . ALA A 1 219 ? -35.17064 1.56948 19.81166 1.000 123.76000 215 ALA A N 1
ATOM 1605 C CA . ALA A 1 219 ? -35.31356 2.76454 20.63329 1.000 126.18000 215 ALA A CA 1
ATOM 1606 C C . ALA A 1 219 ? -36.50876 3.62250 20.23760 1.000 127.49000 215 ALA A C 1
ATOM 1607 O O . ALA A 1 219 ? -36.72319 4.67413 20.85029 1.000 127.67000 215 ALA A O 1
ATOM 1609 N N . THR A 1 220 ? -37.28690 3.20721 19.23843 1.000 131.47000 216 THR A N 1
ATOM 1610 C CA . THR A 1 220 ? -38.44687 3.97492 18.80321 1.000 132.51000 216 THR A CA 1
ATOM 1611 C C . THR A 1 220 ? -39.64690 3.06362 18.57640 1.000 136.73000 216 THR A C 1
ATOM 1612 O O . THR A 1 220 ? -40.55118 2.99771 19.41538 1.000 135.52000 216 THR A O 1
ATOM 1614 N N . GLY A 1 221 ? -39.66400 2.35903 17.44923 1.000 139.35000 217 GLY A N 1
ATOM 1615 C CA . GLY A 1 221 ? -40.76606 1.47284 17.12201 1.000 142.39000 217 GLY A CA 1
ATOM 1616 C C . GLY A 1 221 ? -40.34096 0.03929 16.87139 1.000 146.41000 217 GLY A C 1
ATOM 1617 O O . GLY A 1 221 ? -40.17936 -0.37896 15.72502 1.000 141.01000 217 GLY A O 1
ATOM 1618 N N . ILE A 1 224 ? -38.34528 -5.14871 14.63150 1.000 150.16000 220 ILE A N 1
ATOM 1619 C CA . ILE A 1 224 ? -37.30081 -5.44089 13.65924 1.000 145.04000 220 ILE A CA 1
ATOM 1620 C C . ILE A 1 224 ? -36.68446 -6.80364 13.97133 1.000 138.62000 220 ILE A C 1
ATOM 1621 O O . ILE A 1 224 ? -36.62543 -7.21617 15.13051 1.000 143.81000 220 ILE A O 1
ATOM 1626 N N . THR A 1 225 ? -36.24399 -7.50967 12.93541 1.000 147.16000 221 THR A N 1
ATOM 1627 C CA . THR A 1 225 ? -35.65511 -8.83549 13.07312 1.000 140.51000 221 THR A CA 1
ATOM 1628 C C . THR A 1 225 ? -34.21788 -8.81904 12.55883 1.000 136.93000 221 THR A C 1
ATOM 1629 O O . THR A 1 225 ? -33.71062 -7.79841 12.08725 1.000 133.9800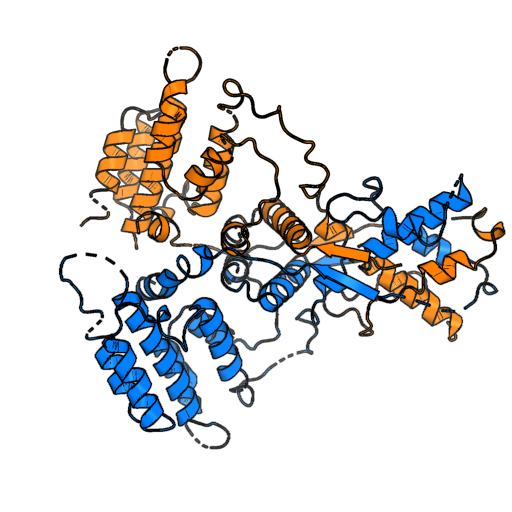0 221 THR A O 1
ATOM 1633 N N . GLU A 1 226 ? -33.56002 -9.97718 12.65573 1.000 138.45000 222 GLU A N 1
ATOM 1634 C CA . GLU A 1 226 ? -32.19871 -10.09994 12.14563 1.000 138.02000 222 GLU A CA 1
ATOM 1635 C C . GLU A 1 226 ? -32.17852 -10.18050 10.62462 1.000 134.07000 222 GLU A C 1
ATOM 1636 O O . GLU A 1 226 ? -31.20127 -9.75930 9.99495 1.000 128.43000 222 GLU A O 1
ATOM 1642 N N . SER A 1 227 ? -33.24174 -10.71009 10.01920 1.000 131.33000 223 SER A N 1
ATOM 1643 C CA . SER A 1 227 ? -33.31468 -10.83567 8.56978 1.000 130.90000 223 SER A CA 1
ATOM 1644 C C . SER A 1 227 ? -33.94197 -9.62479 7.89373 1.000 130.17000 223 SER A C 1
ATOM 1645 O O . SER A 1 227 ? -33.68478 -9.39458 6.70657 1.000 132.72000 223 SER A O 1
ATOM 1648 N N . GLU A 1 228 ? -34.75028 -8.84398 8.61422 1.000 132.44000 224 GLU A N 1
ATOM 1649 C CA . GLU A 1 228 ? -35.37237 -7.67393 8.00196 1.000 130.04000 224 GLU A CA 1
ATOM 1650 C C . GLU A 1 228 ? -34.34778 -6.58155 7.71746 1.000 123.67000 224 GLU A C 1
ATOM 1651 O O . GLU A 1 228 ? -34.45559 -5.87337 6.70946 1.000 122.61000 224 GLU A O 1
ATOM 1657 N N . VAL A 1 229 ? -33.34343 -6.43228 8.58516 1.000 123.02000 225 VAL A N 1
ATOM 1658 C CA . VAL A 1 229 ? -32.29795 -5.44705 8.32491 1.000 121.48000 225 VAL A CA 1
ATOM 1659 C C . VAL A 1 229 ? -31.43041 -5.87707 7.14743 1.000 119.65000 225 VAL A C 1
ATOM 1660 O O . VAL A 1 229 ? -30.92540 -5.03245 6.39759 1.000 115.86000 225 VAL A O 1
ATOM 1664 N N . LEU A 1 230 ? -31.24575 -7.18472 6.95785 1.000 117.05000 226 LEU A N 1
ATOM 1665 C CA . LEU A 1 230 ? -30.47633 -7.67522 5.81993 1.000 117.62000 226 LEU A CA 1
ATOM 1666 C C . LEU A 1 230 ? -31.25902 -7.57602 4.51745 1.000 119.10000 226 LEU A C 1
ATOM 1667 O O . LEU A 1 230 ? -30.66810 -7.31662 3.46283 1.000 127.88000 226 LEU A O 1
ATOM 1672 N N . LEU A 1 231 ? -32.57667 -7.78126 4.56637 1.000 119.36000 227 LEU A N 1
ATOM 1673 C CA . LEU A 1 231 ? -33.39110 -7.63906 3.36481 1.000 120.68000 227 LEU A CA 1
ATOM 1674 C C . LEU A 1 231 ? -33.64229 -6.17889 3.01176 1.000 119.12000 227 LEU A C 1
ATOM 1675 O O . LEU A 1 231 ? -33.85493 -5.85885 1.83627 1.000 117.97000 227 LEU A O 1
ATOM 1680 N N . GLY A 1 232 ? -33.62798 -5.28818 4.00195 1.000 115.71000 228 GLY A N 1
ATOM 1681 C CA . GLY A 1 232 ? -33.77216 -3.86934 3.76815 1.000 113.82000 228 GLY A CA 1
ATOM 1682 C C . GLY A 1 232 ? -32.50323 -3.15984 3.36604 1.000 110.54000 228 GLY A C 1
ATOM 1683 O O . GLY A 1 232 ? -32.47207 -1.92701 3.33124 1.000 108.06000 228 GLY A O 1
ATOM 1684 N N . ILE A 1 233 ? -31.44388 -3.91025 3.06222 1.000 107.21000 229 ILE A N 1
ATOM 1685 C CA . ILE A 1 233 ? -30.18689 -3.30329 2.65274 1.000 105.95000 229 ILE A CA 1
ATOM 1686 C C . ILE A 1 233 ? -30.34123 -2.70534 1.25872 1.000 104.28000 229 ILE A C 1
ATOM 1687 O O . ILE A 1 233 ? -31.16411 -3.15291 0.44694 1.000 107.28000 229 ILE A O 1
ATOM 1692 N N . ASP A 1 234 ? -29.55808 -1.66676 0.98280 1.000 98.28000 230 ASP A N 1
ATOM 1693 C CA . ASP A 1 234 ? -29.64292 -0.96757 -0.29420 1.000 96.23000 230 ASP A CA 1
ATOM 1694 C C . ASP A 1 234 ? -28.27390 -0.38836 -0.60780 1.000 96.36000 230 ASP A C 1
ATOM 1695 O O . ASP A 1 234 ? -27.71881 0.36502 0.19747 1.000 95.72000 230 ASP A O 1
ATOM 1700 N N . LEU A 1 235 ? -27.73500 -0.74218 -1.77273 1.000 92.37000 231 LEU A N 1
ATOM 1701 C CA . LEU A 1 235 ? -26.39303 -0.32820 -2.15968 1.000 89.39000 231 LEU A CA 1
ATOM 1702 C C . LEU A 1 235 ? -26.39086 1.02042 -2.87305 1.000 88.10000 231 LEU A C 1
ATOM 1703 O O . LEU A 1 235 ? -25.63924 1.92428 -2.49389 1.000 86.30000 231 LEU A O 1
ATOM 1708 N N . LEU A 1 236 ? -27.22652 1.16984 -3.90328 1.000 86.77000 232 LEU A N 1
ATOM 1709 C CA . LEU A 1 236 ? -27.24226 2.40851 -4.67586 1.000 88.70000 232 LEU A CA 1
ATOM 1710 C C . LEU A 1 236 ? -27.77011 3.57307 -3.84572 1.000 91.50000 232 LEU A C 1
ATOM 1711 O O . LEU A 1 236 ? -27.16781 4.65242 -3.81818 1.000 89.41000 232 LEU A O 1
ATOM 1716 N N . CYS A 1 237 ? -28.89547 3.37768 -3.16888 1.000 92.80000 233 CYS A N 1
ATOM 1717 C CA . CYS A 1 237 ? -29.44856 4.37157 -2.26414 1.000 96.81000 233 CYS A CA 1
ATOM 1718 C C . CYS A 1 237 ? -29.25345 3.91802 -0.82410 1.000 99.65000 233 CYS A C 1
ATOM 1719 O O . CYS A 1 237 ? -29.03566 2.73696 -0.54581 1.000 97.87000 233 CYS A O 1
ATOM 1722 N N . GLY A 1 238 ? -29.32096 4.87500 0.09573 1.000 101.20000 234 GLY A N 1
ATOM 1723 C CA . GLY A 1 238 ? -29.23369 4.56159 1.50364 1.000 107.47000 234 GLY A CA 1
ATOM 1724 C C . GLY A 1 238 ? -30.52476 3.96911 2.03084 1.000 111.73000 234 GLY A C 1
ATOM 1725 O O . GLY A 1 238 ? -31.52174 3.83172 1.32186 1.000 112.61000 234 GLY A O 1
ATOM 1726 N N . ASN A 1 239 ? -30.49209 3.59372 3.31189 1.000 115.16000 235 ASN A N 1
ATOM 1727 C CA . ASN A 1 239 ? -31.71405 3.15424 3.97879 1.000 117.25000 235 ASN A CA 1
ATOM 1728 C C . ASN A 1 239 ? -32.77758 4.24271 3.91899 1.000 121.46000 235 ASN A C 1
ATOM 1729 O O . ASN A 1 239 ? -33.92892 3.98847 3.54631 1.000 122.63000 235 ASN A O 1
ATOM 1734 N N . GLY A 1 240 ? -32.40124 5.46650 4.27521 1.000 128.54000 236 GLY A N 1
ATOM 1735 C CA . GLY A 1 240 ? -33.25087 6.62603 4.10288 1.000 129.48000 236 GLY A CA 1
ATOM 1736 C C . GLY A 1 240 ? -32.41125 7.83538 3.75268 1.000 130.59000 236 GLY A C 1
ATOM 1737 O O . GLY A 1 240 ? -32.79230 8.97486 4.03895 1.000 132.50000 236 GLY A O 1
ATOM 1738 N N . CYS A 1 241 ? -31.25916 7.58307 3.12534 1.000 130.81000 237 CYS A N 1
ATOM 1739 C CA . CYS A 1 241 ? -30.25683 8.61373 2.84995 1.000 132.33000 237 CYS A CA 1
ATOM 1740 C C . CYS A 1 241 ? -29.85883 9.34107 4.13141 1.000 131.93000 237 CYS A C 1
ATOM 1741 O O . CYS A 1 241 ? -29.66238 10.55801 4.15010 1.000 138.68000 237 CYS A O 1
ATOM 1744 N N . ASP A 1 242 ? -29.73717 8.57990 5.21664 1.000 130.02000 238 ASP A N 1
ATOM 1745 C CA . ASP A 1 242 ? -29.38550 9.13567 6.51855 1.000 125.31000 238 ASP A CA 1
ATOM 1746 C C . ASP A 1 242 ? -27.89512 9.45237 6.53851 1.000 122.04000 238 ASP A C 1
ATOM 1747 O O . ASP A 1 242 ? -27.05987 8.54348 6.57738 1.000 123.54000 238 ASP A O 1
ATOM 1749 N N . ASP A 1 243 ? -27.55954 10.73902 6.50318 1.000 124.40000 239 ASP A N 1
ATOM 1750 C CA . ASP A 1 243 ? -26.17184 11.18273 6.61367 1.000 123.06000 239 ASP A CA 1
ATOM 1751 C C . ASP A 1 243 ? -25.71228 10.95700 8.04753 1.000 119.57000 239 ASP A C 1
ATOM 1752 O O . ASP A 1 243 ? -26.04134 11.73033 8.94929 1.000 121.45000 239 ASP A O 1
ATOM 1757 N N . LEU A 1 244 ? -24.94780 9.89286 8.26370 1.000 110.11000 240 LEU A N 1
ATOM 1758 C CA . LEU A 1 244 ? -24.62236 9.43768 9.60607 1.000 115.16000 240 LEU A CA 1
ATOM 1759 C C . LEU A 1 244 ? -23.31568 10.04679 10.10507 1.000 112.71000 240 LEU A C 1
ATOM 1760 O O . LEU A 1 244 ? -22.44718 10.44923 9.32685 1.000 105.46000 240 LEU A O 1
ATOM 1765 N N . ASP A 1 245 ? -23.19075 10.10935 11.43217 1.000 120.65000 241 ASP A N 1
ATOM 1766 C CA . ASP A 1 245 ? -21.96866 10.58339 12.06774 1.000 115.55000 241 ASP A CA 1
ATOM 1767 C C . ASP A 1 245 ? -21.51292 9.58393 13.12422 1.000 114.93000 241 ASP A C 1
ATOM 1768 O O . ASP A 1 245 ? -21.72756 8.37631 12.97461 1.000 115.67000 241 ASP A O 1
ATOM 1770 N N . LEU A 1 246 ? -20.88908 10.06694 14.19744 1.000 118.22000 242 LEU A N 1
ATOM 1771 C CA . LEU A 1 246 ? -20.40530 9.16486 15.23530 1.000 117.35000 242 LEU A CA 1
ATOM 1772 C C . LEU A 1 246 ? -21.47443 8.93396 16.29522 1.000 114.74000 242 LEU A C 1
ATOM 1773 O O . LEU A 1 246 ? -21.16501 8.78817 17.48133 1.000 110.72000 242 LEU A O 1
ATOM 1778 N N . SER A 1 247 ? -22.73736 8.89230 15.86815 1.000 119.74000 243 SER A N 1
ATOM 1779 C CA . SER A 1 247 ? -23.83231 8.65690 16.80373 1.000 117.12000 243 SER A CA 1
ATOM 1780 C C . SER A 1 247 ? -23.73736 7.26287 17.41113 1.000 116.29000 243 SER A C 1
ATOM 1781 O O . SER A 1 247 ? -23.82961 7.09660 18.63267 1.000 121.01000 243 SER A O 1
ATOM 1784 N N . LEU A 1 248 ? -23.53000 6.24678 16.57050 1.000 115.92000 244 LEU A N 1
ATOM 1785 C CA . LEU A 1 248 ? -23.36505 4.88972 17.08116 1.000 109.65000 244 LEU A CA 1
ATOM 1786 C C . LEU A 1 248 ? -22.09066 4.76201 17.90744 1.000 107.91000 244 LEU A C 1
ATOM 1787 O O . LEU A 1 248 ? -22.07032 4.05525 18.92211 1.000 103.92000 244 LEU A O 1
ATOM 1792 N N . LEU A 1 249 ? -21.02084 5.44913 17.49866 1.000 110.53000 245 LEU A N 1
ATOM 1793 C CA . LEU A 1 249 ? -19.77636 5.38979 18.25887 1.000 113.67000 245 LEU A CA 1
ATOM 1794 C C . LEU A 1 249 ? -19.92662 6.06259 19.61712 1.000 116.61000 245 LEU A C 1
ATOM 1795 O O . LEU A 1 249 ? -19.46765 5.52838 20.63302 1.000 118.81000 245 LEU A O 1
ATOM 1800 N N . SER A 1 250 ? -20.56511 7.23539 19.65700 1.000 118.49000 246 SER A N 1
ATOM 1801 C CA . SER A 1 250 ? -20.80072 7.89894 20.93499 1.000 119.82000 246 SER A CA 1
ATOM 1802 C C . SER A 1 250 ? -21.75353 7.09919 21.81300 1.000 119.63000 246 SER A C 1
ATOM 1803 O O . SER A 1 250 ? -21.63891 7.13698 23.04326 1.000 116.86000 246 SER A O 1
ATOM 1806 N N . TRP A 1 251 ? -22.69386 6.37269 21.20519 1.000 116.52000 247 TRP A N 1
ATOM 1807 C CA . TRP A 1 251 ? -23.59096 5.52426 21.98193 1.000 118.11000 247 TRP A CA 1
ATOM 1808 C C . TRP A 1 251 ? -22.83541 4.35270 22.59732 1.000 117.78000 247 TRP A C 1
ATOM 1809 O O . TRP A 1 251 ? -22.98907 4.05965 23.78748 1.000 120.59000 247 TRP A O 1
ATOM 1820 N N . LEU A 1 252 ? -22.00539 3.67418 21.80111 1.000 116.34000 248 LEU A N 1
ATOM 1821 C CA . LEU A 1 252 ? -21.18974 2.58380 22.32458 1.000 119.16000 248 LEU A CA 1
ATOM 1822 C C . LEU A 1 252 ? -20.11729 3.07164 23.28931 1.000 118.91000 248 LEU A C 1
ATOM 1823 O O . LEU A 1 252 ? -19.58371 2.26784 24.06112 1.000 115.42000 248 LEU A O 1
ATOM 1828 N N . GLN A 1 253 ? -19.79226 4.36509 23.26347 1.000 116.28000 249 GLN A N 1
ATOM 1829 C CA . GLN A 1 253 ? -18.69539 4.87900 24.07523 1.000 123.57000 249 GLN A CA 1
ATOM 1830 C C . GLN A 1 253 ? -19.11803 5.11259 25.52174 1.000 125.64000 249 GLN A C 1
ATOM 1831 O O . GLN A 1 253 ? -18.32118 4.90026 26.44290 1.000 122.21000 249 GLN A O 1
ATOM 1837 N N . ASN A 1 254 ? -20.35980 5.54658 25.74490 1.000 126.33000 250 ASN A N 1
ATOM 1838 C CA . ASN A 1 254 ? -20.86576 5.79863 27.08769 1.000 124.32000 250 ASN A CA 1
ATOM 1839 C C . ASN A 1 254 ? -21.72546 4.65270 27.61297 1.000 122.50000 250 ASN A C 1
ATOM 1840 O O . ASN A 1 254 ? -22.54039 4.86144 28.51796 1.000 125.26000 250 ASN A O 1
ATOM 1845 N N . LEU A 1 255 ? -21.56163 3.44855 27.06422 1.000 125.30000 251 LEU A N 1
ATOM 1846 C CA . LEU A 1 255 ? -22.27993 2.29085 27.57006 1.000 123.60000 251 LEU A CA 1
ATOM 1847 C C . LEU A 1 255 ? -21.64964 1.79705 28.87069 1.000 122.37000 251 LEU A C 1
ATOM 1848 O O . LEU A 1 255 ? -20.46345 2.02834 29.12083 1.000 118.29000 251 LEU A O 1
ATOM 1853 N N . PRO A 1 256 ? -22.42347 1.12157 29.71803 1.000 128.28000 252 PRO A N 1
ATOM 1854 C CA . PRO A 1 256 ? -21.83783 0.51910 30.91886 1.000 127.88000 252 PRO A CA 1
ATOM 1855 C C . PRO A 1 256 ? -20.88952 -0.61293 30.55868 1.000 128.79000 252 PRO A C 1
ATOM 1856 O O . PRO A 1 256 ? -21.02203 -1.26208 29.51795 1.000 128.94000 252 PRO A O 1
ATOM 1860 N N . SER A 1 257 ? -19.91694 -0.84453 31.44255 1.000 127.42000 253 SER A N 1
ATOM 1861 C CA . SER A 1 257 ? -18.91495 -1.87722 31.20812 1.000 123.81000 253 SER A CA 1
ATOM 1862 C C . SER A 1 257 ? -19.48826 -3.28720 31.26703 1.000 122.77000 253 SER A C 1
ATOM 1863 O O . SER A 1 257 ? -18.80587 -4.23006 30.85200 1.000 124.36000 253 SER A O 1
ATOM 1865 N N . SER A 1 258 ? -20.71424 -3.45481 31.76026 1.000 124.16000 254 SER A N 1
ATOM 1866 C CA . SER A 1 258 ? -21.32520 -4.77171 31.88901 1.000 125.79000 254 SER A CA 1
ATOM 1867 C C . SER A 1 258 ? -21.88334 -5.30686 30.57627 1.000 124.86000 254 SER A C 1
ATOM 1868 O O . SER A 1 258 ? -22.40044 -6.42905 30.55683 1.000 125.19000 254 SER A O 1
ATOM 1871 N N . VAL A 1 259 ? -21.79421 -4.54517 29.48717 1.000 126.49000 255 VAL A N 1
ATOM 1872 C CA . VAL A 1 259 ? -22.31646 -4.98227 28.19691 1.000 125.76000 255 VAL A CA 1
ATOM 1873 C C . VAL A 1 259 ? -21.22378 -5.71507 27.43057 1.000 125.60000 255 VAL A C 1
ATOM 1874 O O . VAL A 1 259 ? -21.35201 -5.96200 26.22634 1.000 123.66000 255 VAL A O 1
ATOM 1876 N N . PHE A 1 260 ? -20.14663 -6.07056 28.12230 1.000 125.79000 256 PHE A N 1
ATOM 1877 C CA . PHE A 1 260 ? -19.00585 -6.71351 27.48326 1.000 123.06000 256 PHE A CA 1
ATOM 1878 C C . PHE A 1 260 ? -18.55191 -7.93735 28.27314 1.000 120.23000 256 PHE A C 1
ATOM 1879 O O . PHE A 1 260 ? -19.33869 -8.84831 28.53298 1.000 118.06000 256 PHE A O 1
ATOM 1895 N N . LEU A 1 269 ? -21.31300 -14.78459 8.31745 1.000 118.11000 265 LEU A N 1
ATOM 1896 C CA . LEU A 1 269 ? -22.15668 -14.27986 7.24303 1.000 118.11000 265 LEU A CA 1
ATOM 1897 C C . LEU A 1 269 ? -21.59464 -14.74119 5.90637 1.000 118.11000 265 LEU A C 1
ATOM 1898 O O . LEU A 1 269 ? -20.41105 -14.53127 5.61948 1.000 118.11000 265 LEU A O 1
ATOM 1903 N N . ASN A 1 270 ? -22.44312 -15.36551 5.09578 1.000 115.09000 266 ASN A N 1
ATOM 1904 C CA . ASN A 1 270 ? -22.10015 -15.72563 3.72751 1.000 114.39000 266 ASN A CA 1
ATOM 1905 C C . ASN A 1 270 ? -22.74935 -14.72412 2.78150 1.000 114.74000 266 ASN A C 1
ATOM 1906 O O . ASN A 1 270 ? -23.92960 -14.39182 2.93529 1.000 118.11000 266 ASN A O 1
ATOM 1911 N N . ILE A 1 271 ? -21.97466 -14.23300 1.81858 1.000 115.27000 267 ILE A N 1
ATOM 1912 C CA . ILE A 1 271 ? -22.42917 -13.20380 0.89336 1.000 110.33000 267 ILE A CA 1
ATOM 1913 C C . ILE A 1 271 ? -22.18891 -13.68368 -0.53102 1.000 108.30000 267 ILE A C 1
ATOM 1914 O O . ILE A 1 271 ? -21.13832 -14.25939 -0.83583 1.000 108.34000 267 ILE A O 1
ATOM 1919 N N . HIS A 1 272 ? -23.17158 -13.45833 -1.39865 1.000 102.55000 268 HIS A N 1
ATOM 1920 C CA . HIS A 1 272 ? -23.11637 -13.87863 -2.79305 1.000 105.09000 268 HIS A CA 1
ATOM 1921 C C . HIS A 1 272 ? -22.97688 -12.64555 -3.67600 1.000 107.27000 268 HIS A C 1
ATOM 1922 O O . HIS A 1 272 ? -23.84382 -11.76481 -3.65920 1.000 105.31000 268 HIS A O 1
ATOM 1929 N N . VAL A 1 273 ? -21.89220 -12.58700 -4.44486 1.000 104.26000 269 VAL A N 1
ATOM 1930 C CA . VAL A 1 273 ? -21.59826 -11.46007 -5.32268 1.000 102.35000 269 VAL A CA 1
ATOM 1931 C C . VAL A 1 273 ? -21.86663 -11.87901 -6.76231 1.000 100.50000 269 VAL A C 1
ATOM 1932 O O . VAL A 1 273 ? -21.36762 -12.91436 -7.22025 1.000 103.16000 269 VAL A O 1
ATOM 1936 N N . ASP A 1 274 ? -22.66311 -11.08039 -7.47031 1.000 100.46000 270 ASP A N 1
ATOM 1937 C CA . ASP A 1 274 ? -22.97611 -11.32833 -8.87429 1.000 99.68000 270 ASP A CA 1
ATOM 1938 C C . ASP A 1 274 ? -21.87077 -10.72443 -9.73293 1.000 99.02000 270 ASP A C 1
ATOM 1939 O O . ASP A 1 274 ? -21.74240 -9.49867 -9.82086 1.000 96.46000 270 ASP A O 1
ATOM 1944 N N . LYS A 1 275 ? -21.07787 -11.58333 -10.36827 1.000 97.25000 271 LYS A N 1
ATOM 1945 C CA . LYS A 1 275 ? -19.94748 -11.11893 -11.15558 1.000 94.39000 271 LYS A CA 1
ATOM 1946 C C . LYS A 1 275 ? -20.42123 -10.38880 -12.41053 1.000 92.32000 271 LYS A C 1
ATOM 1947 O O . LYS A 1 275 ? -21.55431 -10.55026 -12.87277 1.000 94.26000 271 LYS A O 1
ATOM 1953 N N . LEU A 1 276 ? -19.52518 -9.57610 -12.96189 1.000 91.05000 272 LEU A N 1
ATOM 1954 C CA . LEU A 1 276 ? -19.85283 -8.71752 -14.08916 1.000 90.83000 272 LEU A CA 1
ATOM 1955 C C . LEU A 1 276 ? -19.79377 -9.48741 -15.40396 1.000 95.16000 272 LEU A C 1
ATOM 1956 O O . LEU A 1 276 ? -18.99438 -10.41208 -15.57509 1.000 95.51000 272 LEU A O 1
ATOM 1961 N N . LEU A 1 277 ? -20.66188 -9.09656 -16.33532 1.000 96.29000 273 LEU A N 1
ATOM 1962 C CA . LEU A 1 277 ? -20.67469 -9.61233 -17.70402 1.000 102.24000 273 LEU A CA 1
ATOM 1963 C C . LEU A 1 277 ? -20.36516 -8.43852 -18.63003 1.000 103.53000 273 LEU A C 1
ATOM 1964 O O . LEU A 1 277 ? -21.26225 -7.86058 -19.24799 1.000 111.82000 273 LEU A O 1
ATOM 1969 N N . LYS A 1 278 ? -19.08546 -8.08105 -18.71438 1.000 97.46000 274 LYS A N 1
ATOM 1970 C CA . LYS A 1 278 ? -18.68672 -6.94318 -19.52565 1.000 95.61000 274 LYS A CA 1
ATOM 1971 C C . LYS A 1 278 ? -18.84944 -7.26151 -21.01246 1.000 96.03000 274 LYS A C 1
ATOM 1972 O O . LYS A 1 278 ? -18.64171 -8.40045 -21.43977 1.000 96.12000 274 LYS A O 1
ATOM 1978 N N . PRO A 1 279 ? -19.22253 -6.27043 -21.81953 1.000 95.36000 275 PRO A N 1
ATOM 1979 C CA . PRO A 1 279 ? -19.54603 -6.53806 -23.22550 1.000 101.17000 275 PRO A CA 1
ATOM 1980 C C . PRO A 1 279 ? -18.31010 -6.90650 -24.03303 1.000 108.98000 275 PRO A C 1
ATOM 1981 O O . PRO A 1 279 ? -17.16562 -6.71829 -23.61586 1.000 113.18000 275 PRO A O 1
ATOM 1985 N N . THR A 1 280 ? -18.56923 -7.44575 -25.22585 1.000 115.55000 276 THR A N 1
ATOM 1986 C CA . THR A 1 280 ? -17.49995 -7.84945 -26.12916 1.000 117.76000 276 THR A CA 1
ATOM 1987 C C . THR A 1 280 ? -16.85340 -6.66472 -26.83535 1.000 123.18000 276 THR A C 1
ATOM 1988 O O . THR A 1 280 ? -15.72484 -6.79101 -27.32326 1.000 126.93000 276 THR A O 1
ATOM 1992 N N . LYS A 1 281 ? -17.53156 -5.51730 -26.88782 1.000 117.39000 277 LYS A N 1
ATOM 1993 C CA . LYS A 1 281 ? -17.02330 -4.31566 -27.54982 1.000 116.90000 277 LYS A CA 1
ATOM 1994 C C . LYS A 1 281 ? -15.83179 -3.68275 -26.82675 1.000 117.03000 277 LYS A C 1
ATOM 1995 O O . LYS A 1 281 ? -15.39782 -2.59834 -27.24037 1.000 115.46000 277 LYS A O 1
ATOM 1997 N N . ALA A 1 282 ? -15.29179 -4.30279 -25.77739 1.000 114.20000 278 ALA A N 1
ATOM 1998 C CA . ALA A 1 282 ? -14.12666 -3.76753 -25.08434 1.000 113.55000 278 ALA A CA 1
ATOM 1999 C C . ALA A 1 282 ? -12.81730 -4.21895 -25.72104 1.000 109.82000 278 ALA A C 1
ATOM 2000 O O . ALA A 1 282 ? -11.88745 -3.41621 -25.85519 1.000 106.52000 278 ALA A O 1
ATOM 2002 N N . ALA A 1 283 ? -12.72250 -5.49145 -26.11626 1.000 110.22000 279 ALA A N 1
ATOM 2003 C CA . ALA A 1 283 ? -11.51205 -5.96717 -26.77939 1.000 111.37000 279 ALA A CA 1
ATOM 2004 C C . ALA A 1 283 ? -11.36514 -5.34929 -28.16447 1.000 112.43000 279 ALA A C 1
ATOM 2005 O O . ALA A 1 283 ? -10.26381 -4.93686 -28.55468 1.000 112.93000 279 ALA A O 1
ATOM 2007 N N . TYR A 1 284 ? -12.46318 -5.28904 -28.92527 1.000 118.33000 280 TYR A N 1
ATOM 2008 C CA A TYR A 1 284 ? -12.41886 -4.64511 -30.23293 0.519 117.06000 280 TYR A CA 1
ATOM 2009 C CA B TYR A 1 284 ? -12.42374 -4.64224 -30.23357 0.481 117.06000 280 TYR A CA 1
ATOM 2010 C C . TYR A 1 284 ? -11.97002 -3.19459 -30.11264 1.000 111.81000 280 TYR A C 1
ATOM 2011 O O . TYR A 1 284 ? -11.26910 -2.67789 -30.99053 1.000 118.70000 280 TYR A O 1
ATOM 2028 N N . ALA A 1 285 ? -12.36185 -2.52490 -29.02862 1.000 113.84000 281 ALA A N 1
ATOM 2029 C CA . ALA A 1 285 ? -11.97042 -1.13591 -28.82795 1.000 107.69000 281 ALA A CA 1
ATOM 2030 C C . ALA A 1 285 ? -10.50181 -1.03056 -28.43550 1.000 100.49000 281 ALA A C 1
ATOM 2031 O O . ALA A 1 285 ? -9.75811 -0.21140 -28.98766 1.000 95.27000 281 ALA A O 1
ATOM 2033 N N . ASP A 1 286 ? -10.06163 -1.86264 -27.48903 1.000 98.44000 282 ASP A N 1
ATOM 2034 C CA . ASP A 1 286 ? -8.69066 -1.79034 -26.99777 1.000 96.61000 282 ASP A CA 1
ATOM 2035 C C . ASP A 1 286 ? -7.66897 -2.30862 -28.00202 1.000 97.62000 282 ASP A C 1
ATOM 2036 O O . ASP A 1 286 ? -6.47006 -2.07604 -27.81156 1.000 98.46000 282 ASP A O 1
ATOM 2041 N N . LEU A 1 287 ? -8.10235 -2.99992 -29.05947 1.000 103.35000 283 LEU A N 1
ATOM 2042 C CA . LEU A 1 287 ? -7.15678 -3.44595 -30.08076 1.000 99.69000 283 LEU A CA 1
ATOM 2043 C C . LEU A 1 287 ? -6.54426 -2.29550 -30.87455 1.000 97.89000 283 LEU A C 1
ATOM 2044 O O . LEU A 1 287 ? -5.74147 -2.54784 -31.78223 1.000 96.11000 283 LEU A O 1
ATOM 2049 N N . LEU A 1 288 ? -6.88909 -1.04837 -30.55623 1.000 99.69000 284 LEU A N 1
ATOM 2050 C CA . LEU A 1 288 ? -6.30743 0.11686 -31.20657 1.000 97.35000 284 LEU A CA 1
ATOM 2051 C C . LEU A 1 288 ? -5.36565 0.89798 -30.30100 1.000 95.48000 284 LEU A C 1
ATOM 2052 O O . LEU A 1 288 ? -4.84053 1.93251 -30.72543 1.000 94.84000 284 LEU A O 1
ATOM 2057 N N . THR A 1 289 ? -5.14330 0.44058 -29.06814 1.000 94.25000 285 THR A N 1
ATOM 2058 C CA . THR A 1 289 ? -4.23333 1.10775 -28.14150 1.000 94.95000 285 THR A CA 1
ATOM 2059 C C . THR A 1 289 ? -2.76864 0.99778 -28.56830 1.000 95.79000 285 THR A C 1
ATOM 2060 O O . THR A 1 289 ? -2.00431 1.94496 -28.33762 1.000 98.31000 285 THR A O 1
ATOM 2064 N N . PRO A 1 290 ? -2.31633 -0.11599 -29.16433 1.000 93.58000 286 PRO A N 1
ATOM 2065 C CA . PRO A 1 290 ? -0.96066 -0.10390 -29.73833 1.000 92.37000 286 PRO A CA 1
ATOM 2066 C C . PRO A 1 290 ? -0.77989 0.95227 -30.81197 1.000 94.89000 286 PRO A C 1
ATOM 2067 O O . PRO A 1 290 ? 0.31049 1.52549 -30.92953 1.000 99.34000 286 PRO A O 1
ATOM 2071 N N . LEU A 1 291 ? -1.82197 1.23392 -31.59700 1.000 100.64000 287 LEU A N 1
ATOM 2072 C CA . LEU A 1 291 ? -1.73585 2.31022 -32.57758 1.000 100.61000 287 LEU A CA 1
ATOM 2073 C C . LEU A 1 291 ? -1.61909 3.66611 -31.89246 1.000 97.49000 287 LEU A C 1
ATOM 2074 O O . LEU A 1 291 ? -0.91866 4.55843 -32.38414 1.000 95.77000 287 LEU A O 1
ATOM 2079 N N . ILE A 1 292 ? -2.29716 3.83801 -30.75503 1.000 95.64000 288 ILE A N 1
ATOM 2080 C CA . ILE A 1 292 ? -2.16897 5.07637 -29.99158 1.000 100.43000 288 ILE A CA 1
ATOM 2081 C C . ILE A 1 292 ? -0.74949 5.22596 -29.46115 1.000 102.91000 288 ILE A C 1
ATOM 2082 O O . ILE A 1 292 ? -0.16257 6.31439 -29.50911 1.000 100.83000 288 ILE A O 1
ATOM 2087 N N . SER A 1 293 ? -0.17585 4.13481 -28.94586 1.000 101.03000 289 SER A N 1
ATOM 2088 C CA . SER A 1 293 ? 1.19539 4.18380 -28.44813 1.000 98.76000 289 SER A CA 1
ATOM 2089 C C . SER A 1 293 ? 2.19169 4.44333 -29.56993 1.000 101.87000 289 SER A C 1
ATOM 2090 O O . SER A 1 293 ? 3.22028 5.09196 -29.34588 1.000 101.96000 289 SER A O 1
ATOM 2093 N N . LYS A 1 294 ? 1.90862 3.94591 -30.77614 1.000 103.10000 290 LYS A N 1
ATOM 2094 C CA . LYS A 1 294 ? 2.78508 4.19834 -31.91280 1.000 106.03000 290 LYS A CA 1
ATOM 2095 C C . LYS A 1 294 ? 2.68470 5.63611 -32.40607 1.000 104.15000 290 LYS A C 1
ATOM 2096 O O . LYS A 1 294 ? 3.63329 6.13577 -33.02025 1.000 105.11000 290 LYS A O 1
ATOM 2102 N N . LEU A 1 295 ? 1.56489 6.31022 -32.14781 1.000 107.77000 291 LEU A N 1
ATOM 2103 C CA . LEU A 1 295 ? 1.38125 7.70782 -32.51358 1.000 108.13000 291 LEU A CA 1
ATOM 2104 C C . LEU A 1 295 ? 1.70078 8.66107 -31.36777 1.000 110.43000 291 LEU A C 1
ATOM 2105 O O . LEU A 1 295 ? 1.34387 9.84143 -31.43953 1.000 108.80000 291 LEU A O 1
ATOM 2110 N N . SER A 1 296 ? 2.36136 8.18046 -30.31852 1.000 115.65000 292 SER A N 1
ATOM 2111 C CA . SER A 1 296 ? 2.70677 9.02213 -29.17738 1.000 113.72000 292 SER A CA 1
ATOM 2112 C C . SER A 1 296 ? 4.18458 8.89099 -28.82144 1.000 106.79000 292 SER A C 1
ATOM 2113 O O . SER A 1 296 ? 4.94379 8.21663 -29.51726 1.000 96.16000 292 SER A O 1
ATOM 2116 N N . GLU B 1 9 ? -29.06823 -15.54395 7.05480 1.000 119.97000 5 GLU B N 1
ATOM 2117 C CA . GLU B 1 9 ? -29.48359 -15.02013 5.75884 1.000 119.83000 5 GLU B CA 1
ATOM 2118 C C . GLU B 1 9 ? -28.27349 -14.67298 4.89766 1.000 119.78000 5 GLU B C 1
ATOM 2119 O O . GLU B 1 9 ? -27.17714 -14.44958 5.41244 1.000 118.28000 5 GLU B O 1
ATOM 2121 N N . THR B 1 10 ? -28.48055 -14.62763 3.58424 1.000 119.82000 6 THR B N 1
ATOM 2122 C CA . THR B 1 10 ? -27.42094 -14.35404 2.62116 1.000 117.10000 6 THR B CA 1
ATOM 2123 C C . THR B 1 10 ? -27.69609 -13.02123 1.93833 1.000 114.91000 6 THR B C 1
ATOM 2124 O O . THR B 1 10 ? -28.76155 -12.83384 1.34084 1.000 116.72000 6 THR B O 1
ATOM 2128 N N . VAL B 1 11 ? -26.73971 -12.10552 2.02699 1.000 115.63000 7 VAL B N 1
ATOM 2129 C CA . VAL B 1 11 ? -26.82330 -10.81565 1.35308 1.000 109.84000 7 VAL B CA 1
ATOM 2130 C C . VAL B 1 11 ? -26.27038 -10.96804 -0.05578 1.000 105.51000 7 VAL B C 1
ATOM 2131 O O . VAL B 1 11 ? -25.24373 -11.62410 -0.26711 1.000 106.82000 7 VAL B O 1
ATOM 2135 N N . ASN B 1 12 ? -26.95547 -10.37043 -1.02767 1.000 101.77000 8 ASN B N 1
ATOM 2136 C CA . ASN B 1 12 ? -26.55789 -10.43463 -2.42731 1.000 100.14000 8 ASN B CA 1
ATOM 2137 C C . ASN B 1 12 ? -26.19028 -9.04017 -2.91151 1.000 96.55000 8 ASN B C 1
ATOM 2138 O O . ASN B 1 12 ? -26.97672 -8.09916 -2.76088 1.000 97.16000 8 ASN B O 1
ATOM 2143 N N . VAL B 1 13 ? -24.99886 -8.91149 -3.49085 1.000 100.19000 9 VAL B N 1
ATOM 2144 C CA . VAL B 1 13 ? -24.50471 -7.64572 -4.01734 1.000 97.57000 9 VAL B CA 1
ATOM 2145 C C . VAL B 1 13 ? -24.13977 -7.83247 -5.48308 1.000 94.34000 9 VAL B C 1
ATOM 2146 O O . VAL B 1 13 ? -23.64638 -8.89329 -5.88189 1.000 93.32000 9 VAL B O 1
ATOM 2150 N N . LYS B 1 14 ? -24.39078 -6.80084 -6.28323 1.000 89.16000 10 LYS B N 1
ATOM 2151 C CA . LYS B 1 14 ? -24.10511 -6.81542 -7.71103 1.000 89.22000 10 LYS B CA 1
ATOM 2152 C C . LYS B 1 14 ? -22.99318 -5.82077 -8.01324 1.000 88.12000 10 LYS B C 1
ATOM 2153 O O . LYS B 1 14 ? -23.06716 -4.65653 -7.60513 1.000 88.61000 10 LYS B O 1
ATOM 2159 N N . GLU B 1 15 ? -21.96460 -6.28497 -8.72749 1.000 89.67000 11 GLU B N 1
ATOM 2160 C CA . GLU B 1 15 ? -20.81125 -5.44252 -9.02133 1.000 85.48000 11 GLU B CA 1
ATOM 2161 C C . GLU B 1 15 ? -21.15395 -4.28256 -9.94590 1.000 82.94000 11 GLU B C 1
ATOM 2162 O O . GLU B 1 15 ? -20.43926 -3.27367 -9.94135 1.000 80.73000 11 GLU B O 1
ATOM 2168 N N . VAL B 1 16 ? -22.22473 -4.39922 -10.73599 1.000 76.79000 12 VAL B N 1
ATOM 2169 C CA . VAL B 1 16 ? -22.62363 -3.29154 -11.59858 1.000 77.99000 12 VAL B CA 1
ATOM 2170 C C . VAL B 1 16 ? -23.00205 -2.07493 -10.76506 1.000 78.05000 12 VAL B C 1
ATOM 2171 O O . VAL B 1 16 ? -22.75575 -0.93320 -11.16924 1.000 79.50000 12 VAL B O 1
ATOM 2175 N N . GLU B 1 17 ? -23.55886 -2.29003 -9.57185 1.000 82.53000 13 GLU B N 1
ATOM 2176 C CA . GLU B 1 17 ? -23.91322 -1.16438 -8.71635 1.000 82.98000 13 GLU B CA 1
ATOM 2177 C C . GLU B 1 17 ? -22.69222 -0.55872 -8.03260 1.000 82.04000 13 GLU B C 1
ATOM 2178 O O . GLU B 1 17 ? -22.65410 0.65559 -7.81146 1.000 86.47000 13 GLU B O 1
ATOM 2184 N N . ILE B 1 18 ? -21.68030 -1.36937 -7.71317 1.000 78.88000 14 ILE B N 1
ATOM 2185 C CA . ILE B 1 18 ? -20.41077 -0.81360 -7.24843 1.000 76.50000 14 ILE B CA 1
ATOM 2186 C C . ILE B 1 18 ? -19.77381 0.02995 -8.34696 1.000 74.06000 14 ILE B C 1
ATOM 2187 O O . ILE B 1 18 ? -19.19566 1.09723 -8.08681 1.000 71.98000 14 ILE B O 1
ATOM 2192 N N . ILE B 1 19 ? -19.87234 -0.43523 -9.59418 1.000 76.09000 15 ILE B N 1
ATOM 2193 C CA . ILE B 1 19 ? -19.36568 0.34539 -10.71659 1.000 73.34000 15 ILE B CA 1
ATOM 2194 C C . ILE B 1 19 ? -20.16299 1.63534 -10.86942 1.000 73.20000 15 ILE B C 1
ATOM 2195 O O . ILE B 1 19 ? -19.60740 2.68345 -11.20816 1.000 74.76000 15 ILE B O 1
ATOM 2200 N N . LYS B 1 20 ? -21.47092 1.58658 -10.60501 1.000 71.26000 16 LYS B N 1
ATOM 2201 C CA . LYS B 1 20 ? -22.27142 2.80949 -10.61259 1.000 72.05000 16 LYS B CA 1
ATOM 2202 C C . LYS B 1 20 ? -21.82123 3.77326 -9.51942 1.000 70.54000 16 LYS B C 1
ATOM 2203 O O . LYS B 1 20 ? -21.78621 4.99183 -9.72970 1.000 67.50000 16 LYS B O 1
ATOM 2209 N N . LEU B 1 21 ? -21.47602 3.24365 -8.34368 1.000 71.78000 17 LEU B N 1
ATOM 2210 C CA . LEU B 1 21 ? -20.96412 4.08719 -7.26558 1.000 74.25000 17 LEU B CA 1
ATOM 2211 C C . LEU B 1 21 ? -19.67884 4.79086 -7.68487 1.000 76.71000 17 LEU B C 1
ATOM 2212 O O . LEU B 1 21 ? -19.53890 6.01246 -7.52761 1.000 77.96000 17 LEU B O 1
ATOM 2217 N N . ILE B 1 22 ? -18.72194 4.03029 -8.22245 1.000 74.13000 18 ILE B N 1
ATOM 2218 C CA . ILE B 1 22 ? -17.44937 4.64778 -8.58868 1.000 71.61000 18 ILE B CA 1
ATOM 2219 C C . ILE B 1 22 ? -17.61755 5.56387 -9.79877 1.000 66.57000 18 ILE B C 1
ATOM 2220 O O . ILE B 1 22 ? -16.89165 6.55457 -9.93474 1.000 65.65000 18 ILE B O 1
ATOM 2225 N N . LEU B 1 23 ? -18.59011 5.28216 -10.67270 1.000 69.69000 19 LEU B N 1
ATOM 2226 C CA . LEU B 1 23 ? -18.88481 6.18654 -11.78106 1.000 68.06000 19 LEU B CA 1
ATOM 2227 C C . LEU B 1 23 ? -19.45029 7.50760 -11.27835 1.000 68.39000 19 LEU B C 1
ATOM 2228 O O . LEU B 1 23 ? -19.08932 8.57820 -11.78330 1.000 69.65000 19 LEU B O 1
ATOM 2233 N N . ASP B 1 24 ? -20.34650 7.45086 -10.29036 1.000 67.26000 20 ASP B N 1
ATOM 2234 C CA . ASP B 1 24 ? -20.84483 8.67626 -9.67707 1.000 70.31000 20 ASP B CA 1
ATOM 2235 C C . ASP B 1 24 ? -19.71327 9.45174 -9.01674 1.000 69.28000 20 ASP B C 1
ATOM 2236 O O . ASP B 1 24 ? -19.66909 10.68446 -9.09351 1.000 69.37000 20 ASP B O 1
ATOM 2241 N N . PHE B 1 25 ? -18.78238 8.74572 -8.37071 1.000 69.39000 21 PHE B N 1
ATOM 2242 C CA . PHE B 1 25 ? -17.63823 9.42326 -7.76376 1.000 70.44000 21 PHE B CA 1
ATOM 2243 C C . PHE B 1 25 ? -16.78558 10.11780 -8.82166 1.000 72.46000 21 PHE B C 1
ATOM 2244 O O . PHE B 1 25 ? -16.38267 11.27683 -8.65288 1.000 74.19000 21 PHE B O 1
ATOM 2252 N N . LEU B 1 26 ? -16.49213 9.41348 -9.91886 1.000 69.62000 22 LEU B N 1
ATOM 2253 C CA . LEU B 1 26 ? -15.70959 10.00223 -11.00156 1.000 69.74000 22 LEU B CA 1
ATOM 2254 C C . LEU B 1 26 ? -16.40563 11.22566 -11.58287 1.000 69.90000 22 LEU B C 1
ATOM 2255 O O . LEU B 1 26 ? -15.75661 12.23446 -11.88274 1.000 71.45000 22 LEU B O 1
ATOM 2260 N N . ASN B 1 27 ? -17.72855 11.15580 -11.74882 1.000 73.19000 23 ASN B N 1
ATOM 2261 C CA . ASN B 1 27 ? -18.46979 12.31030 -12.24626 1.000 74.40000 23 ASN B CA 1
ATOM 2262 C C . ASN B 1 27 ? -18.42008 13.46590 -11.25421 1.000 76.38000 23 ASN B C 1
ATOM 2263 O O . ASN B 1 27 ? -18.34288 14.63409 -11.65331 1.000 80.71000 23 ASN B O 1
ATOM 2268 N N . SER B 1 28 ? -18.46681 13.15931 -9.95513 1.000 76.69000 24 SER B N 1
ATOM 2269 C CA . SER B 1 28 ? -18.39131 14.20839 -8.94394 1.000 76.87000 24 SER B CA 1
ATOM 2270 C C . SER B 1 28 ? -17.03476 14.89938 -8.96856 1.000 78.53000 24 SER B C 1
ATOM 2271 O O . SER B 1 28 ? -16.95137 16.12210 -8.80266 1.000 76.43000 24 SER B O 1
ATOM 2274 N N . LYS B 1 29 ? -15.96307 14.13769 -9.17548 1.000 76.98000 25 LYS B N 1
ATOM 2275 C CA . LYS B 1 29 ? -14.62437 14.70516 -9.25914 1.000 80.96000 25 LYS B CA 1
ATOM 2276 C C . LYS B 1 29 ? -14.27784 15.19733 -10.66001 1.000 80.19000 25 LYS B C 1
ATOM 2277 O O . LYS B 1 29 ? -13.12862 15.58301 -10.89918 1.000 78.02000 25 LYS B O 1
ATOM 2283 N N . LYS B 1 30 ? -15.24420 15.19374 -11.58198 1.000 82.50000 26 LYS B N 1
ATOM 2284 C CA . LYS B 1 30 ? -15.04506 15.64082 -12.96298 1.000 82.41000 26 LYS B CA 1
ATOM 2285 C C . LYS B 1 30 ? -13.96749 14.82920 -13.67753 1.000 76.46000 26 LYS B C 1
ATOM 2286 O O . LYS B 1 30 ? -13.29937 15.32705 -14.58662 1.000 77.40000 26 LYS B O 1
ATOM 2292 N N . LEU B 1 31 ? -13.79346 13.57151 -13.27416 1.000 74.98000 27 LEU B N 1
ATOM 2293 C CA . LEU B 1 31 ? -12.87449 12.65559 -13.95130 1.000 74.33000 27 LEU B CA 1
ATOM 2294 C C . LEU B 1 31 ? -13.61747 11.97511 -15.10242 1.000 73.17000 27 LEU B C 1
ATOM 2295 O O . LEU B 1 31 ? -13.94760 10.78805 -15.07270 1.000 72.37000 27 LEU B O 1
ATOM 2300 N N . HIS B 1 32 ? -13.87699 12.77238 -16.14172 1.000 74.25000 28 HIS B N 1
ATOM 2301 C CA . HIS B 1 32 ? -14.76159 12.34042 -17.21843 1.000 74.36000 28 HIS B CA 1
ATOM 2302 C C . HIS B 1 32 ? -14.09684 11.35440 -18.17042 1.000 72.64000 28 HIS B C 1
ATOM 2303 O O . HIS B 1 32 ? -14.78750 10.51157 -18.75292 1.000 73.88000 28 HIS B O 1
ATOM 2310 N N . ILE B 1 33 ? -12.77688 11.43728 -18.34735 1.000 70.57000 29 ILE B N 1
ATOM 2311 C CA . ILE B 1 33 ? -12.08285 10.46313 -19.18588 1.000 71.06000 29 ILE B CA 1
ATOM 2312 C C . ILE B 1 33 ? -12.16560 9.07654 -18.55984 1.000 71.57000 29 ILE B C 1
ATOM 2313 O O . ILE B 1 33 ? -12.51314 8.09150 -19.22528 1.000 72.99000 29 ILE B O 1
ATOM 2318 N N . SER B 1 34 ? -11.85168 8.98389 -17.26532 1.000 66.74000 30 SER B N 1
ATOM 2319 C CA . SER B 1 34 ? -11.95751 7.71130 -16.56130 1.000 71.67000 30 SER B CA 1
ATOM 2320 C C . SER B 1 34 ? -13.39762 7.22023 -16.53320 1.000 73.60000 30 SER B C 1
ATOM 2321 O O . SER B 1 34 ? -13.65356 6.01772 -16.65405 1.000 73.54000 30 SER B O 1
ATOM 2332 N N . LEU B 1 36 ? -15.84704 7.82572 -18.78812 1.000 71.55000 32 LEU B N 1
ATOM 2333 C CA . LEU B 1 36 ? -16.18676 7.29910 -20.10522 1.000 69.82000 32 LEU B CA 1
ATOM 2334 C C . LEU B 1 36 ? -15.51132 5.95768 -20.35277 1.000 70.59000 32 LEU B C 1
ATOM 2335 O O . LEU B 1 36 ? -16.13152 5.03570 -20.89561 1.000 69.17000 32 LEU B O 1
ATOM 2340 N N . ALA B 1 37 ? -14.23887 5.82787 -19.96338 1.000 73.91000 33 ALA B N 1
ATOM 2341 C CA . ALA B 1 37 ? -13.54698 4.55435 -20.13512 1.000 71.33000 33 ALA B CA 1
ATOM 2342 C C . ALA B 1 37 ? -14.22751 3.44637 -19.34068 1.000 69.80000 33 ALA B C 1
ATOM 2343 O O . ALA B 1 37 ? -14.38225 2.32265 -19.83371 1.000 67.31000 33 ALA B O 1
ATOM 2345 N N . LEU B 1 38 ? -14.65432 3.75068 -18.11249 1.000 68.70000 34 LEU B N 1
ATOM 2346 C CA . LEU B 1 38 ? -15.32751 2.75705 -17.28345 1.000 69.65000 34 LEU B CA 1
ATOM 2347 C C . LEU B 1 38 ? -16.67742 2.36956 -17.87296 1.000 71.17000 34 LEU B C 1
ATOM 2348 O O . LEU B 1 38 ? -17.04493 1.18817 -17.87224 1.000 73.34000 34 LEU B O 1
ATOM 2353 N N . GLU B 1 39 ? -17.42652 3.34980 -18.38571 1.000 71.06000 35 GLU B N 1
ATOM 2354 C CA . GLU B 1 39 ? -18.69419 3.04253 -19.04104 1.000 72.04000 35 GLU B CA 1
ATOM 2355 C C . GLU B 1 39 ? -18.48403 2.15412 -20.26064 1.000 69.42000 35 GLU B C 1
ATOM 2356 O O . GLU B 1 39 ? -19.23697 1.19723 -20.47650 1.000 69.70000 35 GLU B O 1
ATOM 2362 N N . LYS B 1 40 ? -17.46375 2.45399 -21.07044 1.000 69.11000 36 LYS B N 1
ATOM 2363 C CA . LYS B 1 40 ? -17.21570 1.65779 -22.26912 1.000 71.09000 36 LYS B CA 1
ATOM 2364 C C . LYS B 1 40 ? -16.76549 0.24619 -21.91597 1.000 68.88000 36 LYS B C 1
ATOM 2365 O O . LYS B 1 40 ? -17.15899 -0.72046 -22.57901 1.000 71.29000 36 LYS B O 1
ATOM 2371 N N . GLU B 1 41 ? -15.94282 0.10565 -20.87528 1.000 72.06000 37 GLU B N 1
ATOM 2372 C CA . GLU B 1 41 ? -15.35042 -1.19161 -20.57283 1.000 70.65000 37 GLU B CA 1
ATOM 2373 C C . GLU B 1 41 ? -16.31782 -2.09781 -19.82133 1.000 68.11000 37 GLU B C 1
ATOM 2374 O O . GLU B 1 41 ? -16.39362 -3.29804 -20.10705 1.000 67.38000 37 GLU B O 1
ATOM 2380 N N . SER B 1 42 ? -17.06241 -1.54969 -18.86261 1.000 72.31000 38 SER B N 1
ATOM 2381 C CA . SER B 1 42 ? -17.98668 -2.34437 -18.06631 1.000 74.83000 38 SER B CA 1
ATOM 2382 C C . SER B 1 42 ? -19.39478 -2.38706 -18.64363 1.000 74.75000 38 SER B C 1
ATOM 2383 O O . SER B 1 42 ? -20.20008 -3.21647 -18.20589 1.000 74.82000 38 SER B O 1
ATOM 2386 N N . GLY B 1 43 ? -19.71084 -1.52430 -19.60771 1.000 73.75000 39 GLY B N 1
ATOM 2387 C CA . GLY B 1 43 ? -21.05410 -1.46746 -20.14697 1.000 72.48000 39 GLY B CA 1
ATOM 2388 C C . GLY B 1 43 ? -22.10803 -0.98713 -19.17797 1.000 70.78000 39 GLY B C 1
ATOM 2389 O O . GLY B 1 43 ? -23.30065 -1.16795 -19.44140 1.000 71.80000 39 GLY B O 1
ATOM 2390 N N . VAL B 1 44 ? -21.70602 -0.37803 -18.06632 1.000 67.48000 40 VAL B N 1
ATOM 2391 C CA . VAL B 1 44 ? -22.62120 0.07220 -17.02511 1.000 69.77000 40 VAL B CA 1
ATOM 2392 C C . VAL B 1 44 ? -22.79421 1.57882 -17.13957 1.000 71.62000 40 VAL B C 1
ATOM 2393 O O . VAL B 1 44 ? -21.82260 2.31442 -17.35435 1.000 70.30000 40 VAL B O 1
ATOM 2397 N N . ILE B 1 45 ? -24.03377 2.04117 -17.00358 1.000 73.46000 41 ILE B N 1
ATOM 2398 C CA . ILE B 1 45 ? -24.35890 3.46222 -17.03197 1.000 78.79000 41 ILE B CA 1
ATOM 2399 C C . ILE B 1 45 ? -25.03995 3.81169 -15.71787 1.000 81.19000 41 ILE B C 1
ATOM 2400 O O . ILE B 1 45 ? -26.07890 3.23173 -15.37806 1.000 84.66000 41 ILE B O 1
ATOM 2405 N N . ASN B 1 46 ? -24.45396 4.75285 -14.97706 1.000 80.53000 42 ASN B N 1
ATOM 2406 C CA . ASN B 1 46 ? -25.04761 5.23581 -13.73119 1.000 80.31000 42 ASN B CA 1
ATOM 2407 C C . ASN B 1 46 ? -26.12437 6.25604 -14.08796 1.000 81.69000 42 ASN B C 1
ATOM 2408 O O . ASN B 1 46 ? -25.94636 7.47249 -13.98475 1.000 82.68000 42 ASN B O 1
ATOM 2413 N N . GLY B 1 47 ? -27.26350 5.73751 -14.52415 1.000 84.01000 43 GLY B N 1
ATOM 2414 C CA . GLY B 1 47 ? -28.36348 6.58230 -14.94077 1.000 83.36000 43 GLY B CA 1
ATOM 2415 C C . GLY B 1 47 ? -29.43192 5.75630 -15.61294 1.000 84.84000 43 GLY B C 1
ATOM 2416 O O . GLY B 1 47 ? -29.22828 4.59131 -15.96810 1.000 84.94000 43 GLY B O 1
ATOM 2417 N N . LEU B 1 48 ? -30.59258 6.38486 -15.77889 1.000 88.73000 44 LEU B N 1
ATOM 2418 C CA . LEU B 1 48 ? -31.72248 5.77675 -16.47299 1.000 87.29000 44 LEU B CA 1
ATOM 2419 C C . LEU B 1 48 ? -32.23184 6.77419 -17.50240 1.000 84.26000 44 LEU B C 1
ATOM 2420 O O . LEU B 1 48 ? -32.76672 7.82685 -17.14051 1.000 83.61000 44 LEU B O 1
ATOM 2425 N N . PHE B 1 49 ? -32.05795 6.44939 -18.77868 1.000 84.32000 45 PHE B N 1
ATOM 2426 C CA . PHE B 1 49 ? -32.46677 7.31606 -19.87089 1.000 83.93000 45 PHE B CA 1
ATOM 2427 C C . PHE B 1 49 ? -33.52044 6.61976 -20.71964 1.000 85.96000 45 PHE B C 1
ATOM 2428 O O . PHE B 1 49 ? -33.52358 5.39174 -20.85168 1.000 85.24000 45 PHE B O 1
ATOM 2436 N N . SER B 1 50 ? -34.41827 7.41659 -21.29361 1.000 82.99000 46 SER B N 1
ATOM 2437 C CA . SER B 1 50 ? -35.35811 6.88449 -22.26613 1.000 87.63000 46 SER B CA 1
ATOM 2438 C C . SER B 1 50 ? -34.60509 6.39281 -23.49997 1.000 89.44000 46 SER B C 1
ATOM 2439 O O . SER B 1 50 ? -33.45378 6.76245 -23.74474 1.000 92.05000 46 SER B O 1
ATOM 2442 N N . ASP B 1 51 ? -35.27638 5.54517 -24.28405 1.000 86.55000 47 ASP B N 1
ATOM 2443 C CA . ASP B 1 51 ? -34.61080 4.86456 -25.39309 1.000 90.85000 47 ASP B CA 1
ATOM 2444 C C . ASP B 1 51 ? -34.01054 5.85718 -26.38280 1.000 93.78000 47 ASP B C 1
ATOM 2445 O O . ASP B 1 51 ? -32.86210 5.70129 -26.81375 1.000 98.71000 47 ASP B O 1
ATOM 2450 N N . ASP B 1 52 ? -34.76871 6.89309 -26.74940 1.000 92.80000 48 ASP B N 1
ATOM 2451 C CA . ASP B 1 52 ? -34.23641 7.89713 -27.66633 1.000 95.04000 48 ASP B CA 1
ATOM 2452 C C . ASP B 1 52 ? -33.14195 8.72739 -27.00596 1.000 93.99000 48 ASP B C 1
ATOM 2453 O O . ASP B 1 52 ? -32.12131 9.03351 -27.63549 1.000 100.53000 48 ASP B O 1
ATOM 2466 N N . LEU B 1 54 ? -31.23424 7.73795 -24.53754 1.000 87.61000 50 LEU B N 1
ATOM 2467 C CA . LEU B 1 54 ? -30.08724 6.84561 -24.40059 1.000 84.62000 50 LEU B CA 1
ATOM 2468 C C . LEU B 1 54 ? -29.36144 6.67135 -25.72933 1.000 81.67000 50 LEU B C 1
ATOM 2469 O O . LEU B 1 54 ? -28.12719 6.60277 -25.76509 1.000 82.80000 50 LEU B O 1
ATOM 2474 N N . PHE B 1 55 ? -30.10938 6.60382 -26.83338 1.000 83.86000 51 PHE B N 1
ATOM 2475 C CA . PHE B 1 55 ? -29.48129 6.48465 -28.14519 1.000 87.03000 51 PHE B CA 1
ATOM 2476 C C . PHE B 1 55 ? -28.70116 7.74542 -28.49682 1.000 89.03000 51 PHE B C 1
ATOM 2477 O O . PHE B 1 55 ? -27.59095 7.66608 -29.03650 1.000 91.68000 51 PHE B O 1
ATOM 2485 N N . LEU B 1 56 ? -29.26003 8.91800 -28.18659 1.000 86.69000 52 LEU B N 1
ATOM 2486 C CA . LEU B 1 56 ? -28.53339 10.16305 -28.41671 1.000 82.34000 52 LEU B CA 1
ATOM 2487 C C . LEU B 1 56 ? -27.28477 10.23904 -27.54640 1.000 78.94000 52 LEU B C 1
ATOM 2488 O O . LEU B 1 56 ? -26.23684 10.72118 -27.99201 1.000 83.76000 52 LEU B O 1
ATOM 2493 N N . ARG B 1 57 ? -27.37797 9.76687 -26.30064 1.000 80.94000 53 ARG B N 1
ATOM 2494 C CA . ARG B 1 57 ? -26.20942 9.72857 -25.42649 1.000 80.45000 53 ARG B CA 1
ATOM 2495 C C . ARG B 1 57 ? -25.12394 8.82966 -26.00408 1.000 79.46000 53 ARG B C 1
ATOM 2496 O O . ARG B 1 57 ? -23.94401 9.19949 -26.03452 1.000 77.75000 53 ARG B O 1
ATOM 2504 N N . GLN B 1 58 ? -25.50868 7.63699 -26.46501 1.000 74.62000 54 GLN B N 1
ATOM 2505 C CA . GLN B 1 58 ? -24.53650 6.71776 -27.04739 1.000 78.68000 54 GLN B CA 1
ATOM 2506 C C . GLN B 1 58 ? -23.91690 7.30059 -28.31134 1.000 76.48000 54 GLN B C 1
ATOM 2507 O O . GLN B 1 58 ? -22.72877 7.09263 -28.58198 1.000 76.67000 54 GLN B O 1
ATOM 2513 N N . LEU B 1 59 ? -24.70520 8.03502 -29.09856 1.000 83.16000 55 LEU B N 1
ATOM 2514 C CA . LEU B 1 59 ? -24.16832 8.63533 -30.31514 1.000 80.70000 55 LEU B CA 1
ATOM 2515 C C . LEU B 1 59 ? -23.19243 9.76242 -29.99746 1.000 77.79000 55 LEU B C 1
ATOM 2516 O O . LEU B 1 59 ? -22.13373 9.86770 -30.62717 1.000 79.08000 55 LEU B O 1
ATOM 2521 N N . ILE B 1 60 ? -23.52651 10.61416 -29.02569 1.000 71.93000 56 ILE B N 1
ATOM 2522 C CA . ILE B 1 60 ? -22.66517 11.75248 -28.71945 1.000 73.92000 56 ILE B CA 1
ATOM 2523 C C . ILE B 1 60 ? -21.38392 11.28990 -28.03578 1.000 77.39000 56 ILE B C 1
ATOM 2524 O O . ILE B 1 60 ? -20.28960 11.77469 -28.34888 1.000 80.36000 56 ILE B O 1
ATOM 2529 N N . LEU B 1 61 ? -21.49001 10.34061 -27.10321 1.000 77.59000 57 LEU B N 1
ATOM 2530 C CA . LEU B 1 61 ? -20.30647 9.84981 -26.40430 1.000 76.98000 57 LEU B CA 1
ATOM 2531 C C . LEU B 1 61 ? -19.43509 8.94217 -27.26482 1.000 77.25000 57 LEU B C 1
ATOM 2532 O O . LEU B 1 61 ? -18.36468 8.53094 -26.80354 1.000 78.18000 57 LEU B O 1
ATOM 2537 N N . ASP B 1 62 ? -19.85502 8.61979 -28.48808 1.000 75.72000 58 ASP B N 1
ATOM 2538 C CA . ASP B 1 62 ? -19.05426 7.82406 -29.40941 1.000 81.57000 58 ASP B CA 1
ATOM 2539 C C . ASP B 1 62 ? -18.58257 8.62500 -30.61583 1.000 81.35000 58 ASP B C 1
ATOM 2540 O O . ASP B 1 62 ? -18.02809 8.04353 -31.55410 1.000 80.35000 58 ASP B O 1
ATOM 2545 N N . GLY B 1 63 ? -18.79602 9.93914 -30.62014 1.000 79.14000 59 GLY B N 1
ATOM 2546 C CA . GLY B 1 63 ? -18.28772 10.77424 -31.69059 1.000 78.10000 59 GLY B CA 1
ATOM 2547 C C . GLY B 1 63 ? -18.95417 10.58944 -33.03390 1.000 78.26000 59 GLY B C 1
ATOM 2548 O O . GLY B 1 63 ? -18.40947 11.03092 -34.04833 1.000 79.57000 59 GLY B O 1
ATOM 2549 N N . GLN B 1 64 ? -20.12156 9.94673 -33.07527 1.000 81.58000 60 GLN B N 1
ATOM 2550 C CA . GLN B 1 64 ? -20.85758 9.75095 -34.32423 1.000 80.61000 60 GLN B CA 1
ATOM 2551 C C . GLN B 1 64 ? -21.71602 10.98923 -34.56821 1.000 78.81000 60 GLN B C 1
ATOM 2552 O O . GLN B 1 64 ? -22.93623 10.99047 -34.39323 1.000 82.33000 60 GLN B O 1
ATOM 2558 N N . TRP B 1 65 ? -21.05156 12.06539 -34.99722 1.000 80.76000 61 TRP B N 1
ATOM 2559 C CA . TRP B 1 65 ? -21.70850 13.36783 -35.05489 1.000 78.99000 61 TRP B CA 1
ATOM 2560 C C . TRP B 1 65 ? -22.70418 13.46397 -36.20515 1.000 80.24000 61 TRP B C 1
ATOM 2561 O O . TRP B 1 65 ? -23.73837 14.12848 -36.06906 1.000 80.23000 61 TRP B O 1
ATOM 2572 N N . ASP B 1 66 ? -22.41827 12.82178 -37.34018 1.000 77.84000 62 ASP B N 1
ATOM 2573 C CA . ASP B 1 66 ? -23.37021 12.84502 -38.44680 1.000 79.13000 62 ASP B CA 1
ATOM 2574 C C . ASP B 1 66 ? -24.64086 12.08175 -38.09431 1.000 81.15000 62 ASP B C 1
ATOM 2575 O O . ASP B 1 66 ? -25.74803 12.50746 -38.44771 1.000 83.59000 62 ASP B O 1
ATOM 2580 N N . GLU B 1 67 ? -24.50296 10.95454 -37.39211 1.000 83.06000 63 GLU B N 1
ATOM 2581 C CA . GLU B 1 67 ? -25.68034 10.24008 -36.91279 1.000 84.91000 63 GLU B CA 1
ATOM 2582 C C . GLU B 1 67 ? -26.44719 11.05745 -35.87996 1.000 79.41000 63 GLU B C 1
ATOM 2583 O O . GLU B 1 67 ? -27.67607 10.95304 -35.79995 1.000 76.36000 63 GLU B O 1
ATOM 2589 N N . VAL B 1 68 ? -25.74889 11.88157 -35.09453 1.000 78.84000 64 VAL B N 1
ATOM 2590 C CA . VAL B 1 68 ? -26.43300 12.79645 -34.18308 1.000 80.24000 64 VAL B CA 1
ATOM 2591 C C . VAL B 1 68 ? -27.24148 13.81818 -34.97191 1.000 82.29000 64 VAL B C 1
ATOM 2592 O O . VAL B 1 68 ? -28.40837 14.08725 -34.66365 1.000 81.94000 64 VAL B O 1
ATOM 2596 N N . LEU B 1 69 ? -26.62837 14.40433 -36.00346 1.000 83.76000 65 LEU B N 1
ATOM 2597 C CA . LEU B 1 69 ? -27.32599 15.39759 -36.81479 1.000 85.47000 65 LEU B CA 1
ATOM 2598 C C . LEU B 1 69 ? -28.54777 14.79643 -37.49727 1.000 88.78000 65 LEU B C 1
ATOM 2599 O O . LEU B 1 69 ? -29.59531 15.44622 -37.59714 1.000 87.68000 65 LEU B O 1
ATOM 2604 N N . GLN B 1 70 ? -28.43480 13.55393 -37.97086 1.000 90.29000 66 GLN B N 1
ATOM 2605 C CA . GLN B 1 70 ? -29.56724 12.92376 -38.64298 1.000 93.71000 66 GLN B CA 1
ATOM 2606 C C . GLN B 1 70 ? -30.65265 12.52212 -37.64961 1.000 91.79000 66 GLN B C 1
ATOM 2607 O O . GLN B 1 70 ? -31.84690 12.62161 -37.95494 1.000 90.68000 66 GLN B O 1
ATOM 2613 N N . PHE B 1 71 ? -30.26132 12.07579 -36.45301 1.000 96.95000 67 PHE B N 1
ATOM 2614 C CA . PHE B 1 71 ? -31.24544 11.62209 -35.47548 1.000 98.49000 67 PHE B CA 1
ATOM 2615 C C . PHE B 1 71 ? -32.06257 12.77924 -34.91259 1.000 100.12000 67 PHE B C 1
ATOM 2616 O O . PHE B 1 71 ? -33.24813 12.60627 -34.60742 1.000 103.24000 67 PHE B O 1
ATOM 2624 N N . ILE B 1 72 ? -31.45457 13.95952 -34.76764 1.000 95.98000 68 ILE B N 1
ATOM 2625 C CA . ILE B 1 72 ? -32.15929 15.14298 -34.28655 1.000 95.96000 68 ILE B CA 1
ATOM 2626 C C . ILE B 1 72 ? -32.65669 16.02036 -35.42933 1.000 97.19000 68 ILE B C 1
ATOM 2627 O O . ILE B 1 72 ? -33.24214 17.08356 -35.18065 1.000 94.39000 68 ILE B O 1
ATOM 2632 N N . GLN B 1 73 ? -32.44996 15.60053 -36.67738 1.000 99.25000 69 GLN B N 1
ATOM 2633 C CA . GLN B 1 73 ? -32.95148 16.37247 -37.81174 1.000 102.83000 69 GLN B CA 1
ATOM 2634 C C . GLN B 1 73 ? -34.45923 16.61139 -37.77006 1.000 102.58000 69 GLN B C 1
ATOM 2635 O O . GLN B 1 73 ? -34.87788 17.74129 -38.07795 1.000 101.30000 69 GLN B O 1
ATOM 2641 N N . PRO B 1 74 ? -35.31560 15.63939 -37.42569 1.000 106.44000 70 PRO B N 1
ATOM 2642 C CA . PRO B 1 74 ? -36.75933 15.93321 -37.37242 1.000 103.15000 70 PRO B CA 1
ATOM 2643 C C . PRO B 1 74 ? -37.13361 17.04108 -36.40158 1.000 101.72000 70 PRO B C 1
ATOM 2644 O O . PRO B 1 74 ? -38.20380 17.64096 -36.55875 1.000 104.81000 70 PRO B O 1
ATOM 2648 N N . LEU B 1 75 ? -36.29602 17.33509 -35.40746 1.000 104.62000 71 LEU B N 1
ATOM 2649 C CA . LEU B 1 75 ? -36.59733 18.39274 -34.45099 1.000 108.60000 71 LEU B CA 1
ATOM 2650 C C . LEU B 1 75 ? -36.25626 19.78382 -34.96982 1.000 110.41000 71 LEU B C 1
ATOM 2651 O O . LEU B 1 75 ? -36.57413 20.77051 -34.29704 1.000 105.40000 71 LEU B O 1
ATOM 2656 N N . GLU B 1 76 ? -35.62614 19.89037 -36.14107 1.000 107.89000 72 GLU B N 1
ATOM 2657 C CA . GLU B 1 76 ? -35.19357 21.18688 -36.64765 1.000 111.45000 72 GLU B CA 1
ATOM 2658 C C . GLU B 1 76 ? -36.29361 21.93452 -37.38965 1.000 116.33000 72 GLU B C 1
ATOM 2659 O O . GLU B 1 76 ? -36.16597 23.14614 -37.59714 1.000 118.82000 72 GLU B O 1
ATOM 2661 N N . CYS B 1 77 ? -37.36655 21.24812 -37.79015 1.000 118.84000 73 CYS B N 1
ATOM 2662 C CA . CYS B 1 77 ? -38.43274 21.90052 -38.54202 1.000 120.49000 73 CYS B CA 1
ATOM 2663 C C . CYS B 1 77 ? -39.26039 22.84699 -37.68221 1.000 123.28000 73 CYS B C 1
ATOM 2664 O O . CYS B 1 77 ? -39.89846 23.75662 -38.22293 1.000 118.25000 73 CYS B O 1
ATOM 2675 N N . GLU B 1 79 ? -40.36985 25.81371 -34.89836 1.000 132.18000 75 GLU B N 1
ATOM 2676 C CA . GLU B 1 79 ? -40.00783 27.22509 -34.83638 1.000 134.19000 75 GLU B CA 1
ATOM 2677 C C . GLU B 1 79 ? -38.95469 27.50032 -33.77023 1.000 133.87000 75 GLU B C 1
ATOM 2678 O O . GLU B 1 79 ? -37.78677 27.74380 -34.09033 1.000 141.19000 75 GLU B O 1
ATOM 2684 N N . LYS B 1 80 ? -39.35796 27.46364 -32.50185 1.000 134.47000 76 LYS B N 1
ATOM 2685 C CA . LYS B 1 80 ? -38.49525 27.88582 -31.39797 1.000 129.87000 76 LYS B CA 1
ATOM 2686 C C . LYS B 1 80 ? -37.62884 26.72532 -30.90306 1.000 123.92000 76 LYS B C 1
ATOM 2687 O O . LYS B 1 80 ? -37.62655 26.36034 -29.72789 1.000 121.49000 76 LYS B O 1
ATOM 2693 N N . PHE B 1 81 ? -36.87440 26.14816 -31.83739 1.000 121.01000 77 PHE B N 1
ATOM 2694 C CA . PHE B 1 81 ? -35.91966 25.09355 -31.52106 1.000 117.38000 77 PHE B CA 1
ATOM 2695 C C . PHE B 1 81 ? -34.47740 25.57341 -31.53055 1.000 118.86000 77 PHE B C 1
ATOM 2696 O O . PHE B 1 81 ? -33.64458 25.00703 -30.81372 1.000 122.30000 77 PHE B O 1
ATOM 2704 N N . ASP B 1 82 ? -34.17049 26.60549 -32.31870 1.000 113.54000 78 ASP B N 1
ATOM 2705 C CA . ASP B 1 82 ? -32.81455 27.13092 -32.47233 1.000 112.98000 78 ASP B CA 1
ATOM 2706 C C . ASP B 1 82 ? -31.86735 26.03129 -32.96512 1.000 108.74000 78 ASP B C 1
ATOM 2707 O O . ASP B 1 82 ? -30.93859 25.60307 -32.27751 1.000 108.87000 78 ASP B O 1
ATOM 2712 N N . LYS B 1 83 ? -32.14190 25.57858 -34.19172 1.000 105.40000 79 LYS B N 1
ATOM 2713 C CA . LYS B 1 83 ? -31.30193 24.55889 -34.80806 1.000 102.20000 79 LYS B CA 1
ATOM 2714 C C . LYS B 1 83 ? -29.89200 25.06406 -35.07610 1.000 101.63000 79 LYS B C 1
ATOM 2715 O O . LYS B 1 83 ? -28.96707 24.25071 -35.18843 1.000 104.62000 79 LYS B O 1
ATOM 2721 N N . LYS B 1 84 ? -29.70947 26.38404 -35.17951 1.000 97.92000 80 LYS B N 1
ATOM 2722 C CA . LYS B 1 84 ? -28.37548 26.92898 -35.40210 1.000 96.43000 80 LYS B CA 1
ATOM 2723 C C . LYS B 1 84 ? -27.44569 26.58796 -34.24624 1.000 92.90000 80 LYS B C 1
ATOM 2724 O O . LYS B 1 84 ? -26.29882 26.18861 -34.46493 1.000 96.80000 80 LYS B O 1
ATOM 2730 N N . ARG B 1 85 ? -27.92915 26.71940 -33.00771 1.000 98.02000 81 ARG B N 1
ATOM 2731 C CA . ARG B 1 85 ? -27.09139 26.41915 -31.84977 1.000 91.20000 81 ARG B CA 1
ATOM 2732 C C . ARG B 1 85 ? -26.75441 24.93410 -31.77390 1.000 90.46000 81 ARG B C 1
ATOM 2733 O O . ARG B 1 85 ? -25.61681 24.56744 -31.45771 1.000 97.47000 81 ARG B O 1
ATOM 2735 N N . PHE B 1 86 ? -27.72597 24.06490 -32.06319 1.000 89.37000 82 PHE B N 1
ATOM 2736 C CA . PHE B 1 86 ? -27.46945 22.62708 -32.03473 1.000 86.43000 82 PHE B CA 1
ATOM 2737 C C . PHE B 1 86 ? -26.44902 22.22995 -33.09527 1.000 86.57000 82 PHE B C 1
ATOM 2738 O O . PHE B 1 86 ? -25.48925 21.49646 -32.81323 1.000 88.16000 82 PHE B O 1
ATOM 2746 N N . ARG B 1 87 ? -26.65034 22.69679 -34.33086 1.000 84.43000 83 ARG B N 1
ATOM 2747 C CA . ARG B 1 87 ? -25.70093 22.39028 -35.39364 1.000 86.63000 83 ARG B CA 1
ATOM 2748 C C . ARG B 1 87 ? -24.33077 22.97820 -35.08788 1.000 86.08000 83 ARG B C 1
ATOM 2749 O O . ARG B 1 87 ? -23.30546 22.35489 -35.37868 1.000 92.22000 83 ARG B O 1
ATOM 2757 N N . TYR B 1 88 ? -24.29111 24.16498 -34.47661 1.000 92.64000 84 TYR B N 1
ATOM 2758 C CA . TYR B 1 88 ? -23.01720 24.76196 -34.09610 1.000 87.61000 84 TYR B CA 1
ATOM 2759 C C . TYR B 1 88 ? -22.29119 23.89468 -33.07978 1.000 85.04000 84 TYR B C 1
ATOM 2760 O O . TYR B 1 88 ? -21.10087 23.61366 -33.23243 1.000 84.77000 84 TYR B O 1
ATOM 2769 N N . ILE B 1 89 ? -22.99713 23.45659 -32.03547 1.000 79.87000 85 ILE B N 1
ATOM 2770 C CA . ILE B 1 89 ? -22.38053 22.60450 -31.02050 1.000 79.78000 85 ILE B CA 1
ATOM 2771 C C . ILE B 1 89 ? -21.82864 21.33380 -31.65667 1.000 79.72000 85 ILE B C 1
ATOM 2772 O O . ILE B 1 89 ? -20.65809 20.97367 -31.46075 1.000 83.93000 85 ILE B O 1
ATOM 2777 N N . ILE B 1 90 ? -22.65942 20.64604 -32.44562 1.000 77.59000 86 ILE B N 1
ATOM 2778 C CA . ILE B 1 90 ? -22.25449 19.35453 -32.99932 1.000 78.06000 86 ILE B CA 1
ATOM 2779 C C . ILE B 1 90 ? -21.07766 19.52341 -33.95476 1.000 79.08000 86 ILE B C 1
ATOM 2780 O O . ILE B 1 90 ? -20.06615 18.81589 -33.85382 1.000 82.95000 86 ILE B O 1
ATOM 2785 N N . LEU B 1 91 ? -21.18705 20.46684 -34.89512 1.000 78.44000 87 LEU B N 1
ATOM 2786 C CA . LEU B 1 91 ? -20.13112 20.65056 -35.88182 1.000 77.72000 87 LEU B CA 1
ATOM 2787 C C . LEU B 1 91 ? -18.85595 21.19828 -35.25530 1.000 76.77000 87 LEU B C 1
ATOM 2788 O O . LEU B 1 91 ? -17.76027 20.86010 -35.70881 1.000 78.29000 87 LEU B O 1
ATOM 2793 N N . LYS B 1 92 ? -18.96342 22.02043 -34.20794 1.000 72.16000 88 LYS B N 1
ATOM 2794 C CA . LYS B 1 92 ? -17.76601 22.52018 -33.54565 1.000 72.20000 88 LYS B CA 1
ATOM 2795 C C . LYS B 1 92 ? -17.04779 21.40505 -32.80428 1.000 72.92000 88 LYS B C 1
ATOM 2796 O O . LYS B 1 92 ? -15.81449 21.33053 -32.83375 1.000 72.92000 88 LYS B O 1
ATOM 2802 N N . GLN B 1 93 ? -17.79735 20.52077 -32.14092 1.000 70.84000 89 GLN B N 1
ATOM 2803 C CA . GLN B 1 93 ? -17.15453 19.37757 -31.50236 1.000 73.77000 89 GLN B CA 1
ATOM 2804 C C . GLN B 1 93 ? -16.51201 18.46446 -32.54017 1.000 72.16000 89 GLN B C 1
ATOM 2805 O O . GLN B 1 93 ? -15.39588 17.96746 -32.33734 1.000 70.11000 89 GLN B O 1
ATOM 2811 N N . LYS B 1 94 ? -17.19214 18.25438 -33.67198 1.000 75.67000 90 LYS B N 1
ATOM 2812 C CA . LYS B 1 94 ? -16.62838 17.42760 -34.73563 1.000 74.13000 90 LYS B CA 1
ATOM 2813 C C . LYS B 1 94 ? -15.35069 18.04216 -35.29802 1.000 74.18000 90 LYS B C 1
ATOM 2814 O O . LYS B 1 94 ? -14.36375 17.33549 -35.53686 1.000 73.62000 90 LYS B O 1
ATOM 2820 N N . PHE B 1 95 ? -15.34793 19.36098 -3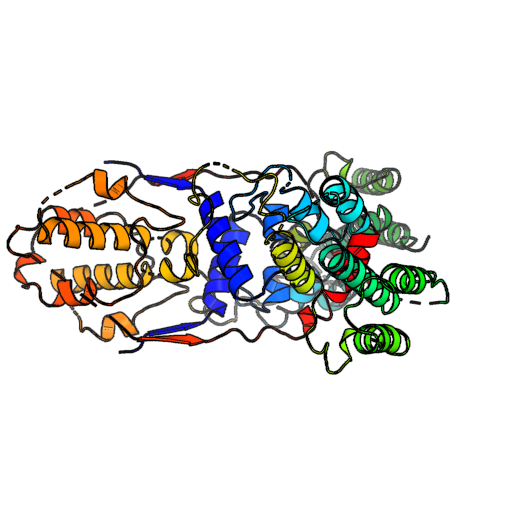5.50546 1.000 80.01000 91 PHE B N 1
ATOM 2821 C CA . PHE B 1 95 ? -14.16852 20.03719 -36.03338 1.000 78.23000 91 PHE B CA 1
ATOM 2822 C C . PHE B 1 95 ? -13.01939 20.00827 -35.03756 1.000 75.77000 91 PHE B C 1
ATOM 2823 O O . PHE B 1 95 ? -11.86230 19.81784 -35.42656 1.000 73.55000 91 PHE B O 1
ATOM 2831 N N . LEU B 1 96 ? -13.31312 20.20316 -33.75060 1.000 74.68000 92 LEU B N 1
ATOM 2832 C CA . LEU B 1 96 ? -12.25894 20.13684 -32.74668 1.000 75.12000 92 LEU B CA 1
ATOM 2833 C C . LEU B 1 96 ? -11.67136 18.73491 -32.66214 1.000 73.48000 92 LEU B C 1
ATOM 2834 O O . LEU B 1 96 ? -10.45617 18.57741 -32.50977 1.000 74.90000 92 LEU B O 1
ATOM 2839 N N . GLU B 1 97 ? -12.50812 17.70178 -32.79084 1.000 77.90000 93 GLU B N 1
ATOM 2840 C CA . GLU B 1 97 ? -11.98115 16.34021 -32.76751 1.000 77.37000 93 GLU B CA 1
ATOM 2841 C C . GLU B 1 97 ? -11.16071 16.03927 -34.01766 1.000 76.56000 93 GLU B C 1
ATOM 2842 O O . GLU B 1 97 ? -10.12925 15.36027 -33.94046 1.000 76.27000 93 GLU B O 1
ATOM 2848 N N . ALA B 1 98 ? -11.59428 16.54086 -35.17710 1.000 78.87000 94 ALA B N 1
ATOM 2849 C CA . ALA B 1 98 ? -10.80925 16.35843 -36.39457 1.000 80.28000 94 ALA B CA 1
ATOM 2850 C C . ALA B 1 98 ? -9.46088 17.05932 -36.28722 1.000 80.63000 94 ALA B C 1
ATOM 2851 O O . ALA B 1 98 ? -8.42823 16.50376 -36.68048 1.000 79.93000 94 ALA B O 1
ATOM 2853 N N . LEU B 1 99 ? -9.45002 18.27730 -35.74215 1.000 74.60000 95 LEU B N 1
ATOM 2854 C CA . LEU B 1 99 ? -8.19773 19.00019 -35.55228 1.000 79.86000 95 LEU B CA 1
ATOM 2855 C C . LEU B 1 99 ? -7.30416 18.29768 -34.53786 1.000 84.98000 95 LEU B C 1
ATOM 2856 O O . LEU B 1 99 ? -6.07766 18.28664 -34.68711 1.000 86.61000 95 LEU B O 1
ATOM 2861 N N . CYS B 1 100 ? -7.90109 17.70018 -33.50320 1.000 86.03000 96 CYS B N 1
ATOM 2862 C CA . CYS B 1 100 ? -7.11963 16.96401 -32.51534 1.000 88.08000 96 CYS B CA 1
ATOM 2863 C C . CYS B 1 100 ? -6.48819 15.72000 -33.12721 1.000 84.09000 96 CYS B C 1
ATOM 2864 O O . CYS B 1 100 ? -5.33748 15.38697 -32.82084 1.000 84.00000 96 CYS B O 1
ATOM 2867 N N . VAL B 1 101 ? -7.22626 15.01802 -33.98954 1.000 85.72000 97 VAL B N 1
ATOM 2868 C CA . VAL B 1 101 ? -6.65127 13.87206 -34.68847 1.000 87.32000 97 VAL B CA 1
ATOM 2869 C C . VAL B 1 101 ? -5.55121 14.32652 -35.64105 1.000 90.08000 97 VAL B C 1
ATOM 2870 O O . VAL B 1 101 ? -4.52658 13.65081 -35.79747 1.000 94.53000 97 VAL B O 1
ATOM 2874 N N . ASN B 1 102 ? -5.73748 15.48303 -36.28261 1.000 96.61000 98 ASN B N 1
ATOM 2875 C CA . ASN B 1 102 ? -4.73558 15.97770 -37.22124 1.000 94.59000 98 ASN B CA 1
ATOM 2876 C C . ASN B 1 102 ? -3.46372 16.42980 -36.51246 1.000 91.15000 98 ASN B C 1
ATOM 2877 O O . ASN B 1 102 ? -2.36806 16.29904 -37.06986 1.000 89.02000 98 ASN B O 1
ATOM 2882 N N . ASN B 1 103 ? -3.58211 16.96134 -35.29299 1.000 88.20000 99 ASN B N 1
ATOM 2883 C CA . ASN B 1 103 ? -2.39957 17.38961 -34.55383 1.000 92.23000 99 ASN B CA 1
ATOM 2884 C C . ASN B 1 103 ? -1.51214 16.21937 -34.15108 1.000 95.84000 99 ASN B C 1
ATOM 2885 O O . ASN B 1 103 ? -0.32859 16.42673 -33.86298 1.000 98.69000 99 ASN B O 1
ATOM 2890 N N . ALA B 1 104 ? -2.05240 15.00125 -34.12221 1.000 98.66000 100 ALA B N 1
ATOM 2891 C CA . ALA B 1 104 ? -1.28505 13.80925 -33.79372 1.000 101.05000 100 ALA B CA 1
ATOM 2892 C C . ALA B 1 104 ? -0.62243 13.18334 -35.01571 1.000 102.18000 100 ALA B C 1
ATOM 2893 O O . ALA B 1 104 ? -0.19483 12.02497 -34.95331 1.000 99.78000 100 ALA B O 1
ATOM 2903 N N . GLU B 1 115 ? -2.74457 14.06946 -44.56680 1.000 119.19000 111 GLU B N 1
ATOM 2904 C CA . GLU B 1 115 ? -3.42748 14.80000 -45.62803 1.000 117.42000 111 GLU B CA 1
ATOM 2905 C C . GLU B 1 115 ? -4.93023 14.55286 -45.57298 1.000 112.41000 111 GLU B C 1
ATOM 2906 O O . GLU B 1 115 ? -5.71812 15.32261 -46.12324 1.000 108.48000 111 GLU B O 1
ATOM 2912 N N . PHE B 1 116 ? -5.32025 13.46879 -44.90345 1.000 116.34000 112 PHE B N 1
ATOM 2913 C CA . PHE B 1 116 ? -6.72651 13.10490 -44.78792 1.000 112.58000 112 PHE B CA 1
ATOM 2914 C C . PHE B 1 116 ? -7.39813 13.77181 -43.59373 1.000 107.77000 112 PHE B C 1
ATOM 2915 O O . PHE B 1 116 ? -8.55345 14.19908 -43.69365 1.000 109.60000 112 PHE B O 1
ATOM 2923 N N . THR B 1 117 ? -6.69557 13.86914 -42.46241 1.000 107.30000 113 THR B N 1
ATOM 2924 C CA . THR B 1 117 ? -7.27548 14.50868 -41.28552 1.000 102.46000 113 THR B CA 1
ATOM 2925 C C . THR B 1 117 ? -7.39955 16.01513 -41.47996 1.000 100.74000 113 THR B C 1
ATOM 2926 O O . THR B 1 117 ? -8.36598 16.63058 -41.01197 1.000 99.41000 113 THR B O 1
ATOM 2936 N N . GLN B 1 119 ? -7.92825 17.52574 -44.32270 1.000 98.88000 115 GLN B N 1
ATOM 2937 C CA . GLN B 1 119 ? -9.08274 17.71445 -45.19440 1.000 99.23000 115 GLN B CA 1
ATOM 2938 C C . GLN B 1 119 ? -10.38501 17.61714 -44.40926 1.000 97.68000 115 GLN B C 1
ATOM 2939 O O . GLN B 1 119 ? -11.30979 18.41010 -44.62444 1.000 94.81000 115 GLN B O 1
ATOM 2945 N N . GLU B 1 120 ? -10.47184 16.65616 -43.48531 1.000 97.21000 116 GLU B N 1
ATOM 2946 C CA . GLU B 1 120 ? -11.67695 16.51514 -42.67386 1.000 98.58000 116 GLU B CA 1
ATOM 2947 C C . GLU B 1 120 ? -11.87862 17.72345 -41.76746 1.000 97.94000 116 GLU B C 1
ATOM 2948 O O . GLU B 1 120 ? -13.00776 18.20107 -41.60289 1.000 96.09000 116 GLU B O 1
ATOM 2950 N N . ALA B 1 121 ? -10.79659 18.23370 -41.17367 1.000 92.66000 117 ALA B N 1
ATOM 2951 C CA . ALA B 1 121 ? -10.90986 19.42325 -40.33518 1.000 92.94000 117 ALA B CA 1
ATOM 2952 C C . ALA B 1 121 ? -11.35932 20.63072 -41.14947 1.000 93.59000 117 ALA B C 1
ATOM 2953 O O . ALA B 1 121 ? -12.21012 21.41133 -40.70193 1.000 94.18000 117 ALA B O 1
ATOM 2955 N N . VAL B 1 122 ? -10.80151 20.79704 -42.35177 1.000 96.04000 118 VAL B N 1
ATOM 2956 C CA . VAL B 1 122 ? -11.19547 21.91076 -43.21105 1.000 94.59000 118 VAL B CA 1
ATOM 2957 C C . VAL B 1 122 ? -12.66302 21.78977 -43.60360 1.000 93.44000 118 VAL B C 1
ATOM 2958 O O . VAL B 1 122 ? -13.39971 22.78445 -43.62525 1.000 92.59000 118 VAL B O 1
ATOM 2962 N N . GLN B 1 123 ? -13.11648 20.56976 -43.90516 1.000 93.79000 119 GLN B N 1
ATOM 2963 C CA . GLN B 1 123 ? -14.51549 20.37824 -44.27517 1.000 96.91000 119 GLN B CA 1
ATOM 2964 C C . GLN B 1 123 ? -15.44621 20.66189 -43.10228 1.000 95.56000 119 GLN B C 1
ATOM 2965 O O . GLN B 1 123 ? -16.51040 21.26371 -43.28261 1.000 89.50000 119 GLN B O 1
ATOM 2971 N N . CYS B 1 124 ? -15.06256 20.24544 -41.89225 1.000 92.93000 120 CYS B N 1
ATOM 2972 C CA . CYS B 1 124 ? -15.88769 20.53230 -40.72119 1.000 93.16000 120 CYS B CA 1
ATOM 2973 C C . CYS B 1 124 ? -15.95273 22.02978 -40.44378 1.000 88.10000 120 CYS B C 1
ATOM 2974 O O . CYS B 1 124 ? -17.01504 22.55853 -40.08676 1.000 85.80000 120 CYS B O 1
ATOM 2977 N N . LEU B 1 125 ? -14.82592 22.72859 -40.60177 1.000 90.99000 121 LEU B N 1
ATOM 2978 C CA . LEU B 1 125 ? -14.82490 24.17706 -40.42641 1.000 90.20000 121 LEU B CA 1
ATOM 2979 C C . LEU B 1 125 ? -15.71419 24.85614 -41.46208 1.000 87.96000 121 LEU B C 1
ATOM 2980 O O . LEU B 1 125 ? -16.48916 25.76173 -41.13023 1.000 84.64000 121 LEU B O 1
ATOM 2985 N N . HIS B 1 126 ? -15.62573 24.42318 -42.72267 1.000 89.62000 122 HIS B N 1
ATOM 2986 C CA . HIS B 1 126 ? -16.48471 24.98587 -43.75935 1.000 92.09000 122 HIS B CA 1
ATOM 2987 C C . HIS B 1 126 ? -17.95424 24.68863 -43.48949 1.000 93.23000 122 HIS B C 1
ATOM 2988 O O . HIS B 1 126 ? -18.82384 25.50494 -43.81587 1.000 90.87000 122 HIS B O 1
ATOM 2995 N N . ALA B 1 127 ? -18.25019 23.53066 -42.89515 1.000 89.52000 123 ALA B N 1
ATOM 2996 C CA . ALA B 1 127 ? -19.63394 23.19328 -42.58105 1.000 91.96000 123 ALA B CA 1
ATOM 2997 C C . ALA B 1 127 ? -20.17588 24.06759 -41.45757 1.000 91.13000 123 ALA B C 1
ATOM 2998 O O . ALA B 1 127 ? -21.31193 24.55045 -41.53389 1.000 91.31000 123 ALA B O 1
ATOM 3000 N N . LEU B 1 128 ? -19.38335 24.28417 -40.40762 1.000 89.22000 124 LEU B N 1
ATOM 3001 C CA . LEU B 1 128 ? -19.83788 25.11618 -39.29796 1.000 87.61000 124 LEU B CA 1
ATOM 3002 C C . LEU B 1 128 ? -19.68301 26.60884 -39.56664 1.000 87.35000 124 LEU B C 1
ATOM 3003 O O . LEU B 1 128 ? -20.06817 27.41231 -38.70986 1.000 80.45000 124 LEU B O 1
ATOM 3008 N N . GLU B 1 129 ? -19.10504 26.98708 -40.71216 1.000 89.22000 125 GLU B N 1
ATOM 3009 C CA . GLU B 1 129 ? -18.96573 28.39803 -41.07111 1.000 94.72000 125 GLU B CA 1
ATOM 3010 C C . GLU B 1 129 ? -20.25382 29.18845 -40.85672 1.000 92.77000 125 GLU B C 1
ATOM 3011 O O . GLU B 1 129 ? -20.22254 30.30451 -40.32507 1.000 88.33000 125 GLU B O 1
ATOM 3017 N N . GLU B 1 130 ? -21.39508 28.62942 -41.25244 1.000 94.16000 126 GLU B N 1
ATOM 3018 C CA . GLU B 1 130 ? -22.64337 29.38170 -41.26719 1.000 95.99000 126 GLU B CA 1
ATOM 3019 C C . GLU B 1 130 ? -23.42185 29.29949 -39.95922 1.000 92.04000 126 GLU B C 1
ATOM 3020 O O . GLU B 1 130 ? -24.47194 29.93995 -39.84388 1.000 96.30000 126 GLU B O 1
ATOM 3026 N N . TYR B 1 131 ? -22.94292 28.54307 -38.97274 1.000 104.61000 127 TYR B N 1
ATOM 3027 C CA . TYR B 1 131 ? -23.65947 28.37477 -37.71469 1.000 98.11000 127 TYR B CA 1
ATOM 3028 C C . TYR B 1 131 ? -22.94859 29.02932 -36.53770 1.000 97.21000 127 TYR B C 1
ATOM 3029 O O . TYR B 1 131 ? -23.33314 28.79659 -35.38677 1.000 96.59000 127 TYR B O 1
ATOM 3038 N N . CYS B 1 132 ? -21.92763 29.83835 -36.79353 1.000 92.49000 128 CYS B N 1
ATOM 3039 C CA . CYS B 1 132 ? -21.21855 30.49188 -35.70810 1.000 93.88000 128 CYS B CA 1
ATOM 3040 C C . CYS B 1 132 ? -22.03366 31.65859 -35.15571 1.000 95.74000 128 CYS B C 1
ATOM 3041 O O . CYS B 1 132 ? -22.73324 32.34703 -35.90327 1.000 97.10000 128 CYS B O 1
ATOM 3044 N N . PRO B 1 133 ? -21.96744 31.88873 -33.84217 1.000 96.99000 129 PRO B N 1
ATOM 3045 C CA . PRO B 1 133 ? -22.69590 33.03259 -33.26925 1.000 99.01000 129 PRO B CA 1
ATOM 3046 C C . PRO B 1 133 ? -22.18679 34.37257 -33.76850 1.000 99.23000 129 PRO B C 1
ATOM 3047 O O . PRO B 1 133 ? -22.98896 35.25081 -34.10950 1.000 97.34000 129 PRO B O 1
ATOM 3051 N N . SER B 1 134 ? -20.87054 34.55635 -33.81565 1.000 96.40000 130 SER B N 1
ATOM 3052 C CA . SER B 1 134 ? -20.26189 35.79406 -34.27548 1.000 99.37000 130 SER B CA 1
ATOM 3053 C C . SER B 1 134 ? -19.24425 35.48316 -35.36433 1.000 102.95000 130 SER B C 1
ATOM 3054 O O . SER B 1 134 ? -18.96111 34.32217 -35.67246 1.000 105.12000 130 SER B O 1
ATOM 3057 N N . LYS B 1 135 ? -18.69280 36.54442 -35.95403 1.000 104.62000 131 LYS B N 1
ATOM 3058 C CA . LYS B 1 135 ? -17.64806 36.38314 -36.95526 1.000 104.34000 131 LYS B CA 1
ATOM 3059 C C . LYS B 1 135 ? -16.27228 36.20718 -36.32703 1.000 101.33000 131 LYS B C 1
ATOM 3060 O O . LYS B 1 135 ? -15.37718 35.64773 -36.96983 1.000 101.02000 131 LYS B O 1
ATOM 3066 N N . ASP B 1 136 ? -16.08977 36.66140 -35.08455 1.000 102.38000 132 ASP B N 1
ATOM 3067 C CA . ASP B 1 136 ? -14.82659 36.45903 -34.38577 1.000 102.36000 132 ASP B CA 1
ATOM 3068 C C . ASP B 1 136 ? -14.66328 35.02099 -33.91039 1.000 100.77000 132 ASP B C 1
ATOM 3069 O O . ASP B 1 136 ? -13.53286 34.53224 -33.80977 1.000 102.14000 132 ASP B O 1
ATOM 3074 N N . ASP B 1 137 ? -15.76807 34.33237 -33.61148 1.000 97.50000 133 ASP B N 1
ATOM 3075 C CA . ASP B 1 137 ? -15.67569 32.93477 -33.20106 1.000 99.43000 133 ASP B CA 1
ATOM 3076 C C . ASP B 1 137 ? -15.19299 32.05902 -34.35129 1.000 97.60000 133 ASP B C 1
ATOM 3077 O O . ASP B 1 137 ? -14.36046 31.16272 -34.15498 1.000 101.83000 133 ASP B O 1
ATOM 3082 N N . TYR B 1 138 ? -15.69729 32.31051 -35.56244 1.000 99.93000 134 TYR B N 1
ATOM 3083 C CA . TYR B 1 138 ? -15.19804 31.59283 -36.72895 1.000 98.38000 134 TYR B CA 1
ATOM 3084 C C . TYR B 1 138 ? -13.73427 31.91833 -36.99474 1.000 98.63000 134 TYR B C 1
ATOM 3085 O O . TYR B 1 138 ? -12.97127 31.04382 -37.41849 1.000 97.19000 134 TYR B O 1
ATOM 3094 N N . SER B 1 139 ? -13.31600 33.15880 -36.73318 1.000 95.95000 135 SER B N 1
ATOM 3095 C CA . SER B 1 139 ? -11.90707 33.50051 -36.89805 1.000 97.21000 135 SER B CA 1
ATOM 3096 C C . SER B 1 139 ? -11.04124 32.76747 -35.87981 1.000 100.19000 135 SER B C 1
ATOM 3097 O O . SER B 1 139 ? -9.92305 32.34890 -36.19778 1.000 102.31000 135 SER B O 1
ATOM 3100 N N . LYS B 1 140 ? -11.54150 32.59685 -34.65294 1.000 101.48000 136 LYS B N 1
ATOM 3101 C CA . LYS B 1 140 ? -10.81669 31.80700 -33.66042 1.000 101.43000 136 LYS B CA 1
ATOM 3102 C C . LYS B 1 140 ? -10.69727 30.35466 -34.10462 1.000 97.15000 136 LYS B C 1
ATOM 3103 O O . LYS B 1 140 ? -9.62606 29.74249 -34.00169 1.000 96.77000 136 LYS B O 1
ATOM 3109 N N . LEU B 1 141 ? -11.79771 29.78507 -34.60115 1.000 95.25000 137 LEU B N 1
ATOM 3110 C CA . LEU B 1 141 ? -11.76635 28.40094 -35.06290 1.000 90.99000 137 LEU B CA 1
ATOM 3111 C C . LEU B 1 141 ? -10.86349 28.23157 -36.28042 1.000 89.68000 137 LEU B C 1
ATOM 3112 O O . LEU B 1 141 ? -10.30174 27.14991 -36.48695 1.000 88.65000 137 LEU B O 1
ATOM 3117 N N . CYS B 1 142 ? -10.71186 29.28018 -37.09338 1.000 93.71000 138 CYS B N 1
ATOM 3118 C CA . CYS B 1 142 ? -9.77273 29.21921 -38.20991 1.000 93.43000 138 CYS B CA 1
ATOM 3119 C C . CYS B 1 142 ? -8.33214 29.32112 -37.72512 1.000 91.22000 138 CYS B C 1
ATOM 3120 O O . CYS B 1 142 ? -7.45919 28.58202 -38.19478 1.000 89.99000 138 CYS B O 1
ATOM 3123 N N . LEU B 1 143 ? -8.06398 30.23687 -36.79060 1.000 89.67000 139 LEU B N 1
ATOM 3124 C CA . LEU B 1 143 ? -6.72045 30.36837 -36.23867 1.000 91.92000 139 LEU B CA 1
ATOM 3125 C C . LEU B 1 143 ? -6.29425 29.10034 -35.51273 1.000 90.72000 139 LEU B C 1
ATOM 3126 O O . LEU B 1 143 ? -5.09504 28.81820 -35.40783 1.000 88.29000 139 LEU B O 1
ATOM 3131 N N . LEU B 1 144 ? -7.25877 28.32590 -35.00718 1.000 91.71000 140 LEU B N 1
ATOM 3132 C CA . LEU B 1 144 ? -6.92702 27.04176 -34.39567 1.000 91.74000 140 LEU B CA 1
ATOM 3133 C C . LEU B 1 144 ? -6.25876 26.09583 -35.38780 1.000 91.04000 140 LEU B C 1
ATOM 3134 O O . LEU B 1 144 ? -5.51502 25.19670 -34.97891 1.000 89.99000 140 LEU B O 1
ATOM 3139 N N . LEU B 1 145 ? -6.50949 26.27592 -36.68893 1.000 88.01000 141 LEU B N 1
ATOM 3140 C CA . LEU B 1 145 ? -5.85148 25.44148 -37.69086 1.000 89.22000 141 LEU B CA 1
ATOM 3141 C C . LEU B 1 145 ? -4.36617 25.75887 -37.80562 1.000 93.27000 141 LEU B C 1
ATOM 3142 O O . LEU B 1 145 ? -3.56269 24.86187 -38.08498 1.000 93.32000 141 LEU B O 1
ATOM 3147 N N . THR B 1 146 ? -3.98306 27.02094 -37.59999 1.000 94.12000 142 THR B N 1
ATOM 3148 C CA . THR B 1 146 ? -2.57852 27.39645 -37.72141 1.000 97.29000 142 THR B CA 1
ATOM 3149 C C . THR B 1 146 ? -1.74189 26.82123 -36.58519 1.000 100.51000 142 THR B C 1
ATOM 3150 O O . THR B 1 146 ? -0.56254 26.50672 -36.78320 1.000 107.25000 142 THR B O 1
ATOM 3154 N N . LEU B 1 147 ? -2.33055 26.67006 -35.40270 1.000 99.25000 143 LEU B N 1
ATOM 3155 C CA . LEU B 1 147 ? -1.58447 26.18493 -34.25249 1.000 99.41000 143 LEU B CA 1
ATOM 3156 C C . LEU B 1 147 ? -1.16424 24.73135 -34.46032 1.000 98.18000 143 LEU B C 1
ATOM 3157 O O . LEU B 1 147 ? -1.90302 23.94860 -35.06741 1.000 94.87000 143 LEU B O 1
ATOM 3162 N N . PRO B 1 148 ? 0.01777 24.34169 -33.97344 1.000 102.77000 144 PRO B N 1
ATOM 3163 C CA . PRO B 1 148 ? 0.43251 22.93509 -34.09325 1.000 102.03000 144 PRO B CA 1
ATOM 3164 C C . PRO B 1 148 ? -0.39843 21.98775 -33.24765 1.000 103.84000 144 PRO B C 1
ATOM 3165 O O . PRO B 1 148 ? -0.46372 20.79428 -33.56807 1.000 100.17000 144 PRO B O 1
ATOM 3169 N N . ARG B 1 149 ? -1.02412 22.47628 -32.17918 1.000 99.87000 145 ARG B N 1
ATOM 3170 C CA . ARG B 1 149 ? -1.96488 21.69061 -31.39512 1.000 105.73000 145 ARG B CA 1
ATOM 3171 C C . ARG B 1 149 ? -3.04304 22.62674 -30.86828 1.000 106.48000 145 ARG B C 1
ATOM 3172 O O . ARG B 1 149 ? -2.74588 23.74249 -30.43202 1.000 105.42000 145 ARG B O 1
ATOM 3180 N N . LEU B 1 150 ? -4.29663 22.16688 -30.92062 1.000 103.84000 146 LEU B N 1
ATOM 3181 C CA . LEU B 1 150 ? -5.42690 23.02594 -30.58164 1.000 100.69000 146 LEU B CA 1
ATOM 3182 C C . LEU B 1 150 ? -5.43048 23.44604 -29.11738 1.000 94.44000 146 LEU B C 1
ATOM 3183 O O . LEU B 1 150 ? -6.12764 24.40318 -28.76439 1.000 90.63000 146 LEU B O 1
ATOM 3188 N N . THR B 1 151 ? -4.67369 22.76237 -28.26144 1.000 101.98000 147 THR B N 1
ATOM 3189 C CA . THR B 1 151 ? -4.59967 23.12467 -26.85203 1.000 102.53000 147 THR B CA 1
ATOM 3190 C C . THR B 1 151 ? -3.71894 24.34137 -26.59518 1.000 102.37000 147 THR B C 1
ATOM 3191 O O . THR B 1 151 ? -3.60809 24.76956 -25.44080 1.000 101.43000 147 THR B O 1
ATOM 3195 N N . ASN B 1 152 ? -3.09232 24.90581 -27.63238 1.000 109.84000 148 ASN B N 1
ATOM 3196 C CA . ASN B 1 152 ? -2.26699 26.09373 -27.43749 1.000 107.66000 148 ASN B CA 1
ATOM 3197 C C . ASN B 1 152 ? -3.11055 27.32420 -27.13661 1.000 104.50000 148 ASN B C 1
ATOM 3198 O O . ASN B 1 152 ? -2.62343 28.26693 -26.50250 1.000 108.79000 148 ASN B O 1
ATOM 3203 N N . HIS B 1 153 ? -4.36355 27.33970 -27.57993 1.000 102.36000 149 HIS B N 1
ATOM 3204 C CA . HIS B 1 153 ? -5.21649 28.49430 -27.34378 1.000 103.01000 149 HIS B CA 1
ATOM 3205 C C . HIS B 1 153 ? -5.62074 28.55779 -25.87575 1.000 103.57000 149 HIS B C 1
ATOM 3206 O O . HIS B 1 153 ? -5.80738 27.52834 -25.22139 1.000 103.24000 149 HIS B O 1
ATOM 3213 N N . ALA B 1 154 ? -5.74679 29.78085 -25.35460 1.000 101.39000 150 ALA B N 1
ATOM 3214 C 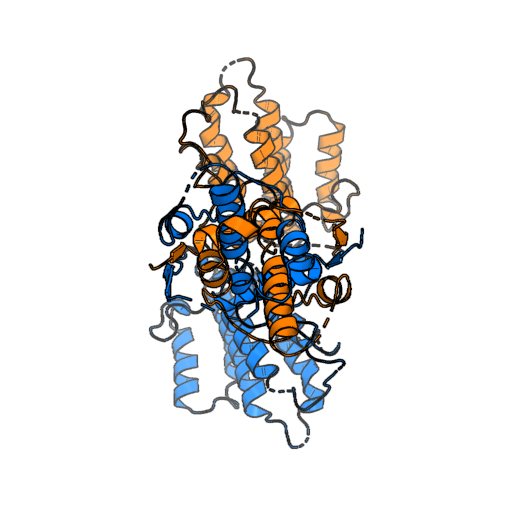CA . ALA B 1 154 ? -6.06991 29.94817 -23.94146 1.000 105.47000 150 ALA B CA 1
ATOM 3215 C C . ALA B 1 154 ? -7.46177 29.41762 -23.62630 1.000 107.05000 150 ALA B C 1
ATOM 3216 O O . ALA B 1 154 ? -7.68959 28.85425 -22.54974 1.000 112.21000 150 ALA B O 1
ATOM 3218 N N . GLU B 1 155 ? -8.40345 29.58162 -24.55356 1.000 103.67000 151 GLU B N 1
ATOM 3219 C CA . GLU B 1 155 ? -9.76634 29.10676 -24.35679 1.000 104.26000 151 GLU B CA 1
ATOM 3220 C C . GLU B 1 155 ? -9.91974 27.61559 -24.62500 1.000 101.49000 151 GLU B C 1
ATOM 3221 O O . GLU B 1 155 ? -11.03683 27.09748 -24.52271 1.000 102.36000 151 GLU B O 1
ATOM 3227 N N . PHE B 1 156 ? -8.83150 26.91618 -24.96099 1.000 101.44000 152 PHE B N 1
ATOM 3228 C CA . PHE B 1 156 ? -8.86828 25.47920 -25.20847 1.000 100.36000 152 PHE B CA 1
ATOM 3229 C C . PHE B 1 156 ? -7.72570 24.75411 -24.50559 1.000 102.50000 152 PHE B C 1
ATOM 3230 O O . PHE B 1 156 ? -7.32897 23.66874 -24.94228 1.000 103.72000 152 PHE B O 1
ATOM 3238 N N . LYS B 1 157 ? -7.18695 25.33044 -23.42729 1.000 101.02000 153 LYS B N 1
ATOM 3239 C CA . LYS B 1 157 ? -6.03880 24.72302 -22.76171 1.000 102.93000 153 LYS B CA 1
ATOM 3240 C C . LYS B 1 157 ? -6.39278 23.38698 -22.12148 1.000 100.65000 153 LYS B C 1
ATOM 3241 O O . LYS B 1 157 ? -5.55033 22.48348 -22.07300 1.000 98.56000 153 LYS B O 1
ATOM 3247 N N . ASP B 1 158 ? -7.62294 23.23896 -21.63146 1.000 102.89000 154 ASP B N 1
ATOM 3248 C CA . ASP B 1 158 ? -8.05996 22.02554 -20.95335 1.000 103.77000 154 ASP B CA 1
ATOM 3249 C C . ASP B 1 158 ? -9.11751 21.27040 -21.75446 1.000 97.71000 154 ASP B C 1
ATOM 3250 O O . ASP B 1 158 ? -9.94481 20.55543 -21.18392 1.000 96.48000 154 ASP B O 1
ATOM 3255 N N . TRP B 1 159 ? -9.10164 21.41955 -23.07644 1.000 94.30000 155 TRP B N 1
ATOM 3256 C CA . TRP B 1 159 ? -10.03630 20.70076 -23.93002 1.000 88.40000 155 TRP B CA 1
ATOM 3257 C C . TRP B 1 159 ? -9.53354 19.28428 -24.17419 1.000 86.14000 155 TRP B C 1
ATOM 3258 O O . TRP B 1 159 ? -8.38707 19.08450 -24.58721 1.000 87.64000 155 TRP B O 1
ATOM 3269 N N . ASN B 1 160 ? -10.39114 18.30410 -23.91533 1.000 83.51000 156 ASN B N 1
ATOM 3270 C CA . ASN B 1 160 ? -10.12572 16.91317 -24.24260 1.000 80.67000 156 ASN B CA 1
ATOM 3271 C C . ASN B 1 160 ? -11.42531 16.27829 -24.71045 1.000 76.81000 156 ASN B C 1
ATOM 3272 O O . ASN B 1 160 ? -12.50893 16.68950 -24.27841 1.000 73.52000 156 ASN B O 1
ATOM 3277 N N . PRO B 1 161 ? -11.34978 15.28557 -25.60126 1.000 76.93000 157 PRO B N 1
ATOM 3278 C CA . PRO B 1 161 ? -12.57858 14.76571 -26.22619 1.000 79.48000 157 PRO B CA 1
ATOM 3279 C C . PRO B 1 161 ? -13.60612 14.22050 -25.24701 1.000 80.31000 157 PRO B C 1
ATOM 3280 O O . PRO B 1 161 ? -14.80708 14.36289 -25.49911 1.000 78.49000 157 PRO B O 1
ATOM 3284 N N . SER B 1 162 ? -13.18500 13.61476 -24.13532 1.000 78.17000 158 SER B N 1
ATOM 3285 C CA . SER B 1 162 ? -14.14028 12.96099 -23.24271 1.000 77.03000 158 SER B CA 1
ATOM 3286 C C . SER B 1 162 ? -15.02715 13.97749 -22.52782 1.000 75.67000 158 SER B C 1
ATOM 3287 O O . SER B 1 162 ? -16.26163 13.90867 -22.60564 1.000 73.73000 158 SER B O 1
ATOM 3290 N N . THR B 1 163 ? -14.41612 14.92543 -21.81043 1.000 76.51000 159 THR B N 1
ATOM 3291 C CA . THR B 1 163 ? -15.21257 15.92608 -21.10715 1.000 77.37000 159 THR B CA 1
ATOM 3292 C C . THR B 1 163 ? -15.95432 16.83103 -22.08322 1.000 78.37000 159 THR B C 1
ATOM 3293 O O . THR B 1 163 ? -17.04741 17.31741 -21.76753 1.000 78.96000 159 THR B O 1
ATOM 3297 N N . ALA B 1 164 ? -15.39578 17.04220 -23.27885 1.000 75.81000 160 ALA B N 1
ATOM 3298 C CA . ALA B 1 164 ? -16.09873 17.81662 -24.29399 1.000 74.80000 160 ALA B CA 1
ATOM 3299 C C . ALA B 1 164 ? -17.35206 17.09093 -24.76089 1.000 75.77000 160 ALA B C 1
ATOM 3300 O O . ALA B 1 164 ? -18.40795 17.71054 -24.92105 1.000 76.81000 160 ALA B O 1
ATOM 3302 N N . ARG B 1 165 ? -17.25735 15.77484 -24.97133 1.000 73.80000 161 ARG B N 1
ATOM 3303 C CA . ARG B 1 165 ? -18.43514 14.99319 -25.33229 1.000 74.43000 161 ARG B CA 1
ATOM 3304 C C . ARG B 1 165 ? -19.46294 14.99835 -24.20975 1.000 76.32000 161 ARG B C 1
ATOM 3305 O O . ARG B 1 165 ? -20.66906 15.07054 -24.46555 1.000 77.61000 161 ARG B O 1
ATOM 3313 N N . VAL B 1 166 ? -19.00501 14.92675 -22.95830 1.000 77.70000 162 VAL B N 1
ATOM 3314 C CA . VAL B 1 166 ? -19.93407 14.95651 -21.82821 1.000 79.94000 162 VAL B CA 1
ATOM 3315 C C . VAL B 1 166 ? -20.69255 16.28026 -21.79561 1.000 78.97000 162 VAL B C 1
ATOM 3316 O O . VAL B 1 166 ? -21.92761 16.30998 -21.70007 1.000 80.04000 162 VAL B O 1
ATOM 3320 N N . HIS B 1 167 ? -19.96195 17.39614 -21.87642 1.000 78.45000 163 HIS B N 1
ATOM 3321 C CA . HIS B 1 167 ? -20.60296 18.70731 -21.83788 1.000 81.27000 163 HIS B CA 1
ATOM 3322 C C . HIS B 1 167 ? -21.51053 18.91577 -23.04494 1.000 79.17000 163 HIS B C 1
ATOM 3323 O O . HIS B 1 167 ? -22.59062 19.50722 -22.92478 1.000 79.23000 163 HIS B O 1
ATOM 3330 N N . CYS B 1 168 ? -21.09311 18.42909 -24.21686 1.000 80.38000 164 CYS B N 1
ATOM 3331 C CA . CYS B 1 168 ? -21.91848 18.54705 -25.41265 1.000 81.66000 164 CYS B CA 1
ATOM 3332 C C . CYS B 1 168 ? -23.20922 17.75255 -25.27299 1.000 83.41000 164 CYS B C 1
ATOM 3333 O O . CYS B 1 168 ? -24.28209 18.23302 -25.65551 1.000 87.60000 164 CYS B O 1
ATOM 3336 N N . PHE B 1 169 ? -23.12666 16.53409 -24.73159 1.000 80.82000 165 PHE B N 1
ATOM 3337 C CA . PHE B 1 169 ? -24.33195 15.74431 -24.51318 1.000 81.07000 165 PHE B CA 1
ATOM 3338 C C . PHE B 1 169 ? -25.25863 16.42534 -23.51884 1.000 79.77000 165 PHE B C 1
ATOM 3339 O O . PHE B 1 169 ? -26.47776 16.44368 -23.71270 1.000 78.61000 165 PHE B O 1
ATOM 3347 N N . GLU B 1 170 ? -24.69942 16.99784 -22.45023 1.000 79.58000 166 GLU B N 1
ATOM 3348 C CA . GLU B 1 170 ? -25.53303 17.70474 -21.48143 1.000 82.30000 166 GLU B CA 1
ATOM 3349 C C . GLU B 1 170 ? -26.22713 18.90416 -22.11930 1.000 80.77000 166 GLU B C 1
ATOM 3350 O O . GLU B 1 170 ? -27.42056 19.13891 -21.88729 1.000 85.15000 166 GLU B O 1
ATOM 3356 N N . GLU B 1 171 ? -25.50067 19.66385 -22.94273 1.000 86.88000 167 GLU B N 1
ATOM 3357 C CA . GLU B 1 171 ? -26.09058 20.83442 -23.58584 1.000 90.60000 167 GLU B CA 1
ATOM 3358 C C . GLU B 1 171 ? -27.17852 20.43505 -24.57830 1.000 90.48000 167 GLU B C 1
ATOM 3359 O O . GLU B 1 171 ? -28.25491 21.04574 -24.60837 1.000 91.24000 167 GLU B O 1
ATOM 3365 N N . VAL B 1 172 ? -26.92171 19.40683 -25.39175 1.000 90.16000 168 VAL B N 1
ATOM 3366 C CA . VAL B 1 172 ? -27.92385 18.94537 -26.34788 1.000 88.25000 168 VAL B CA 1
ATOM 3367 C C . VAL B 1 172 ? -29.13750 18.37362 -25.62482 1.000 90.30000 168 VAL B C 1
ATOM 3368 O O . VAL B 1 172 ? -30.27476 18.53054 -26.08687 1.000 93.45000 168 VAL B O 1
ATOM 3372 N N . CYS B 1 173 ? -28.92697 17.71737 -24.48080 1.000 98.62000 169 CYS B N 1
ATOM 3373 C CA . CYS B 1 173 ? -30.04662 17.20640 -23.69957 1.000 97.71000 169 CYS B CA 1
ATOM 3374 C C . CYS B 1 173 ? -30.89823 18.34305 -23.15262 1.000 95.32000 169 CYS B C 1
ATOM 3375 O O . CYS B 1 173 ? -32.13146 18.28432 -23.21264 1.000 93.65000 169 CYS B O 1
ATOM 3378 N N . VAL B 1 174 ? -30.25838 19.38639 -22.61805 1.000 88.37000 170 VAL B N 1
ATOM 3379 C CA . VAL B 1 174 ? -31.00590 20.54990 -22.14634 1.000 90.82000 170 VAL B CA 1
ATOM 3380 C C . VAL B 1 174 ? -31.77670 21.19035 -23.29550 1.000 96.57000 170 VAL B C 1
ATOM 3381 O O . VAL B 1 174 ? -32.92336 21.62498 -23.12814 1.000 99.32000 170 VAL B O 1
ATOM 3393 N N . VAL B 1 176 ? -32.89784 19.75589 -26.31951 1.000 99.17000 172 VAL B N 1
ATOM 3394 C CA . VAL B 1 176 ? -33.97069 18.94527 -26.88863 1.000 100.33000 172 VAL B CA 1
ATOM 3395 C C . VAL B 1 176 ? -34.92789 18.40234 -25.83671 1.000 104.21000 172 VAL B C 1
ATOM 3396 O O . VAL B 1 176 ? -35.92077 17.75569 -26.19688 1.000 102.95000 172 VAL B O 1
ATOM 3400 N N . ALA B 1 177 ? -34.67045 18.64846 -24.54869 1.000 108.02000 173 ALA B N 1
ATOM 3401 C CA . ALA B 1 177 ? -35.53962 18.10895 -23.50764 1.000 108.46000 173 ALA B CA 1
ATOM 3402 C C . ALA B 1 177 ? -36.94094 18.70017 -23.57615 1.000 108.04000 173 ALA B C 1
ATOM 3403 O O . ALA B 1 177 ? -37.92084 18.01009 -23.27194 1.000 108.53000 173 ALA B O 1
ATOM 3405 N N . GLU B 1 178 ? -37.05960 19.96548 -23.97485 1.000 111.07000 174 GLU B N 1
ATOM 3406 C CA . GLU B 1 178 ? -38.34881 20.63522 -24.08048 1.000 113.79000 174 GLU B CA 1
ATOM 3407 C C . GLU B 1 178 ? -39.08003 20.31856 -25.38282 1.000 116.69000 174 GLU B C 1
ATOM 3408 O O . GLU B 1 178 ? -39.97876 21.07325 -25.77430 1.000 117.21000 174 GLU B O 1
ATOM 3414 N N . PHE B 1 179 ? -38.71953 19.22714 -26.05806 1.000 113.75000 175 PHE B N 1
ATOM 3415 C CA . PHE B 1 179 ? -39.38759 18.83324 -27.29228 1.000 114.59000 175 PHE B CA 1
ATOM 3416 C C . PHE B 1 179 ? -39.74407 17.35234 -27.26684 1.000 117.20000 175 PHE B C 1
ATOM 3417 O O . PHE B 1 179 ? -40.87850 16.97660 -27.57912 1.000 120.26000 175 PHE B O 1
ATOM 3425 N N . ILE B 1 180 ? -38.79089 16.50885 -26.90065 1.000 112.37000 176 ILE B N 1
ATOM 3426 C CA . ILE B 1 180 ? -39.00276 15.06615 -26.79999 1.000 119.78000 176 ILE B CA 1
ATOM 3427 C C . ILE B 1 180 ? -39.11139 14.69925 -25.32560 1.000 124.58000 176 ILE B C 1
ATOM 3428 O O . ILE B 1 180 ? -38.25429 15.11481 -24.53165 1.000 125.02000 176 ILE B O 1
ATOM 3433 N N . PRO B 1 181 ? -40.14052 13.95711 -24.91455 1.000 125.59000 177 PRO B N 1
ATOM 3434 C CA . PRO B 1 181 ? -40.29294 13.62667 -23.49102 1.000 125.21000 177 PRO B CA 1
ATOM 3435 C C . PRO B 1 181 ? -39.21441 12.65679 -23.02913 1.000 124.27000 177 PRO B C 1
ATOM 3436 O O . PRO B 1 181 ? -38.96534 11.63069 -23.66597 1.000 127.15000 177 PRO B O 1
ATOM 3440 N N . ALA B 1 182 ? -38.57393 12.99386 -21.90918 1.000 122.33000 178 ALA B N 1
ATOM 3441 C CA . ALA B 1 182 ? -37.57595 12.13536 -21.29232 1.000 114.56000 178 ALA B CA 1
ATOM 3442 C C . ALA B 1 182 ? -37.88524 11.79071 -19.84334 1.000 109.30000 178 ALA B C 1
ATOM 3443 O O . ALA B 1 182 ? -37.18199 10.95568 -19.26276 1.000 107.35000 178 ALA B O 1
ATOM 3445 N N . ASP B 1 183 ? -38.90871 12.40228 -19.24401 1.000 113.14000 179 ASP B N 1
ATOM 3446 C CA . ASP B 1 183 ? -39.26983 12.10040 -17.86534 1.000 106.36000 179 ASP B CA 1
ATOM 3447 C C . ASP B 1 183 ? -40.15542 10.86776 -17.74660 1.000 103.55000 179 ASP B C 1
ATOM 3448 O O . ASP B 1 183 ? -40.24938 10.29286 -16.65653 1.000 105.75000 179 ASP B O 1
ATOM 3450 N N . ARG B 1 184 ? -40.80169 10.44939 -18.83493 1.000 102.87000 180 ARG B N 1
ATOM 3451 C CA . ARG B 1 184 ? -41.64428 9.25988 -18.81508 1.000 97.45000 180 A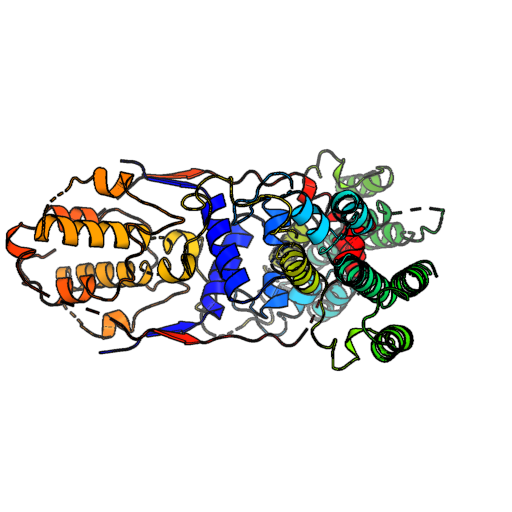RG B CA 1
ATOM 3452 C C . ARG B 1 184 ? -40.79326 8.00190 -18.69958 1.000 93.09000 180 ARG B C 1
ATOM 3453 O O . ARG B 1 184 ? -40.70444 7.21509 -19.64760 1.000 98.25000 180 ARG B O 1
ATOM 3455 N N . LYS B 1 185 ? -40.16780 7.80368 -17.54132 1.000 91.24000 181 LYS B N 1
ATOM 3456 C CA . LYS B 1 185 ? -39.26972 6.68147 -17.32147 1.000 90.45000 181 LYS B CA 1
ATOM 3457 C C . LYS B 1 185 ? -39.45573 6.16370 -15.90346 1.000 89.42000 181 LYS B C 1
ATOM 3458 O O . LYS B 1 185 ? -40.16262 6.75947 -15.08625 1.000 94.37000 181 LYS B O 1
ATOM 3464 N N . LEU B 1 186 ? -38.80606 5.03972 -15.61684 1.000 90.61000 182 LEU B N 1
ATOM 3465 C CA . LEU B 1 186 ? -38.86792 4.45590 -14.28771 1.000 89.36000 182 LEU B CA 1
ATOM 3466 C C . LEU B 1 186 ? -38.08180 5.31312 -13.29721 1.000 88.95000 182 LEU B C 1
ATOM 3467 O O . LEU B 1 186 ? -37.20865 6.10137 -13.67186 1.000 90.28000 182 LEU B O 1
ATOM 3472 N N . SER B 1 187 ? -38.41039 5.15797 -12.01570 1.000 89.99000 183 SER B N 1
ATOM 3473 C CA . SER B 1 187 ? -37.73944 5.92907 -10.97636 1.000 90.33000 183 SER B CA 1
ATOM 3474 C C . SER B 1 187 ? -36.26382 5.55768 -10.90736 1.000 92.93000 183 SER B C 1
ATOM 3475 O O . SER B 1 187 ? -35.91071 4.37785 -10.81835 1.000 92.22000 183 SER B O 1
ATOM 3478 N N . GLU B 1 188 ? -35.39903 6.57577 -10.94584 1.000 90.59000 184 GLU B N 1
ATOM 3479 C CA . GLU B 1 188 ? -33.96058 6.33428 -10.92962 1.000 91.55000 184 GLU B CA 1
ATOM 3480 C C . GLU B 1 188 ? -33.48414 5.72490 -9.61779 1.000 90.40000 184 GLU B C 1
ATOM 3481 O O . GLU B 1 188 ? -32.37411 5.18436 -9.57039 1.000 89.80000 184 GLU B O 1
ATOM 3487 N N . ALA B 1 189 ? -34.28567 5.80172 -8.55827 1.000 93.99000 185 ALA B N 1
ATOM 3488 C CA . ALA B 1 189 ? -33.95958 5.09703 -7.32627 1.000 94.52000 185 ALA B CA 1
ATOM 3489 C C . ALA B 1 189 ? -33.95355 3.59670 -7.58425 1.000 94.64000 185 ALA B C 1
ATOM 3490 O O . ALA B 1 189 ? -34.97972 3.01525 -7.95081 1.000 100.55000 185 ALA B O 1
ATOM 3492 N N . GLY B 1 190 ? -32.79314 2.97295 -7.40110 1.000 92.95000 186 GLY B N 1
ATOM 3493 C CA . GLY B 1 190 ? -32.59307 1.58706 -7.76016 1.000 91.80000 186 GLY B CA 1
ATOM 3494 C C . GLY B 1 190 ? -31.77938 1.38132 -9.01918 1.000 91.66000 186 GLY B C 1
ATOM 3495 O O . GLY B 1 190 ? -31.38345 0.24382 -9.30316 1.000 95.11000 186 GLY B O 1
ATOM 3496 N N . PHE B 1 191 ? -31.52454 2.44701 -9.78158 1.000 88.36000 187 PHE B N 1
ATOM 3497 C CA . PHE B 1 191 ? -30.66061 2.38719 -10.95006 1.000 88.40000 187 PHE B CA 1
ATOM 3498 C C . PHE B 1 191 ? -29.55479 3.43297 -10.92514 1.000 87.31000 187 PHE B C 1
ATOM 3499 O O . PHE B 1 191 ? -28.75228 3.48048 -11.86329 1.000 89.26000 187 PHE B O 1
ATOM 3507 N N . LYS B 1 192 ? -29.49307 4.26919 -9.88975 1.000 84.61000 188 LYS B N 1
ATOM 3508 C CA . LYS B 1 192 ? -28.49187 5.31818 -9.77278 1.000 84.04000 188 LYS B CA 1
ATOM 3509 C C . LYS B 1 192 ? -27.96665 5.37098 -8.34638 1.000 83.45000 188 LYS B C 1
ATOM 3510 O O . LYS B 1 192 ? -28.64319 4.97013 -7.39562 1.000 87.72000 188 LYS B O 1
ATOM 3516 N N . ALA B 1 193 ? -26.74251 5.87477 -8.21108 1.000 86.62000 189 ALA B N 1
ATOM 3517 C CA . ALA B 1 193 ? -26.25303 6.29587 -6.91073 1.000 86.99000 189 ALA B CA 1
ATOM 3518 C C . ALA B 1 193 ? -26.97847 7.56998 -6.48567 1.000 86.70000 189 ALA B C 1
ATOM 3519 O O . ALA B 1 193 ? -27.41559 8.37255 -7.31557 1.000 82.60000 189 ALA B O 1
ATOM 3521 N N . SER B 1 194 ? -27.12047 7.74201 -5.17183 1.000 84.84000 190 SER B N 1
ATOM 3522 C CA . SER B 1 194 ? -27.81394 8.90449 -4.62894 1.000 89.89000 190 SER B CA 1
ATOM 3523 C C . SER B 1 194 ? -26.96162 10.15989 -4.78020 1.000 91.90000 190 SER B C 1
ATOM 3524 O O . SER B 1 194 ? -27.10335 10.89793 -5.75967 1.000 95.51000 190 SER B O 1
ATOM 3527 N N . ASN B 1 195 ? -26.07251 10.40537 -3.81745 1.000 94.40000 191 ASN B N 1
ATOM 3528 C CA . ASN B 1 195 ? -25.17000 11.55876 -3.86105 1.000 97.44000 191 ASN B CA 1
ATOM 3529 C C . ASN B 1 195 ? -23.96413 11.25013 -2.98179 1.000 94.09000 191 ASN B C 1
ATOM 3530 O O . ASN B 1 195 ? -24.10741 11.13636 -1.76079 1.000 102.54000 191 ASN B O 1
ATOM 3535 N N . ASN B 1 196 ? -22.78649 11.12598 -3.59693 1.000 86.58000 192 ASN B N 1
ATOM 3536 C CA . ASN B 1 196 ? -21.57124 10.72673 -2.88690 1.000 84.07000 192 ASN B CA 1
ATOM 3537 C C . ASN B 1 196 ? -21.78691 9.40693 -2.15094 1.000 79.66000 192 ASN B C 1
ATOM 3538 O O . ASN B 1 196 ? -21.31560 9.21120 -1.02925 1.000 82.48000 192 ASN B O 1
ATOM 3543 N N . ARG B 1 197 ? -22.51548 8.49056 -2.79605 1.000 79.40000 193 ARG B N 1
ATOM 3544 C CA . ARG B 1 197 ? -22.85598 7.22274 -2.15647 1.000 75.50000 193 ARG B CA 1
ATOM 3545 C C . ARG B 1 197 ? -21.60999 6.39933 -1.85359 1.000 73.12000 193 ARG B C 1
ATOM 3546 O O . ARG B 1 197 ? -21.51585 5.77041 -0.79257 1.000 70.45000 193 ARG B O 1
ATOM 3554 N N . LEU B 1 198 ? -20.64149 6.39354 -2.77257 1.000 74.82000 194 LEU B N 1
ATOM 3555 C CA . LEU B 1 198 ? -19.39837 5.66349 -2.54120 1.000 75.05000 194 LEU B CA 1
ATOM 3556 C C . LEU B 1 198 ? -18.64184 6.23392 -1.34747 1.000 73.13000 194 LEU B C 1
ATOM 3557 O O . LEU B 1 198 ? -18.20107 5.49099 -0.46170 1.000 71.22000 194 LEU B O 1
ATOM 3562 N N . PHE B 1 199 ? -18.48620 7.55976 -1.30797 1.000 77.87000 195 PHE B N 1
ATOM 3563 C CA . PHE B 1 199 ? -17.77413 8.19521 -0.20401 1.000 79.14000 195 PHE B CA 1
ATOM 3564 C C . PHE B 1 199 ? -18.49111 7.97139 1.12178 1.000 80.49000 195 PHE B C 1
ATOM 3565 O O . PHE B 1 199 ? -17.85043 7.69675 2.14453 1.000 77.34000 195 PHE B O 1
ATOM 3573 N N . GLN B 1 200 ? -19.82191 8.08377 1.12557 1.000 78.59000 196 GLN B N 1
ATOM 3574 C CA . GLN B 1 200 ? -20.57080 7.87928 2.36105 1.000 83.44000 196 GLN B CA 1
ATOM 3575 C C . GLN B 1 200 ? -20.46240 6.43842 2.84280 1.000 79.36000 196 GLN B C 1
ATOM 3576 O O . GLN B 1 200 ? -20.31388 6.19306 4.04481 1.000 80.52000 196 GLN B O 1
ATOM 3582 N N . LEU B 1 201 ? -20.52897 5.47136 1.92434 1.000 81.39000 197 LEU B N 1
ATOM 3583 C CA . LEU B 1 201 ? -20.37665 4.07653 2.32456 1.000 77.59000 197 LEU B CA 1
ATOM 3584 C C . LEU B 1 201 ? -18.97120 3.80021 2.84271 1.000 78.02000 197 LEU B C 1
ATOM 3585 O O . LEU B 1 201 ? -18.79654 3.01931 3.78355 1.000 77.68000 197 LEU B O 1
ATOM 3590 N N . VAL B 1 202 ? -17.95750 4.44191 2.25733 1.000 76.35000 198 VAL B N 1
ATOM 3591 C CA . VAL B 1 202 ? -16.59540 4.26681 2.75532 1.000 80.59000 198 VAL B CA 1
ATOM 3592 C C . VAL B 1 202 ? -16.45963 4.84552 4.16079 1.000 83.86000 198 VAL B C 1
ATOM 3593 O O . VAL B 1 202 ? -15.84168 4.23434 5.04398 1.000 85.46000 198 VAL B O 1
ATOM 3605 N N . LYS B 1 204 ? -18.88392 5.21543 6.36137 1.000 80.64000 200 LYS B N 1
ATOM 3606 C CA . LYS B 1 204 ? -19.62635 4.34367 7.26300 1.000 79.89000 200 LYS B CA 1
ATOM 3607 C C . LYS B 1 204 ? -18.87869 3.04407 7.52816 1.000 80.50000 200 LYS B C 1
ATOM 3608 O O . LYS B 1 204 ? -18.94116 2.51625 8.64088 1.000 87.32000 200 LYS B O 1
ATOM 3614 N N . GLY B 1 205 ? -18.15153 2.52551 6.53772 1.000 82.37000 201 GLY B N 1
ATOM 3615 C CA . GLY B 1 205 ? -17.33319 1.34852 6.77791 1.000 81.28000 201 GLY B CA 1
ATOM 3616 C C . GLY B 1 205 ? -16.17602 1.63095 7.71598 1.000 79.76000 201 GLY B C 1
ATOM 3617 O O . GLY B 1 205 ? -15.82140 0.79395 8.55118 1.000 79.27000 201 GLY B O 1
ATOM 3618 N N . LEU B 1 206 ? -15.57608 2.81710 7.59925 1.000 82.70000 202 LEU B N 1
ATOM 3619 C CA . LEU B 1 206 ? -14.51626 3.19273 8.53089 1.000 84.32000 202 LEU B CA 1
ATOM 3620 C C . LEU B 1 206 ? -15.05905 3.35621 9.94708 1.000 85.06000 202 LEU B C 1
ATOM 3621 O O . LEU B 1 206 ? -14.41512 2.94076 10.91863 1.000 87.96000 202 LEU B O 1
ATOM 3626 N N . LEU B 1 207 ? -16.24837 3.94783 10.08509 1.000 85.87000 203 LEU B N 1
ATOM 3627 C CA . LEU B 1 207 ? -16.86779 4.04818 11.40436 1.000 83.72000 203 LEU B CA 1
ATOM 3628 C C . LEU B 1 207 ? -17.25102 2.67717 11.95155 1.000 83.70000 203 LEU B C 1
ATOM 3629 O O . LEU B 1 207 ? -17.17668 2.45200 13.16417 1.000 85.80000 203 LEU B O 1
ATOM 3634 N N . TYR B 1 208 ? -17.65891 1.75425 11.07800 1.000 82.33000 204 TYR B N 1
ATOM 3635 C CA . TYR B 1 208 ? -17.92161 0.38188 11.49914 1.000 83.44000 204 TYR B CA 1
ATOM 3636 C C . TYR B 1 208 ? -16.65142 -0.28187 12.01650 1.000 87.55000 204 TYR B C 1
ATOM 3637 O O . TYR B 1 208 ? -16.67357 -0.97494 13.04234 1.000 90.40000 204 TYR B O 1
ATOM 3646 N N . GLU B 1 209 ? -15.53458 -0.08570 11.31042 1.000 89.49000 205 GLU B N 1
ATOM 3647 C CA . GLU B 1 209 ? -14.25110 -0.58355 11.79551 1.000 92.45000 205 GLU B CA 1
ATOM 3648 C C . GLU B 1 209 ? -13.90509 0.01848 13.15029 1.000 94.71000 205 GLU B C 1
ATOM 3649 O O . GLU B 1 209 ? -13.40102 -0.67924 14.03699 1.000 94.78000 205 GLU B O 1
ATOM 3655 N N . CYS B 1 210 ? -14.16728 1.31591 13.32595 1.000 95.80000 206 CYS B N 1
ATOM 3656 C CA . CYS B 1 210 ? -13.89663 1.96064 14.60836 1.000 99.45000 206 CYS B CA 1
ATOM 3657 C C . CYS B 1 210 ? -14.74181 1.35729 15.72431 1.000 102.91000 206 CYS B C 1
ATOM 3658 O O . CYS B 1 210 ? -14.24144 1.10861 16.82738 1.000 105.02000 206 CYS B O 1
ATOM 3661 N N . CYS B 1 211 ? -16.02733 1.11745 15.45685 1.000 98.52000 207 CYS B N 1
ATOM 3662 C CA . CYS B 1 211 ? -16.90092 0.54090 16.47534 1.000 99.99000 207 CYS B CA 1
ATOM 3663 C C . CYS B 1 211 ? -16.47694 -0.87908 16.83208 1.000 103.70000 207 CYS B C 1
ATOM 3664 O O . CYS B 1 211 ? -16.48001 -1.25616 18.01088 1.000 109.44000 207 CYS B O 1
ATOM 3667 N N . VAL B 1 212 ? -16.10570 -1.68074 15.83110 1.000 102.86000 208 VAL B N 1
ATOM 3668 C CA . VAL B 1 212 ? -15.65519 -3.04148 16.11060 1.000 100.86000 208 VAL B CA 1
ATOM 3669 C C . VAL B 1 212 ? -14.34428 -3.02170 16.89084 1.000 102.04000 208 VAL B C 1
ATOM 3670 O O . VAL B 1 212 ? -14.14407 -3.82106 17.81420 1.000 101.78000 208 VAL B O 1
ATOM 3674 N N . GLU B 1 213 ? -13.43916 -2.09982 16.54795 1.000 101.57000 209 GLU B N 1
ATOM 3675 C CA . GLU B 1 213 ? -12.18500 -1.97718 17.28424 1.000 108.59000 209 GLU B CA 1
ATOM 3676 C C . GLU B 1 213 ? -12.43485 -1.56430 18.72897 1.000 108.51000 209 GLU B C 1
ATOM 3677 O O . GLU B 1 213 ? -11.76327 -2.04878 19.64702 1.000 111.60000 209 GLU B O 1
ATOM 3683 N N . PHE B 1 214 ? -13.40085 -0.66936 18.94898 1.000 117.67000 210 PHE B N 1
ATOM 3684 C CA . PHE B 1 214 ? -13.73466 -0.25424 20.30745 1.000 115.84000 210 PHE B CA 1
ATOM 3685 C C . PHE B 1 214 ? -14.33857 -1.40498 21.10302 1.000 112.85000 210 PHE B C 1
ATOM 3686 O O . PHE B 1 214 ? -14.00683 -1.59474 22.27922 1.000 113.27000 210 PHE B O 1
ATOM 3694 N N . CYS B 1 215 ? -15.22670 -2.18378 20.47910 1.000 109.12000 211 CYS B N 1
ATOM 3695 C CA . CYS B 1 215 ? -15.82147 -3.32250 21.17205 1.000 109.21000 211 CYS B CA 1
ATOM 3696 C C . CYS B 1 215 ? -14.78743 -4.39923 21.47998 1.000 112.88000 211 CYS B C 1
ATOM 3697 O O . CYS B 1 215 ? -14.88043 -5.06651 22.51685 1.000 111.82000 211 CYS B O 1
ATOM 3700 N N . GLN B 1 216 ? -13.79918 -4.58210 20.60105 1.000 113.83000 212 GLN B N 1
ATOM 3701 C CA . GLN B 1 216 ? -12.75233 -5.56655 20.85123 1.000 117.14000 212 GLN B CA 1
ATOM 3702 C C . GLN B 1 216 ? -11.74920 -5.08759 21.89259 1.000 115.47000 212 GLN B C 1
ATOM 3703 O O . GLN B 1 216 ? -11.20843 -5.90486 22.64574 1.000 112.74000 212 GLN B O 1
ATOM 3709 N N . SER B 1 217 ? -11.48605 -3.78016 21.95158 1.000 112.64000 213 SER B N 1
ATOM 3710 C CA . SER B 1 217 ? -10.47915 -3.27450 22.87865 1.000 118.97000 213 SER B CA 1
ATOM 3711 C C . SER B 1 217 ? -10.99150 -3.27461 24.31318 1.000 125.74000 213 SER B C 1
ATOM 3712 O O . SER B 1 217 ? -10.23229 -3.55446 25.24824 1.000 131.43000 213 SER B O 1
ATOM 3714 N N . LYS B 1 218 ? -12.27353 -2.96333 24.50988 1.000 126.55000 214 LYS B N 1
ATOM 3715 C CA . LYS B 1 218 ? -12.81062 -2.89288 25.86392 1.000 128.14000 214 LYS B CA 1
ATOM 3716 C C . LYS B 1 218 ? -13.02664 -4.28179 26.45349 1.000 128.32000 214 LYS B C 1
ATOM 3717 O O . LYS B 1 218 ? -12.76875 -4.50038 27.64261 1.000 123.81000 214 LYS B O 1
ATOM 3723 N N . ALA B 1 219 ? -13.49135 -5.23215 25.63910 1.000 130.08000 215 ALA B N 1
ATOM 3724 C CA . ALA B 1 219 ? -13.68967 -6.59909 26.10521 1.000 128.30000 215 ALA B CA 1
ATOM 3725 C C . ALA B 1 219 ? -12.37805 -7.32646 26.37104 1.000 126.64000 215 ALA B C 1
ATOM 3726 O O . ALA B 1 219 ? -12.39084 -8.37078 27.03268 1.000 122.33000 215 ALA B O 1
ATOM 3728 N N . THR B 1 220 ? -11.25336 -6.80709 25.87681 1.000 133.05000 216 THR B N 1
ATOM 3729 C CA . THR B 1 220 ? -9.94829 -7.41849 26.09144 1.000 132.32000 216 THR B CA 1
ATOM 3730 C C . THR B 1 220 ? -9.04197 -6.55839 26.96675 1.000 132.07000 216 THR B C 1
ATOM 3731 O O . THR B 1 220 ? -7.81626 -6.70068 26.91234 1.000 132.71000 216 THR B O 1
ATOM 3733 N N . GLY B 1 221 ? -9.61843 -5.66748 27.76731 1.000 131.73000 217 GLY B N 1
ATOM 3734 C CA . GLY B 1 221 ? -8.83910 -4.80689 28.63829 1.000 128.78000 217 GLY B CA 1
ATOM 3735 C C . GLY B 1 221 ? -8.04737 -3.75051 27.89229 1.000 127.56000 217 GLY B C 1
ATOM 3736 O O . GLY B 1 221 ? -8.58377 -2.70882 27.51487 1.000 126.57000 217 GLY B O 1
ATOM 3737 N N . THR B 1 225 ? -10.78194 3.89178 24.37121 1.000 136.01000 221 THR B N 1
ATOM 3738 C CA . THR B 1 225 ? -10.40903 5.29595 24.25213 1.000 139.37000 221 THR B CA 1
ATOM 3739 C C . THR B 1 225 ? -11.44875 6.04545 23.42110 1.000 141.19000 221 THR B C 1
ATOM 3740 O O . THR B 1 225 ? -12.22310 5.43436 22.68422 1.000 137.58000 221 THR B O 1
ATOM 3744 N N . GLU B 1 226 ? -11.46325 7.37228 23.54416 1.000 140.78000 222 GLU B N 1
ATOM 3745 C CA . GLU B 1 226 ? -12.46830 8.19995 22.86539 1.000 143.14000 222 GLU B CA 1
ATOM 3746 C C . GLU B 1 226 ? -11.97561 8.64505 21.49084 1.000 140.29000 222 GLU B C 1
ATOM 3747 O O . GLU B 1 226 ? -12.52247 8.23634 20.46238 1.000 132.45000 222 GLU B O 1
ATOM 3753 N N . SER B 1 227 ? -10.94159 9.48625 21.46363 1.000 138.02000 223 SER B N 1
ATOM 3754 C CA . SER B 1 227 ? -10.45285 10.05818 20.21576 1.000 138.29000 223 SER B CA 1
ATOM 3755 C C . SER B 1 227 ? -9.37682 9.21633 19.54405 1.000 139.32000 223 SER B C 1
ATOM 3756 O O . SER B 1 227 ? -9.15701 9.36952 18.33625 1.000 137.55000 223 SER B O 1
ATOM 3759 N N . GLU B 1 228 ? -8.69911 8.33929 20.28908 1.000 135.28000 224 GLU B N 1
ATOM 3760 C CA . GLU B 1 228 ? -7.67115 7.50335 19.67813 1.000 138.87000 224 GLU B CA 1
ATOM 3761 C C . GLU B 1 228 ? -8.27151 6.51488 18.68670 1.000 140.77000 224 GLU B C 1
ATOM 3762 O O . GLU B 1 228 ? -7.60677 6.12875 17.71824 1.000 146.28000 224 GLU B O 1
ATOM 3768 N N . VAL B 1 229 ? -9.52065 6.09972 18.90575 1.000 136.18000 225 VAL B N 1
ATOM 3769 C CA . VAL B 1 229 ? -10.19065 5.23059 17.94433 1.000 131.75000 225 VAL B CA 1
ATOM 3770 C C . VAL B 1 229 ? -10.46973 5.98592 16.65062 1.000 126.81000 225 VAL B C 1
ATOM 3771 O O . VAL B 1 229 ? -10.30737 5.44379 15.55062 1.000 129.97000 225 VAL B O 1
ATOM 3775 N N . LEU B 1 230 ? -10.88598 7.25054 16.75937 1.000 132.93000 226 LEU B N 1
ATOM 3776 C CA . LEU B 1 230 ? -11.13103 8.05614 15.56777 1.000 127.13000 226 LEU B CA 1
ATOM 3777 C C . LEU B 1 230 ? -9.83483 8.43130 14.86222 1.000 123.04000 226 LEU B C 1
ATOM 3778 O O . LEU B 1 230 ? -9.83938 8.67494 13.65056 1.000 124.90000 226 LEU B O 1
ATOM 3783 N N . LEU B 1 231 ? -8.72608 8.49422 15.59323 1.000 128.53000 227 LEU B N 1
ATOM 3784 C CA . LEU B 1 231 ? -7.43286 8.79832 14.99674 1.000 128.68000 227 LEU B CA 1
ATOM 3785 C C . LEU B 1 231 ? -6.67467 7.55268 14.55647 1.000 126.58000 227 LEU B C 1
ATOM 3786 O O . LEU B 1 231 ? -5.58384 7.67729 13.98989 1.000 127.87000 227 LEU B O 1
ATOM 3791 N N . GLY B 1 232 ? -7.22070 6.36348 14.79780 1.000 121.40000 228 GLY B N 1
ATOM 3792 C CA . GLY B 1 232 ? -6.58434 5.13664 14.36192 1.000 117.76000 228 GLY B CA 1
ATOM 3793 C C . GLY B 1 232 ? -7.22587 4.56172 13.11672 1.000 116.27000 228 GLY B C 1
ATOM 3794 O O . GLY B 1 232 ? -7.27228 3.34081 12.93806 1.000 111.34000 228 GLY B O 1
ATOM 3795 N N . ILE B 1 233 ? -7.72425 5.43594 12.24808 1.000 112.01000 229 ILE B N 1
ATOM 3796 C CA . ILE B 1 233 ? -8.40467 5.02439 11.02620 1.000 112.80000 229 ILE B CA 1
ATOM 3797 C C . ILE B 1 233 ? -7.37798 4.86857 9.91396 1.000 112.77000 229 ILE B C 1
ATOM 3798 O O . ILE B 1 233 ? -6.59820 5.78895 9.64000 1.000 116.81000 229 ILE B O 1
ATOM 3803 N N . ASP B 1 234 ? -7.37772 3.70356 9.27067 1.000 105.45000 230 ASP B N 1
ATOM 3804 C CA . ASP B 1 234 ? -6.52596 3.43134 8.11730 1.000 106.00000 230 ASP B CA 1
ATOM 3805 C C . ASP B 1 234 ? -7.43814 3.15896 6.92829 1.000 101.50000 230 ASP B C 1
ATOM 3806 O O . ASP B 1 234 ? -8.13918 2.14205 6.89697 1.000 103.03000 230 ASP B O 1
ATOM 3811 N N . LEU B 1 235 ? -7.43231 4.06930 5.95385 1.000 97.92000 231 LEU B N 1
ATOM 3812 C CA . LEU B 1 235 ? -8.33614 3.93442 4.81683 1.000 92.46000 231 LEU B CA 1
ATOM 3813 C C . LEU B 1 235 ? -7.85920 2.85616 3.85085 1.000 90.75000 231 LEU B C 1
ATOM 3814 O O . LEU B 1 235 ? -8.66793 2.07561 3.33454 1.000 87.54000 231 LEU B O 1
ATOM 3819 N N . LEU B 1 236 ? -6.54931 2.78975 3.60476 1.000 89.37000 232 LEU B N 1
ATOM 3820 C CA . LEU B 1 236 ? -6.01080 1.86526 2.61225 1.000 88.99000 232 LEU B CA 1
ATOM 3821 C C . LEU B 1 236 ? -5.99776 0.42767 3.12119 1.000 91.20000 232 LEU B C 1
ATOM 3822 O O . LEU B 1 236 ? -6.41988 -0.49160 2.41169 1.000 92.82000 232 LEU B O 1
ATOM 3827 N N . CYS B 1 237 ? -5.51220 0.21044 4.34075 1.000 95.73000 233 CYS B N 1
ATOM 3828 C CA . CYS B 1 237 ? -5.35324 -1.13581 4.87968 1.000 99.70000 233 CYS B CA 1
ATOM 3829 C C . CYS B 1 237 ? -6.33399 -1.47203 5.99118 1.000 103.11000 233 CYS B C 1
ATOM 3830 O O . CYS B 1 237 ? -6.81471 -2.60627 6.05776 1.000 98.35000 233 CYS B O 1
ATOM 3833 N N . GLY B 1 238 ? -6.64327 -0.52202 6.86895 1.000 104.37000 234 GLY B N 1
ATOM 3834 C CA . GLY B 1 238 ? -7.55774 -0.78159 7.96058 1.000 107.30000 234 GLY B CA 1
ATOM 3835 C C . GLY B 1 238 ? -6.92277 -1.34870 9.20770 1.000 113.17000 234 GLY B C 1
ATOM 3836 O O . GLY B 1 238 ? -7.58752 -2.09003 9.94205 1.000 114.09000 234 GLY B O 1
ATOM 3837 N N . ASN B 1 239 ? -5.65579 -1.01981 9.47331 1.000 117.57000 235 ASN B N 1
ATOM 3838 C CA . ASN B 1 239 ? -4.92514 -1.52757 10.63052 1.000 119.21000 235 ASN B CA 1
ATOM 3839 C C . ASN B 1 239 ? -4.96247 -3.05027 10.67319 1.000 122.65000 235 ASN B C 1
ATOM 3840 O O . ASN B 1 239 ? -4.29248 -3.71608 9.87678 1.000 121.22000 235 ASN B O 1
ATOM 3842 N N . GLY B 1 240 ? -5.74218 -3.60740 11.59695 1.000 128.36000 236 GLY B N 1
ATOM 3843 C CA . GLY B 1 240 ? -5.90846 -5.04479 11.67652 1.000 128.45000 236 GLY B CA 1
ATOM 3844 C C . GLY B 1 240 ? -6.61256 -5.60698 10.45956 1.000 129.33000 236 GLY B C 1
ATOM 3845 O O . GLY B 1 240 ? -7.79177 -5.32275 10.22963 1.000 122.97000 236 GLY B O 1
ATOM 3846 N N . CYS B 1 241 ? -5.89748 -6.40467 9.66964 1.000 126.28000 237 CYS B N 1
ATOM 3847 C CA . CYS B 1 241 ? -6.42875 -6.95253 8.42223 1.000 131.44000 237 CYS B CA 1
ATOM 3848 C C . CYS B 1 241 ? -7.41591 -8.06587 8.75151 1.000 135.04000 237 CYS B C 1
ATOM 3849 O O . CYS B 1 241 ? -7.04825 -9.23134 8.90784 1.000 136.16000 237 CYS B O 1
ATOM 3852 N N . ASP B 1 242 ? -8.68996 -7.69974 8.85552 1.000 135.23000 238 ASP B N 1
ATOM 3853 C CA . ASP B 1 242 ? -9.77504 -8.63812 9.08865 1.000 137.01000 238 ASP B CA 1
ATOM 3854 C C . ASP B 1 242 ? -10.68843 -8.67438 7.86342 1.000 138.95000 238 ASP B C 1
ATOM 3855 O O . ASP B 1 242 ? -10.37242 -8.11230 6.80808 1.000 138.74000 238 ASP B O 1
ATOM 3860 N N . ASP B 1 243 ? -11.83203 -9.34473 8.00388 1.000 136.10000 239 ASP B N 1
ATOM 3861 C CA . ASP B 1 243 ? -12.78439 -9.45010 6.90489 1.000 136.45000 239 ASP B CA 1
ATOM 3862 C C . ASP B 1 243 ? -14.20227 -9.15569 7.37949 1.000 135.55000 239 ASP B C 1
ATOM 3863 O O . ASP B 1 243 ? -14.40042 -8.64089 8.48525 1.000 131.83000 239 ASP B O 1
ATOM 3868 N N . LEU B 1 244 ? -15.19213 -9.48011 6.55107 1.000 135.44000 240 LEU B N 1
ATOM 3869 C CA . LEU B 1 244 ? -16.58711 -9.17515 6.84373 1.000 131.62000 240 LEU B CA 1
ATOM 3870 C C . LEU B 1 244 ? -17.22574 -10.33679 7.59539 1.000 127.42000 240 LEU B C 1
ATOM 3871 O O . LEU B 1 244 ? -17.26239 -11.46543 7.09232 1.000 119.78000 240 LEU B O 1
ATOM 3876 N N . ASP B 1 245 ? -17.72979 -10.05521 8.79546 1.000 134.31000 241 ASP B N 1
ATOM 3877 C CA . ASP B 1 245 ? -18.44488 -11.04167 9.59136 1.000 132.10000 241 ASP B CA 1
ATOM 3878 C C . ASP B 1 245 ? -19.53196 -10.33524 10.38865 1.000 122.59000 241 ASP B C 1
ATOM 3879 O O . ASP B 1 245 ? -19.34290 -9.20375 10.84385 1.000 119.35000 241 ASP B O 1
ATOM 3884 N N . LEU B 1 246 ? -20.66850 -11.00996 10.54906 1.000 124.69000 242 LEU B N 1
ATOM 3885 C CA . LEU B 1 246 ? -21.82874 -10.44913 11.24096 1.000 118.02000 242 LEU B CA 1
ATOM 3886 C C . LEU B 1 246 ? -21.62094 -10.62170 12.74149 1.000 119.22000 242 LEU B C 1
ATOM 3887 O O . LEU B 1 246 ? -22.07966 -11.58878 13.35133 1.000 122.02000 242 LEU B O 1
ATOM 3892 N N . SER B 1 247 ? -20.91722 -9.66755 13.34750 1.000 117.92000 243 SER B N 1
ATOM 3893 C CA . SER B 1 247 ? -20.67147 -9.67979 14.78433 1.000 113.41000 243 SER B CA 1
ATOM 3894 C C . SER B 1 247 ? -21.31839 -8.50434 15.49608 1.000 114.28000 243 SER B C 1
ATOM 3895 O O . SER B 1 247 ? -22.05886 -8.70661 16.46521 1.000 118.89000 243 SER B O 1
ATOM 3898 N N . LEU B 1 248 ? -21.05829 -7.27592 15.04062 1.000 112.13000 244 LEU B N 1
ATOM 3899 C CA . LEU B 1 248 ? -21.62859 -6.10375 15.69749 1.000 110.18000 244 LEU B CA 1
ATOM 3900 C C . LEU B 1 248 ? -23.15073 -6.11589 15.62536 1.000 111.55000 244 LEU B C 1
ATOM 3901 O O . LEU B 1 248 ? -23.82892 -5.76008 16.59716 1.000 117.25000 244 LEU B O 1
ATOM 3906 N N . LEU B 1 249 ? -23.70604 -6.52996 14.48389 1.000 116.13000 245 LEU B N 1
ATOM 3907 C CA . LEU B 1 249 ? -25.15665 -6.63263 14.36026 1.000 114.13000 245 LEU B CA 1
ATOM 3908 C C . LEU B 1 249 ? -25.71554 -7.66024 15.33666 1.000 116.27000 245 LEU B C 1
ATOM 3909 O O . LEU B 1 249 ? -26.67213 -7.38260 16.06856 1.000 118.18000 245 LEU B O 1
ATOM 3914 N N . SER B 1 250 ? -25.12231 -8.85674 15.36647 1.000 119.91000 246 SER B N 1
ATOM 3915 C CA . SER B 1 250 ? -25.58439 -9.88784 16.28978 1.000 120.99000 246 SER B CA 1
ATOM 3916 C C . SER B 1 250 ? -25.30187 -9.51387 17.73917 1.000 117.87000 246 SER B C 1
ATOM 3917 O O . SER B 1 250 ? -26.01738 -9.96017 18.64325 1.000 117.83000 246 SER B O 1
ATOM 3920 N N . TRP B 1 251 ? -24.27038 -8.70170 17.98105 1.000 114.80000 247 TRP B N 1
ATOM 3921 C CA . TRP B 1 251 ? -23.96784 -8.28159 19.34530 1.000 116.28000 247 TRP B CA 1
ATOM 3922 C C . TRP B 1 251 ? -24.97208 -7.24784 19.83974 1.000 116.17000 247 TRP B C 1
ATOM 3923 O O . TRP B 1 251 ? -25.33607 -7.24468 21.02125 1.000 118.27000 247 TRP B O 1
ATOM 3934 N N . LEU B 1 252 ? -25.43351 -6.36335 18.95152 1.000 114.60000 248 LEU B N 1
ATOM 3935 C CA . LEU B 1 252 ? -26.42654 -5.37165 19.35174 1.000 117.11000 248 LEU B CA 1
ATOM 3936 C C . LEU B 1 252 ? -27.79298 -6.00245 19.58787 1.000 120.03000 248 LEU B C 1
ATOM 3937 O O . LEU B 1 252 ? -28.59372 -5.46810 20.36363 1.000 120.36000 248 LEU B O 1
ATOM 3942 N N . GLN B 1 253 ? -28.07879 -7.13071 18.93411 1.000 121.67000 249 GLN B N 1
ATOM 3943 C CA . GLN B 1 253 ? -29.37397 -7.77930 19.11426 1.000 123.01000 249 GLN B CA 1
ATOM 3944 C C . GLN B 1 253 ? -29.47195 -8.45396 20.47675 1.000 124.03000 249 GLN B C 1
ATOM 3945 O O . GLN B 1 253 ? -30.52489 -8.40874 21.12382 1.000 124.94000 249 GLN B O 1
ATOM 3951 N N . ASN B 1 254 ? -28.38546 -9.08241 20.92979 1.000 125.19000 250 ASN B N 1
ATOM 3952 C CA . ASN B 1 254 ? -28.38988 -9.77934 22.20978 1.000 123.94000 250 ASN B CA 1
ATOM 3953 C C . ASN B 1 254 ? -28.36996 -8.82804 23.39988 1.000 121.24000 250 ASN B C 1
ATOM 3954 O O . ASN B 1 254 ? -28.57548 -9.27770 24.53257 1.000 120.50000 250 ASN B O 1
ATOM 3959 N N . LEU B 1 255 ? -28.13335 -7.53784 23.17468 1.000 121.69000 251 LEU B N 1
ATOM 3960 C CA . LEU B 1 255 ? -28.13115 -6.57598 24.26357 1.000 120.27000 251 LEU B CA 1
ATOM 3961 C C . LEU B 1 255 ? -29.54199 -6.40228 24.82685 1.000 122.77000 251 LEU B C 1
ATOM 3962 O O . LEU B 1 255 ? -30.53034 -6.52228 24.09747 1.000 125.92000 251 LEU B O 1
ATOM 3967 N N . PRO B 1 256 ? -29.66226 -6.12622 26.12443 1.000 124.37000 252 PRO B N 1
ATOM 3968 C CA . PRO B 1 256 ? -30.99004 -5.91068 26.70850 1.000 121.66000 252 PRO B CA 1
ATOM 3969 C C . PRO B 1 256 ? -31.62931 -4.63266 26.18926 1.000 118.09000 252 PRO B C 1
ATOM 3970 O O . PRO B 1 256 ? -30.95009 -3.66680 25.83244 1.000 114.49000 252 PRO B O 1
ATOM 3974 N N . SER B 1 257 ? -32.96432 -4.63884 26.15510 1.000 114.95000 253 SER B N 1
ATOM 3975 C CA . SER B 1 257 ? -33.70749 -3.51501 25.59684 1.000 112.16000 253 SER B CA 1
ATOM 3976 C C . SER B 1 257 ? -33.62239 -2.26384 26.46192 1.000 109.66000 253 SER B C 1
ATOM 3977 O O . SER B 1 257 ? -33.91551 -1.16839 25.97121 1.000 105.39000 253 SER B O 1
ATOM 3980 N N . SER B 1 258 ? -33.22802 -2.39557 27.72943 1.000 113.14000 254 SER B N 1
ATOM 3981 C CA . SER B 1 258 ? -33.12853 -1.24164 28.61689 1.000 114.93000 254 SER B CA 1
ATOM 3982 C C . SER B 1 258 ? -31.91554 -0.36748 28.32575 1.000 117.37000 254 SER B C 1
ATOM 3983 O O . SER B 1 258 ? -31.72295 0.63908 29.01739 1.000 114.39000 254 SER B O 1
ATOM 3986 N N . VAL B 1 259 ? -31.10145 -0.71895 27.33335 1.000 115.20000 255 VAL B N 1
ATOM 3987 C CA . VAL B 1 259 ? -29.93071 0.08324 27.00047 1.000 118.52000 255 VAL B CA 1
ATOM 3988 C C . VAL B 1 259 ? -30.23473 1.10308 25.90446 1.000 117.54000 255 VAL B C 1
ATOM 3989 O O . VAL B 1 259 ? -29.67093 2.20264 25.90970 1.000 112.28000 255 VAL B O 1
ATOM 3993 N N . PHE B 1 260 ? -31.12633 0.76812 24.96960 1.000 114.53000 256 PHE B N 1
ATOM 3994 C CA . PHE B 1 260 ? -31.46573 1.67013 23.87555 1.000 116.24000 256 PHE B CA 1
ATOM 3995 C C . PHE B 1 260 ? -32.28276 2.87289 24.32781 1.000 113.67000 256 PHE B C 1
ATOM 3996 O O . PHE B 1 260 ? -32.52506 3.77322 23.51646 1.000 110.39000 256 PHE B O 1
ATOM 4004 N N . SER B 1 261 ? -32.71180 2.91108 25.58957 1.000 112.16000 257 SER B N 1
ATOM 4005 C CA . SER B 1 261 ? -33.49055 4.03118 26.09960 1.000 111.07000 257 SER B CA 1
ATOM 4006 C C . SER B 1 261 ? -32.62701 5.20007 26.55487 1.000 111.51000 257 SER B C 1
ATOM 4007 O O . SER B 1 261 ? -33.16527 6.28491 26.79930 1.000 112.69000 257 SER B O 1
ATOM 4009 N N . CYS B 1 262 ? -31.31577 5.01225 26.67321 1.000 115.66000 258 CYS B N 1
ATOM 4010 C CA . CYS B 1 262 ? -30.41235 6.06097 27.11451 1.000 117.65000 258 CYS B CA 1
ATOM 4011 C C . CYS B 1 262 ? -29.66638 6.65047 25.91906 1.000 119.65000 258 CYS B C 1
ATOM 4012 O O . CYS B 1 262 ? -29.84752 6.23892 24.77032 1.000 116.33000 258 CYS B O 1
ATOM 4014 N N . ALA B 1 263 ? -28.81544 7.63276 26.20038 1.000 122.31000 259 ALA B N 1
ATOM 4015 C CA . ALA B 1 263 ? -28.01527 8.28065 25.16687 1.000 122.84000 259 ALA B CA 1
ATOM 4016 C C . ALA B 1 263 ? -26.77858 8.93761 25.77125 1.000 121.17000 259 ALA B C 1
ATOM 4017 O O . ALA B 1 263 ? -26.53020 10.12541 25.56349 1.000 119.23000 259 ALA B O 1
ATOM 4027 N N . LEU B 1 269 ? -19.62866 14.88724 12.93987 1.000 133.26000 265 LEU B N 1
ATOM 4028 C CA . LEU B 1 269 ? -18.20498 14.58996 12.84002 1.000 124.34000 265 LEU B CA 1
ATOM 4029 C C . LEU B 1 269 ? -17.61916 15.44928 11.73098 1.000 116.25000 265 LEU B C 1
ATOM 4030 O O . LEU B 1 269 ? -18.10350 15.41347 10.59500 1.000 115.44000 265 LEU B O 1
ATOM 4035 N N . ASN B 1 270 ? -16.58473 16.21954 12.05913 1.000 118.32000 266 ASN B N 1
ATOM 4036 C CA . ASN B 1 270 ? -15.92271 17.07464 11.07950 1.000 118.12000 266 ASN B CA 1
ATOM 4037 C C . ASN B 1 270 ? -15.03597 16.21490 10.18715 1.000 115.21000 266 ASN B C 1
ATOM 4038 O O . ASN B 1 270 ? -14.00143 15.70575 10.63044 1.000 115.80000 266 ASN B O 1
ATOM 4043 N N . ILE B 1 271 ? -15.43924 16.04968 8.93240 1.000 112.24000 267 ILE B N 1
ATOM 4044 C CA . ILE B 1 271 ? -14.67451 15.29330 7.94892 1.000 107.27000 267 ILE B CA 1
ATOM 4045 C C . ILE B 1 271 ? -13.98438 16.29719 7.03634 1.000 107.86000 267 ILE B C 1
ATOM 4046 O O . ILE B 1 271 ? -14.64339 17.03204 6.29297 1.000 105.77000 267 ILE B O 1
ATOM 4051 N N . HIS B 1 272 ? -12.65645 16.33461 7.09033 1.000 103.18000 268 HIS B N 1
ATOM 4052 C CA . HIS B 1 272 ? -11.86087 17.24869 6.27481 1.000 109.13000 268 HIS B CA 1
ATOM 4053 C C . HIS B 1 272 ? -11.32604 16.47470 5.07540 1.000 111.61000 268 HIS B C 1
ATOM 4054 O O . HIS B 1 272 ? -10.33711 15.74485 5.18229 1.000 114.78000 268 HIS B O 1
ATOM 4061 N N . VAL B 1 273 ? -11.98485 16.63537 3.93303 1.000 109.84000 269 VAL B N 1
ATOM 4062 C CA . VAL B 1 273 ? -11.54160 15.99596 2.70117 1.000 108.28000 269 VAL B CA 1
ATOM 4063 C C . VAL B 1 273 ? -10.44931 16.84023 2.06004 1.000 106.47000 269 VAL B C 1
ATOM 4064 O O . VAL B 1 273 ? -10.42151 18.06954 2.19019 1.000 104.87000 269 VAL B O 1
ATOM 4068 N N . ASP B 1 274 ? -9.53316 16.17269 1.36336 1.000 103.33000 270 ASP B N 1
ATOM 4069 C CA . ASP B 1 274 ? -8.40363 16.82457 0.70867 1.000 104.53000 270 ASP B CA 1
ATOM 4070 C C . ASP B 1 274 ? -8.48456 16.52916 -0.78330 1.000 107.30000 270 ASP B C 1
ATOM 4071 O O . ASP B 1 274 ? -8.31986 15.37810 -1.20218 1.000 112.70000 270 ASP B O 1
ATOM 4076 N N . LYS B 1 275 ? -8.74019 17.56365 -1.58117 1.000 102.96000 271 LYS B N 1
ATOM 4077 C CA . LYS B 1 275 ? -8.86305 17.38667 -3.01888 1.000 106.96000 271 LYS B CA 1
ATOM 4078 C C . LYS B 1 275 ? -7.49849 17.09792 -3.64349 1.000 107.05000 271 LYS B C 1
ATOM 4079 O O . LYS B 1 275 ? -6.44927 17.19702 -3.00032 1.000 111.55000 271 LYS B O 1
ATOM 4085 N N . LEU B 1 276 ? -7.52467 16.73584 -4.92351 1.000 109.40000 272 LEU B N 1
ATOM 4086 C CA . LEU B 1 276 ? -6.32178 16.40847 -5.67268 1.000 106.91000 272 LEU B CA 1
ATOM 4087 C C . LEU B 1 276 ? -6.30494 17.19328 -6.97728 1.000 108.90000 272 LEU B C 1
ATOM 4088 O O . LEU B 1 276 ? -7.28491 17.84054 -7.35646 1.000 111.82000 272 LEU B O 1
ATOM 4093 N N . LEU B 1 277 ? -5.16910 17.12428 -7.66762 1.000 110.05000 273 LEU B N 1
ATOM 4094 C CA . LEU B 1 277 ? -4.99248 17.80679 -8.94016 1.000 111.43000 273 LEU B CA 1
ATOM 4095 C C . LEU B 1 277 ? -3.92575 17.07023 -9.73592 1.000 109.49000 273 LEU B C 1
ATOM 4096 O O . LEU B 1 277 ? -2.92273 16.62312 -9.17329 1.000 106.61000 273 LEU B O 1
ATOM 4101 N N . LYS B 1 278 ? -4.15193 16.93958 -11.03790 1.000 114.73000 274 LYS B N 1
ATOM 4102 C CA . LYS B 1 278 ? -3.20686 16.28021 -11.93775 1.000 111.68000 274 LYS B CA 1
ATOM 4103 C C . LYS B 1 278 ? -2.88243 17.21753 -13.09206 1.000 112.65000 274 LYS B C 1
ATOM 4104 O O . LYS B 1 278 ? -3.77811 17.52368 -13.90529 1.000 109.22000 274 LYS B O 1
ATOM 4106 N N . PRO B 1 279 ? -1.64439 17.69806 -13.20051 1.000 122.63000 275 PRO B N 1
ATOM 4107 C CA . PRO B 1 279 ? -1.29227 18.58591 -14.31712 1.000 126.31000 275 PRO B CA 1
ATOM 4108 C C . PRO B 1 279 ? -1.40916 17.86711 -15.65366 1.000 126.56000 275 PRO B C 1
ATOM 4109 O O . PRO B 1 279 ? -0.84249 16.79010 -15.85237 1.000 131.62000 275 PRO B O 1
ATOM 4113 N N . THR B 1 280 ? -2.15217 18.47578 -16.57296 1.000 133.25000 276 THR B N 1
ATOM 4114 C CA . THR B 1 280 ? -2.36557 17.89814 -17.89553 1.000 129.31000 276 THR B CA 1
ATOM 4115 C C . THR B 1 280 ? -1.09485 17.95779 -18.73732 1.000 124.18000 276 THR B C 1
ATOM 4116 O O . THR B 1 280 ? -1.11810 17.67149 -19.93466 1.000 115.75000 276 THR B O 1
ATOM 4118 N N . LEU B 1 287 ? -4.91737 12.40597 -24.88926 1.000 89.69000 283 LEU B N 1
ATOM 4119 C CA . LEU B 1 287 ? -6.09217 11.57143 -25.11256 1.000 89.68000 283 LEU B CA 1
ATOM 4120 C C . LEU B 1 287 ? -6.44641 11.51038 -26.59450 1.000 91.04000 283 LEU B C 1
ATOM 4121 O O . LEU B 1 287 ? -6.70025 12.53811 -27.22347 1.000 87.04000 283 LEU B O 1
ATOM 4126 N N . LEU B 1 288 ? -6.46236 10.30220 -27.14624 1.000 95.26000 284 LEU B N 1
ATOM 4127 C CA . LEU B 1 288 ? -6.79103 10.07084 -28.55084 1.000 94.97000 284 LEU B CA 1
ATOM 4128 C C . LEU B 1 288 ? -8.02094 9.16863 -28.62447 1.000 96.63000 284 LEU B C 1
ATOM 4129 O O . LEU B 1 288 ? -7.93855 8.00614 -29.03187 1.000 91.97000 284 LEU B O 1
ATOM 4134 N N . THR B 1 289 ? -9.16503 9.71520 -28.22375 1.000 96.35000 285 THR B N 1
ATOM 4135 C CA . THR B 1 289 ? -10.45213 9.03257 -28.29549 1.000 95.95000 285 THR B CA 1
ATOM 4136 C C . THR B 1 289 ? -11.08605 9.11658 -29.68628 1.000 96.43000 285 THR B C 1
ATOM 4137 O O . THR B 1 289 ? -11.61436 8.10578 -30.16622 1.000 90.75000 285 THR B O 1
ATOM 4141 N N . PRO B 1 290 ? -11.07237 10.27048 -30.37072 1.000 97.34000 286 PRO B N 1
ATOM 4142 C CA . PRO B 1 290 ? -11.73818 10.33420 -31.68544 1.000 98.29000 286 PRO B CA 1
ATOM 4143 C C . PRO B 1 290 ? -11.13879 9.41650 -32.74019 1.000 97.28000 286 PRO B C 1
ATOM 4144 O O . PRO B 1 290 ? -11.78434 9.18865 -33.77116 1.000 92.60000 286 PRO B O 1
ATOM 4148 N N . LEU B 1 291 ? -9.93164 8.88594 -32.53009 1.000 98.41000 287 LEU B N 1
ATOM 4149 C CA . LEU B 1 291 ? -9.38797 7.93061 -33.48955 1.000 100.48000 287 LEU B CA 1
ATOM 4150 C C . LEU B 1 291 ? -10.16204 6.61900 -33.46821 1.000 99.14000 287 LEU B C 1
ATOM 4151 O O . LEU B 1 291 ? -10.31222 5.97120 -34.51053 1.000 98.37000 287 LEU B O 1
ATOM 4156 N N . ILE B 1 292 ? -10.66806 6.21753 -32.29955 1.000 102.12000 288 ILE B N 1
ATOM 4157 C CA . ILE B 1 292 ? -11.44888 4.99125 -32.21065 1.000 103.08000 288 ILE B CA 1
ATOM 4158 C C . ILE B 1 292 ? -12.84459 5.17643 -32.78849 1.000 101.82000 288 ILE B C 1
ATOM 4159 O O . ILE B 1 292 ? -13.51480 4.18842 -33.11103 1.000 98.52000 288 ILE B O 1
ATOM 4164 N N . SER B 1 293 ? -13.30149 6.42295 -32.93120 1.000 102.20000 289 SER B N 1
ATOM 4165 C CA . SER B 1 293 ? -14.61314 6.67783 -33.51522 1.000 101.26000 289 SER B CA 1
ATOM 4166 C C . SER B 1 293 ? -14.55720 6.65334 -35.03723 1.000 102.72000 289 SER B C 1
ATOM 4167 O O . SER B 1 293 ? -15.50636 6.20365 -35.68921 1.000 103.60000 289 SER B O 1
ATOM 4170 N N . LYS B 1 294 ? -13.45542 7.13397 -35.61799 1.000 108.06000 290 LYS B N 1
ATOM 4171 C CA . LYS B 1 294 ? -13.31032 7.09778 -37.06895 1.000 104.08000 290 LYS B CA 1
ATOM 4172 C C . LYS B 1 294 ? -13.11161 5.67159 -37.56639 1.000 105.11000 290 LYS B C 1
ATOM 4173 O O . LYS B 1 294 ? -13.69988 5.27323 -38.57853 1.000 106.99000 290 LYS B O 1
ATOM 4175 N N . LEU B 1 295 ? -12.29298 4.89001 -36.86919 1.000 107.32000 291 LEU B N 1
ATOM 4176 C CA . LEU B 1 295 ? -12.04993 3.50238 -37.24511 1.000 106.21000 291 LEU B CA 1
ATOM 4177 C C . LEU B 1 295 ? -13.15308 2.59263 -36.71251 1.000 105.22000 291 LEU B C 1
ATOM 4178 O O . LEU B 1 295 ? -13.08261 1.37045 -36.84456 1.000 104.65000 291 LEU B O 1
#